Protein AF-0000000074210070 (afdb_homodimer)

InterPro domains:
  IPR000515 ABC transporter type 1, transmembrane domain MetI-like [PF00528] (106-304)
  IPR000515 ABC transporter type 1, transmembrane domain MetI-like [PS50928] (87-303)
  IPR000515 ABC transporter type 1, transmembrane domain MetI-like [cd06261] (93-297)
  IPR035906 MetI-like superfamily [G3DSA:1.10.3720.10] (73-310)
  IPR035906 MetI-like superfamily [SSF161098] (75-298)
  IPR050809 Bacterial G3P & Sugar ABC Transporter Permeases [PTHR43227] (36-309)

Organism: NCBI:txid88382

Structure (mmCIF, N/CA/C/O backbone):
data_AF-0000000074210070-model_v1
#
loop_
_entity.id
_entity.type
_entity.pdbx_description
1 polymer 'Multiple sugar transport system permease protein'
#
loop_
_atom_site.group_PDB
_atom_site.id
_atom_site.type_symbol
_atom_site.label_atom_id
_atom_site.label_alt_id
_atom_site.label_comp_id
_atom_site.label_asym_id
_atom_site.label_entity_id
_atom_site.label_seq_id
_atom_site.pdbx_PDB_ins_code
_atom_site.Cartn_x
_atom_site.Cartn_y
_atom_site.Cartn_z
_atom_site.occupancy
_atom_site.B_iso_or_equiv
_atom_site.auth_seq_id
_atom_site.auth_comp_id
_atom_site.auth_asym_id
_atom_site.auth_atom_id
_atom_site.pdbx_PDB_model_num
ATOM 1 N N . MET A 1 1 ? -6.297 65.5 90.25 1 27.7 1 MET A N 1
ATOM 2 C CA . MET A 1 1 ? -5.352 64.5 89.812 1 27.7 1 MET A CA 1
ATOM 3 C C . MET A 1 1 ? -6.082 63.312 89.188 1 27.7 1 MET A C 1
ATOM 5 O O . MET A 1 1 ? -6.461 62.344 89.875 1 27.7 1 MET A O 1
ATOM 9 N N . THR A 1 2 ? -7.117 63.531 88.375 1 28.5 2 THR A N 1
ATOM 10 C CA . THR A 1 2 ? -8.18 62.812 87.688 1 28.5 2 THR A CA 1
ATOM 11 C C . THR A 1 2 ? -7.594 61.812 86.688 1 28.5 2 THR A C 1
ATOM 13 O O . THR A 1 2 ? -6.965 62.219 85.688 1 28.5 2 THR A O 1
ATOM 16 N N . ALA A 1 3 ? -6.969 60.75 87.25 1 30.69 3 ALA A N 1
ATOM 17 C CA . ALA A 1 3 ? -6.262 59.656 86.562 1 30.69 3 ALA A CA 1
ATOM 18 C C . ALA A 1 3 ? -7.156 59 85.5 1 30.69 3 ALA A C 1
ATOM 20 O O . ALA A 1 3 ? -8.172 58.375 85.875 1 30.69 3 ALA A O 1
ATOM 21 N N . LEU A 1 4 ? -7.41 59.688 84.375 1 28.69 4 LEU A N 1
ATOM 22 C CA . LEU A 1 4 ? -8.156 59.25 83.188 1 28.69 4 LEU A CA 1
ATOM 23 C C . LEU A 1 4 ? -7.711 57.875 82.75 1 28.69 4 LEU A C 1
ATOM 25 O O . LEU A 1 4 ? -6.52 57.625 82.562 1 28.69 4 LEU A O 1
ATOM 29 N N . LEU A 1 5 ? -8.352 56.844 83.312 1 29.92 5 LEU A N 1
ATOM 30 C CA . LEU A 1 5 ? -8.242 55.406 83.062 1 29.92 5 LEU A CA 1
ATOM 31 C C . LEU A 1 5 ? -8.117 55.094 81.562 1 29.92 5 LEU A C 1
ATOM 33 O O . LEU A 1 5 ? -8.906 55.562 80.75 1 29.92 5 LEU A O 1
ATOM 37 N N . ASP A 1 6 ? -6.898 54.875 81.062 1 29.8 6 ASP A N 1
ATOM 38 C CA . ASP A 1 6 ? -6.367 54.5 79.75 1 29.8 6 ASP A CA 1
ATOM 39 C C . ASP A 1 6 ? -7.059 53.25 79.25 1 29.8 6 ASP A C 1
ATOM 41 O O . ASP A 1 6 ? -6.98 52.188 79.875 1 29.8 6 ASP A O 1
ATOM 45 N N . ALA A 1 7 ? -8.359 53.375 78.812 1 32.94 7 ALA A N 1
ATOM 46 C CA . ALA A 1 7 ? -9.195 52.375 78.188 1 32.94 7 ALA A CA 1
ATOM 47 C C . ALA A 1 7 ? -8.422 51.594 77.125 1 32.94 7 ALA A C 1
ATOM 49 O O . ALA A 1 7 ? -7.875 52.219 76.188 1 32.94 7 ALA A O 1
ATOM 50 N N . GLY A 1 8 ? -7.695 50.5 77.5 1 30.22 8 GLY A N 1
ATOM 51 C CA . GLY A 1 8 ? -6.953 49.5 76.688 1 30.22 8 GLY A CA 1
ATOM 52 C C . GLY A 1 8 ? -7.723 48.969 75.5 1 30.22 8 GLY A C 1
ATOM 53 O O . GLY A 1 8 ? -8.805 48.406 75.688 1 30.22 8 GLY A O 1
ATOM 54 N N . ARG A 1 9 ? -7.852 49.781 74.5 1 33.72 9 ARG A N 1
ATOM 55 C CA . ARG A 1 9 ? -8.531 49.344 73.25 1 33.72 9 ARG A CA 1
ATOM 56 C C . ARG A 1 9 ? -8.062 47.969 72.812 1 33.72 9 ARG A C 1
ATOM 58 O O . ARG A 1 9 ? -6.863 47.719 72.75 1 33.72 9 ARG A O 1
ATOM 65 N N . PRO A 1 10 ? -8.867 46.844 73.125 1 33.53 10 PRO A N 1
ATOM 66 C CA . PRO A 1 10 ? -8.5 45.5 72.688 1 33.53 10 PRO A CA 1
ATOM 67 C C . PRO A 1 10 ? -8.141 45.406 71.188 1 33.53 10 PRO A C 1
ATOM 69 O O . PRO A 1 10 ? -8.703 46.156 70.375 1 33.53 10 PRO A O 1
ATOM 72 N N . ASP A 1 11 ? -6.895 45.281 70.812 1 31.39 11 ASP A N 1
ATOM 73 C CA . ASP A 1 11 ? -6.32 45.094 69.5 1 31.39 11 ASP A CA 1
ATOM 74 C C . ASP A 1 11 ? -6.969 43.875 68.812 1 31.39 11 ASP A C 1
ATOM 76 O O . ASP A 1 11 ? -6.578 42.75 69.062 1 31.39 11 ASP A O 1
ATOM 80 N N . THR A 1 12 ? -8.266 43.656 68.875 1 32.88 12 THR A N 1
ATOM 81 C CA . THR A 1 12 ? -8.758 42.438 68.25 1 32.88 12 THR A CA 1
ATOM 82 C C . THR A 1 12 ? -8.398 42.406 66.75 1 32.88 12 THR A C 1
ATOM 84 O O . THR A 1 12 ? -9.094 43.031 65.938 1 32.88 12 THR A O 1
ATOM 87 N N . THR A 1 13 ? -7.223 42.875 66.312 1 32.31 13 THR A N 1
ATOM 88 C CA . THR A 1 13 ? -6.988 42.75 64.875 1 32.31 13 THR A CA 1
ATOM 89 C C . THR A 1 13 ? -7.18 41.312 64.438 1 32.31 13 THR A C 1
ATOM 91 O O . THR A 1 13 ? -6.305 40.469 64.625 1 32.31 13 THR A O 1
ATOM 94 N N . GLY A 1 14 ? -8.141 40.531 64.875 1 31.77 14 GLY A N 1
ATOM 95 C CA . GLY A 1 14 ? -8.219 39.188 64.375 1 31.77 14 GLY A CA 1
ATOM 96 C C . GLY A 1 14 ? -8.211 39.125 62.844 1 31.77 14 GLY A C 1
ATOM 97 O O . GLY A 1 14 ? -9.156 39.594 62.188 1 31.77 14 GLY A O 1
ATOM 98 N N . ASP A 1 15 ? -7.059 39.406 62.156 1 35.16 15 ASP A N 1
ATOM 99 C CA . ASP A 1 15 ? -6.93 39.25 60.719 1 35.16 15 ASP A CA 1
ATOM 100 C C . ASP A 1 15 ? -7.5 37.906 60.281 1 35.16 15 ASP A C 1
ATOM 102 O O . ASP A 1 15 ? -6.949 36.844 60.625 1 35.16 15 ASP A O 1
ATOM 106 N N . GLY A 1 16 ? -8.742 37.625 60.438 1 34.94 16 GLY A N 1
ATOM 107 C CA . GLY A 1 16 ? -9.328 36.406 59.875 1 34.94 16 GLY A CA 1
ATOM 108 C C . GLY A 1 16 ? -8.891 36.156 58.438 1 34.94 16 GLY A C 1
ATOM 109 O O . GLY A 1 16 ? -9.406 36.781 57.5 1 34.94 16 GLY A O 1
ATOM 110 N N . LYS A 1 17 ? -7.582 35.875 58.25 1 37.81 17 LYS A N 1
ATOM 111 C CA . LYS A 1 17 ? -7.145 35.312 56.969 1 37.81 17 LYS A CA 1
ATOM 112 C C . LYS A 1 17 ? -8.102 34.25 56.469 1 37.81 17 LYS A C 1
ATOM 114 O O . LYS A 1 17 ? -8.289 33.219 57.125 1 37.81 17 LYS A O 1
ATOM 119 N N . THR A 1 18 ? -9.234 34.656 55.844 1 38.69 18 THR A N 1
ATOM 120 C CA . THR A 1 18 ? -10.062 33.781 55.031 1 38.69 18 THR A CA 1
ATOM 121 C C . THR A 1 18 ? -9.195 32.781 54.281 1 38.69 18 THR A C 1
ATOM 123 O O . THR A 1 18 ? -8.273 33.156 53.562 1 38.69 18 THR A O 1
ATOM 126 N N . ALA A 1 19 ? -9.055 31.547 54.875 1 41 19 ALA A N 1
ATOM 127 C CA . ALA A 1 19 ? -8.375 30.406 54.281 1 41 19 ALA A CA 1
ATOM 128 C C . ALA A 1 19 ? -8.633 30.344 52.781 1 41 19 ALA A C 1
ATOM 130 O O . ALA A 1 19 ? -9.781 30.453 52.344 1 41 19 ALA A O 1
ATOM 131 N N . ALA A 1 20 ? -7.648 30.734 52.062 1 42.62 20 ALA A N 1
ATOM 132 C CA . ALA A 1 20 ? -7.637 30.562 50.625 1 42.62 20 ALA A CA 1
ATOM 133 C C . ALA A 1 20 ? -8.234 29.219 50.219 1 42.62 20 ALA A C 1
ATOM 135 O O . ALA A 1 20 ? -7.965 28.203 50.875 1 42.62 20 ALA A O 1
ATOM 136 N N . PRO A 1 21 ? -9.477 29.188 49.594 1 39.66 21 PRO A N 1
ATOM 137 C CA . PRO A 1 21 ? -10.047 27.906 49.188 1 39.66 21 PRO A CA 1
ATOM 138 C C . PRO A 1 21 ? -9 26.922 48.688 1 39.66 21 PRO A C 1
ATOM 140 O O . PRO A 1 21 ? -7.949 27.344 48.188 1 39.66 21 PRO A O 1
ATOM 143 N N . ARG A 1 22 ? -8.82 25.797 49.375 1 36.44 22 ARG A N 1
ATOM 144 C CA . ARG A 1 22 ? -8 24.625 49.062 1 36.44 22 ARG A CA 1
ATOM 145 C C . ARG A 1 22 ? -7.938 24.422 47.531 1 36.44 22 ARG A C 1
ATOM 147 O O . ARG A 1 22 ? -8.953 24.5 46.844 1 36.44 22 ARG A O 1
ATOM 154 N N . SER A 1 23 ? -6.785 24.703 47.031 1 36.91 23 SER A N 1
ATOM 155 C CA . SER A 1 23 ? -6.441 24.391 45.656 1 36.91 23 SER A CA 1
ATOM 156 C C . SER A 1 23 ? -7 23.031 45.219 1 36.91 23 SER A C 1
ATOM 158 O O . SER A 1 23 ? -6.723 22.016 45.875 1 36.91 23 SER A O 1
ATOM 160 N N . ARG A 1 24 ? -8.336 22.922 44.969 1 37.03 24 ARG A N 1
ATOM 161 C CA . ARG A 1 24 ? -8.844 21.703 44.344 1 37.03 24 ARG A CA 1
ATOM 162 C C . ARG A 1 24 ? -7.762 21.031 43.531 1 37.03 24 ARG A C 1
ATOM 164 O O . ARG A 1 24 ? -7.188 21.656 42.625 1 37.03 24 ARG A O 1
ATOM 171 N N . ARG A 1 25 ? -7.07 20.141 44.125 1 34.59 25 ARG A N 1
ATOM 172 C CA . ARG A 1 25 ? -6.125 19.234 43.5 1 34.59 25 ARG A CA 1
ATOM 173 C C . ARG A 1 25 ? -6.523 18.969 42.031 1 34.59 25 ARG A C 1
ATOM 175 O O . ARG A 1 25 ? -7.656 18.562 41.781 1 34.59 25 ARG A O 1
ATOM 182 N N . ARG A 1 26 ? -6.047 19.766 41.156 1 36.44 26 ARG A N 1
ATOM 183 C CA . ARG A 1 26 ? -6.039 19.531 39.719 1 36.44 26 ARG A CA 1
ATOM 184 C C . ARG A 1 26 ? -5.93 18.047 39.406 1 36.44 26 ARG A C 1
ATOM 186 O O . ARG A 1 26 ? -4.863 17.453 39.531 1 36.44 26 ARG A O 1
ATOM 193 N N . GLY A 1 27 ? -6.891 17.234 40.031 1 35.34 27 GLY A N 1
ATOM 194 C CA . GLY A 1 27 ? -6.848 15.859 39.562 1 35.34 27 GLY A CA 1
ATOM 195 C C . GLY A 1 27 ? -6.219 15.695 38.219 1 35.34 27 GLY A C 1
ATOM 196 O O . GLY A 1 27 ? -6.418 16.531 37.312 1 35.34 27 GLY A O 1
ATOM 197 N N . THR A 1 28 ? -5.016 15.273 38.219 1 35.25 28 THR A N 1
ATOM 198 C CA . THR A 1 28 ? -4.207 14.961 37.031 1 35.25 28 THR A CA 1
ATOM 199 C C . THR A 1 28 ? -5.078 14.406 35.906 1 35.25 28 THR A C 1
ATOM 201 O O . THR A 1 28 ? -5.789 13.414 36.125 1 35.25 28 THR A O 1
ATOM 204 N N . ILE A 1 29 ? -5.746 15.242 35.188 1 38.16 29 ILE A N 1
ATOM 205 C CA . ILE A 1 29 ? -6.422 15.047 33.906 1 38.16 29 ILE A CA 1
ATOM 206 C C . ILE A 1 29 ? -5.805 13.859 33.156 1 38.16 29 ILE A C 1
ATOM 208 O O . ILE A 1 29 ? -6.262 13.484 32.094 1 38.16 29 ILE A O 1
ATOM 212 N N . ARG A 1 30 ? -4.598 13.516 33.5 1 39.78 30 ARG A N 1
ATOM 213 C CA . ARG A 1 30 ? -3.834 12.5 32.781 1 39.78 30 ARG A CA 1
ATOM 214 C C . ARG A 1 30 ? -4.531 11.148 32.844 1 39.78 30 ARG A C 1
ATOM 216 O O . ARG A 1 30 ? -4.324 10.305 31.969 1 39.78 30 ARG A O 1
ATOM 223 N N . ASP A 1 31 ? -5.016 10.672 34.031 1 40.94 31 ASP A N 1
ATOM 224 C CA . ASP A 1 31 ? -5.355 9.273 34.281 1 40.94 31 ASP A CA 1
ATOM 225 C C . ASP A 1 31 ? -6.637 8.883 33.531 1 40.94 31 ASP A C 1
ATOM 227 O O . ASP A 1 31 ? -7.113 7.75 33.688 1 40.94 31 ASP A O 1
ATOM 231 N N . ARG A 1 32 ? -7.559 9.742 33.562 1 41.5 32 ARG A N 1
ATOM 232 C CA . ARG A 1 32 ? -8.844 9.242 33.094 1 41.5 32 ARG A CA 1
ATOM 233 C C . ARG A 1 32 ? -8.781 8.836 31.609 1 41.5 32 ARG A C 1
ATOM 235 O O . ARG A 1 32 ? -8.992 9.664 30.719 1 41.5 32 ARG A O 1
ATOM 242 N N . PHE A 1 33 ? -7.816 8.352 31.266 1 43.75 33 PHE A N 1
ATOM 243 C CA . PHE A 1 33 ? -7.527 7.816 29.938 1 43.75 33 PHE A CA 1
ATOM 244 C C . PHE A 1 33 ? -8.734 7.078 29.375 1 43.75 33 PHE A C 1
ATOM 246 O O . PHE A 1 33 ? -9.281 6.184 30.031 1 43.75 33 PHE A O 1
ATOM 253 N N . PRO A 1 34 ? -9.391 7.402 28.328 1 46.81 34 PRO A N 1
ATOM 254 C CA . PRO A 1 34 ? -10.664 7.125 27.656 1 46.81 34 PRO A CA 1
ATOM 255 C C . PRO A 1 34 ? -10.961 5.633 27.547 1 46.81 34 PRO A C 1
ATOM 257 O O . PRO A 1 34 ? -10.117 4.867 27.078 1 46.81 34 PRO A O 1
ATOM 260 N N . GLY A 1 35 ? -11.594 4.988 28.391 1 47.72 35 GLY A N 1
ATOM 261 C CA . GLY A 1 35 ? -12.375 3.762 28.359 1 47.72 35 GLY A CA 1
ATOM 262 C C . GLY A 1 35 ? -12.805 3.361 26.953 1 47.72 35 GLY A C 1
ATOM 263 O O . GLY A 1 35 ? -12.828 2.174 26.625 1 47.72 35 GLY A O 1
ATOM 264 N N . LEU A 1 36 ? -13.25 4.289 26.281 1 49.12 36 LEU A N 1
ATOM 265 C CA . LEU A 1 36 ? -13.82 3.941 24.984 1 49.12 36 LEU A CA 1
ATOM 266 C C . LEU A 1 36 ? -12.727 3.523 24 1 49.12 36 LEU A C 1
ATOM 268 O O . LEU A 1 36 ? -12.977 2.754 23.078 1 49.12 36 LEU A O 1
ATOM 272 N N . ALA A 1 37 ? -11.516 4.125 24.188 1 54.84 37 ALA A N 1
ATOM 273 C CA . ALA A 1 37 ? -10.477 3.744 23.234 1 54.84 37 ALA A CA 1
ATOM 274 C C . ALA A 1 37 ? -9.852 2.406 23.609 1 54.84 37 ALA A C 1
ATOM 276 O O . ALA A 1 37 ? -9.117 1.811 22.828 1 54.84 37 ALA A O 1
ATOM 277 N N . LEU A 1 38 ? -10.172 1.977 24.828 1 55.25 38 LEU A N 1
ATOM 278 C CA . LEU A 1 38 ? -9.539 0.77 25.344 1 55.25 38 LEU A CA 1
ATOM 279 C C . LEU A 1 38 ? -9.898 -0.441 24.484 1 55.25 38 LEU A C 1
ATOM 281 O O . LEU A 1 38 ? -9.023 -1.24 24.141 1 55.25 38 LEU A O 1
ATOM 285 N N . PRO A 1 39 ? -11.109 -0.518 24.25 1 53.88 39 PRO A N 1
ATOM 286 C CA . PRO A 1 39 ? -11.414 -1.692 23.438 1 53.88 39 PRO A CA 1
ATOM 287 C C . PRO A 1 39 ? -10.688 -1.679 22.094 1 53.88 39 PRO A C 1
ATOM 289 O O . PRO A 1 39 ? -10.227 -2.723 21.625 1 53.88 39 PRO A O 1
ATOM 292 N N . ALA A 1 40 ? -10.664 -0.465 21.609 1 55.66 40 ALA A N 1
ATOM 293 C CA . ALA A 1 40 ? -9.977 -0.374 20.328 1 55.66 40 ALA A CA 1
ATOM 294 C C . ALA A 1 40 ? -8.484 -0.663 20.484 1 55.66 40 ALA A C 1
ATOM 296 O O . ALA A 1 40 ? -7.883 -1.332 19.641 1 55.66 40 ALA A O 1
ATOM 297 N N . LEU A 1 41 ? -7.992 -0.285 21.625 1 58.38 41 LEU A N 1
ATOM 298 C CA . LEU A 1 41 ? -6.566 -0.481 21.875 1 58.38 41 LEU A CA 1
ATOM 299 C C . LEU A 1 41 ? -6.258 -1.952 22.125 1 58.38 41 LEU A C 1
ATOM 301 O O . LEU A 1 41 ? -5.23 -2.463 21.672 1 58.38 41 LEU A O 1
ATOM 305 N N . ILE A 1 42 ? -7.129 -2.566 22.859 1 58.25 42 ILE A N 1
ATOM 306 C CA . ILE A 1 42 ? -6.922 -3.982 23.141 1 58.25 42 ILE A CA 1
ATOM 307 C C . ILE A 1 42 ? -7.016 -4.785 21.844 1 58.25 42 ILE A C 1
ATOM 309 O O . ILE A 1 42 ? -6.176 -5.648 21.578 1 58.25 42 ILE A O 1
ATOM 313 N N . TRP A 1 43 ? -7.984 -4.461 21.125 1 55.94 43 TRP A N 1
ATOM 314 C CA . TRP A 1 43 ? -8.148 -5.133 19.844 1 55.94 43 TRP A CA 1
ATOM 315 C C . TRP A 1 43 ? -6.934 -4.914 18.953 1 55.94 43 TRP A C 1
ATOM 317 O O . TRP A 1 43 ? -6.414 -5.863 18.359 1 55.94 43 TRP A O 1
ATOM 327 N N . TYR A 1 44 ? -6.559 -3.721 19.047 1 57.75 44 TYR A N 1
ATOM 328 C CA . TYR A 1 44 ? -5.406 -3.387 18.219 1 57.75 44 TYR A CA 1
ATOM 329 C C . TYR A 1 44 ? -4.152 -4.105 18.703 1 57.75 44 TYR A C 1
ATOM 331 O O . TYR A 1 44 ? -3.402 -4.672 17.906 1 57.75 44 TYR A O 1
ATOM 339 N N . ALA A 1 45 ? -4.066 -4.094 20.078 1 59.75 45 ALA A N 1
ATOM 340 C CA . ALA A 1 45 ? -2.865 -4.707 20.641 1 59.75 45 ALA A CA 1
ATOM 341 C C . ALA A 1 45 ? -2.834 -6.207 20.359 1 59.75 45 ALA A C 1
ATOM 343 O O . ALA A 1 45 ? -1.795 -6.75 19.984 1 59.75 45 ALA A O 1
ATOM 344 N N . VAL A 1 46 ? -3.951 -6.805 20.531 1 58.31 46 VAL A N 1
ATOM 345 C CA . VAL A 1 46 ? -4.012 -8.25 20.359 1 58.31 46 VAL A CA 1
ATOM 346 C C . VAL A 1 46 ? -3.869 -8.602 18.891 1 58.31 46 VAL A C 1
ATOM 348 O O . VAL A 1 46 ? -3.1 -9.5 18.531 1 58.31 46 VAL A O 1
ATOM 351 N N . PHE A 1 47 ? -4.445 -7.824 18.109 1 59.53 47 PHE A N 1
ATOM 352 C CA . PHE A 1 47 ? -4.484 -8.219 16.719 1 59.53 47 PHE A CA 1
ATOM 353 C C . PHE A 1 47 ? -3.287 -7.652 15.961 1 59.53 47 PHE A C 1
ATOM 355 O O . PHE A 1 47 ? -2.904 -8.172 14.906 1 59.53 47 PHE A O 1
ATOM 362 N N . MET A 1 48 ? -2.693 -6.66 16.609 1 61.72 48 MET A N 1
ATOM 363 C CA . MET A 1 48 ? -1.486 -6.117 16 1 61.72 48 MET A CA 1
ATOM 364 C C . MET A 1 48 ? -0.263 -6.945 16.375 1 61.72 48 MET A C 1
ATOM 366 O O . MET A 1 48 ? 0.567 -7.262 15.523 1 61.72 48 MET A O 1
ATOM 370 N N . ILE A 1 49 ? -0.31 -7.426 17.672 1 68.94 49 ILE A N 1
ATOM 371 C CA . ILE A 1 49 ? 0.867 -8.117 18.188 1 68.94 49 ILE A CA 1
ATOM 372 C C . ILE A 1 49 ? 0.781 -9.602 17.859 1 68.94 49 ILE A C 1
ATOM 374 O O . ILE A 1 49 ? 1.806 -10.266 17.672 1 68.94 49 ILE A O 1
ATOM 378 N N . GLY A 1 50 ? -0.355 -10.109 17.719 1 72.25 50 GLY A N 1
ATOM 379 C CA . GLY A 1 50 ? -0.58 -11.531 17.5 1 72.25 50 GLY A CA 1
ATOM 380 C C . GLY A 1 50 ? 0.14 -12.055 16.266 1 72.25 50 GLY A C 1
ATOM 381 O O . GLY A 1 50 ? 0.921 -13.008 16.359 1 72.25 50 GLY A O 1
ATOM 382 N N . PRO A 1 51 ? -0.061 -11.406 15.18 1 74.5 51 PRO A N 1
ATOM 383 C CA . PRO A 1 51 ? 0.595 -11.898 13.961 1 74.5 51 PRO A CA 1
ATOM 384 C C . PRO A 1 51 ? 2.117 -11.828 14.047 1 74.5 51 PRO A C 1
ATOM 386 O O . PRO A 1 51 ? 2.811 -12.688 13.492 1 74.5 51 PRO A O 1
ATOM 389 N N . VAL A 1 52 ? 2.553 -10.875 14.711 1 78.69 52 VAL A N 1
ATOM 390 C CA . VAL A 1 52 ? 3.998 -10.742 14.859 1 78.69 52 VAL A CA 1
ATOM 391 C C . VAL A 1 52 ? 4.535 -11.883 15.711 1 78.69 52 VAL A C 1
ATOM 393 O O . VAL A 1 52 ? 5.555 -12.492 15.375 1 78.69 52 VAL A O 1
ATOM 396 N N . VAL A 1 53 ? 3.826 -12.109 16.766 1 81.06 53 VAL A N 1
ATOM 397 C CA . VAL A 1 53 ? 4.242 -13.195 17.641 1 81.06 53 VAL A CA 1
ATOM 398 C C . VAL A 1 53 ? 4.172 -14.523 16.891 1 81.06 53 VAL A C 1
ATOM 400 O O . VAL A 1 53 ? 5.062 -15.367 17.031 1 81.06 53 VAL A O 1
ATOM 403 N N . ALA A 1 54 ? 3.162 -14.688 16.172 1 80.94 54 ALA A N 1
ATOM 404 C CA . ALA A 1 54 ? 3.014 -15.922 15.391 1 80.94 54 ALA A CA 1
ATOM 405 C C . ALA A 1 54 ? 4.164 -16.094 14.406 1 80.94 54 ALA A C 1
ATOM 407 O O . ALA A 1 54 ? 4.68 -17.188 14.227 1 80.94 54 ALA A O 1
ATOM 408 N N . MET A 1 55 ? 4.512 -15.055 13.703 1 84.25 55 MET A N 1
ATOM 409 C CA . MET A 1 55 ? 5.637 -15.102 12.773 1 84.25 55 MET A CA 1
ATOM 410 C C . MET A 1 55 ? 6.906 -15.57 13.477 1 84.25 55 MET A C 1
ATOM 412 O O . MET A 1 55 ? 7.633 -16.406 12.953 1 84.25 55 MET A O 1
ATOM 416 N N . PHE A 1 56 ? 7.102 -15.055 14.688 1 87.38 56 PHE A N 1
ATOM 417 C CA . PHE A 1 56 ? 8.289 -15.422 15.461 1 87.38 56 PHE A CA 1
ATOM 418 C C . PHE A 1 56 ? 8.211 -16.875 15.906 1 87.38 56 PHE A C 1
ATOM 420 O O . PHE A 1 56 ? 9.219 -17.594 15.891 1 87.38 56 PHE A O 1
ATOM 427 N N . VAL A 1 57 ? 7.094 -17.297 16.297 1 85.44 57 VAL A N 1
ATOM 428 C CA . VAL A 1 57 ? 6.918 -18.656 16.75 1 85.44 57 VAL A CA 1
ATOM 429 C C . VAL A 1 57 ? 7.125 -19.625 15.586 1 85.44 57 VAL A C 1
ATOM 431 O O . VAL A 1 57 ? 7.832 -20.625 15.719 1 85.44 57 VAL A O 1
ATOM 434 N N . ILE A 1 58 ? 6.562 -19.359 14.469 1 84.69 58 ILE A N 1
ATOM 435 C CA . ILE A 1 58 ? 6.633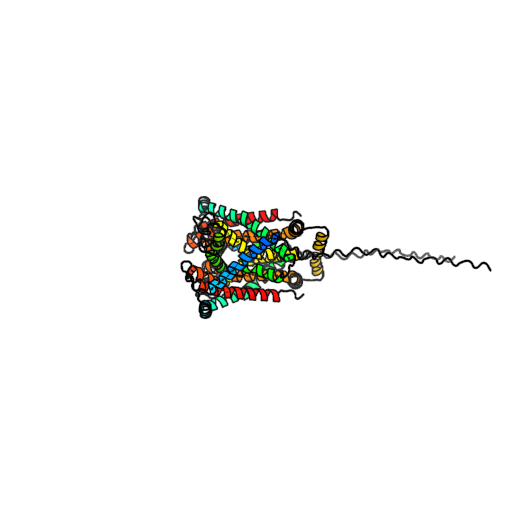 -20.234 13.305 1 84.69 58 ILE A CA 1
ATOM 436 C C . ILE A 1 58 ? 8.07 -20.297 12.797 1 84.69 58 ILE A C 1
ATOM 438 O O . ILE A 1 58 ? 8.516 -21.344 12.305 1 84.69 58 ILE A O 1
ATOM 442 N N . ALA A 1 59 ? 8.797 -19.203 12.961 1 89.88 59 ALA A N 1
ATOM 443 C CA . ALA A 1 59 ? 10.188 -19.141 12.516 1 89.88 59 ALA A CA 1
ATOM 444 C C . ALA A 1 59 ? 11.039 -20.188 13.258 1 89.88 59 ALA A C 1
ATOM 446 O O . ALA A 1 59 ? 12.086 -20.594 12.766 1 89.88 59 ALA A O 1
ATOM 447 N N . PHE A 1 60 ? 10.539 -20.609 14.414 1 91.81 60 PHE A N 1
ATOM 448 C CA . PHE A 1 60 ? 11.281 -21.578 15.211 1 91.81 60 PHE A CA 1
ATOM 449 C C . PHE A 1 60 ? 10.656 -22.969 15.094 1 91.81 60 PHE A C 1
ATOM 451 O O . PHE A 1 60 ? 10.984 -23.875 15.859 1 91.81 60 PHE A O 1
ATOM 458 N N . MET A 1 61 ? 9.805 -23.125 14.141 1 89.06 61 MET A N 1
ATOM 459 C CA . MET A 1 61 ? 9.141 -24.406 13.922 1 89.06 61 MET A CA 1
ATOM 460 C C . MET A 1 61 ? 9.492 -24.984 12.555 1 89.06 61 MET A C 1
ATOM 462 O O . MET A 1 61 ? 9.828 -24.234 11.633 1 89.06 61 MET A O 1
ATOM 466 N N . SER A 1 62 ? 9.609 -26.312 12.508 1 88.81 62 SER A N 1
ATOM 467 C CA . SER A 1 62 ? 9.594 -27 11.227 1 88.81 62 SER A CA 1
ATOM 468 C C . SER A 1 62 ? 8.172 -27.234 10.742 1 88.81 62 SER A C 1
ATOM 470 O O . SER A 1 62 ? 7.43 -28.016 11.336 1 88.81 62 SER A O 1
ATOM 472 N N . TRP A 1 63 ? 7.82 -26.516 9.719 1 81.75 63 TRP A N 1
ATOM 473 C CA . TRP A 1 63 ? 6.453 -26.578 9.211 1 81.75 63 TRP A CA 1
ATOM 474 C C . TRP A 1 63 ? 6.438 -26.641 7.688 1 81.75 63 TRP A C 1
ATOM 476 O O . TRP A 1 63 ? 6.27 -25.609 7.023 1 81.75 63 TRP A O 1
ATOM 486 N N . PRO A 1 64 ? 6.578 -27.875 7.176 1 75.56 64 PRO A N 1
ATOM 487 C CA . PRO A 1 64 ? 6.641 -28.031 5.723 1 75.56 64 PRO A CA 1
ATOM 488 C C . PRO A 1 64 ? 5.273 -27.891 5.055 1 75.56 64 PRO A C 1
ATOM 490 O O . PRO A 1 64 ? 5.09 -28.328 3.914 1 75.56 64 PRO A O 1
ATOM 493 N N . GLY A 1 65 ? 4.359 -27.25 5.613 1 66.88 65 GLY A N 1
ATOM 494 C CA . GLY A 1 65 ? 3.072 -27.047 4.965 1 66.88 65 GLY A CA 1
ATOM 495 C C . GLY A 1 65 ? 1.919 -26.953 5.945 1 66.88 65 GLY A C 1
ATOM 496 O O . GLY A 1 65 ? 2.035 -27.391 7.094 1 66.88 65 GLY A O 1
ATOM 497 N N . MET A 1 66 ? 0.845 -26.469 5.461 1 62.72 66 MET A N 1
ATOM 498 C CA . MET A 1 66 ? -0.308 -26.188 6.309 1 62.72 66 MET A CA 1
ATOM 499 C C . MET A 1 66 ? -1.005 -27.469 6.734 1 62.72 66 MET A C 1
ATOM 501 O O . MET A 1 66 ? -1.716 -27.5 7.738 1 62.72 66 MET A O 1
ATOM 505 N N . LEU A 1 67 ? -0.654 -28.438 6 1 64.25 67 LEU A N 1
ATOM 506 C CA . LEU A 1 67 ? -1.34 -29.703 6.27 1 64.25 67 LEU A CA 1
ATOM 507 C C . LEU A 1 67 ? -0.538 -30.562 7.242 1 64.25 67 LEU A C 1
ATOM 509 O O . LEU A 1 67 ? -1.01 -31.609 7.684 1 64.25 67 LEU A O 1
ATOM 513 N N . THR A 1 68 ? 0.597 -30.109 7.496 1 71.81 68 THR A N 1
ATOM 514 C CA . THR A 1 68 ? 1.438 -30.875 8.398 1 71.81 68 THR A CA 1
ATOM 515 C C . THR A 1 68 ? 1.529 -30.203 9.766 1 71.81 68 THR A C 1
ATOM 517 O O . THR A 1 68 ? 1.369 -28.984 9.875 1 71.81 68 THR A O 1
ATOM 520 N N . THR A 1 69 ? 1.621 -31 10.758 1 76.94 69 THR A N 1
ATOM 521 C CA . THR A 1 69 ? 1.77 -30.484 12.109 1 76.94 69 THR A CA 1
ATOM 522 C C . THR A 1 69 ? 3.166 -29.906 12.32 1 76.94 69 THR A C 1
ATOM 524 O O . THR A 1 69 ? 4.168 -30.562 12.023 1 76.94 69 THR A O 1
ATOM 527 N N . PRO A 1 70 ? 3.176 -28.766 12.75 1 83.19 70 PRO A N 1
ATOM 528 C CA . PRO A 1 70 ? 4.477 -28.125 12.992 1 83.19 70 PRO A CA 1
ATOM 529 C C . PRO A 1 70 ? 5.238 -28.781 14.141 1 83.19 70 PRO A C 1
ATOM 531 O O . PRO A 1 70 ? 4.629 -29.234 15.109 1 83.19 70 PRO A O 1
ATOM 534 N N . THR A 1 71 ? 6.578 -28.953 14.016 1 88.81 71 THR A N 1
ATOM 535 C CA . THR A 1 71 ? 7.477 -29.438 15.055 1 88.81 71 THR A CA 1
ATOM 536 C C . THR A 1 71 ? 8.539 -28.406 15.391 1 88.81 71 THR A C 1
ATOM 538 O O . THR A 1 71 ? 8.883 -27.562 14.547 1 88.81 71 THR A O 1
ATOM 541 N N . PRO A 1 72 ? 8.906 -28.406 16.656 1 90.88 72 PRO A N 1
ATOM 542 C CA . PRO A 1 72 ? 9.945 -27.438 17.016 1 90.88 72 PRO A CA 1
ATOM 543 C C . PRO A 1 72 ? 11.25 -27.656 16.25 1 90.88 72 PRO A C 1
ATOM 545 O O . PRO A 1 72 ? 11.656 -28.812 16.016 1 90.88 72 PRO A O 1
ATOM 548 N N . ALA A 1 73 ? 11.852 -26.625 15.758 1 92 73 ALA A N 1
ATOM 549 C CA . ALA A 1 73 ? 13.078 -26.719 14.969 1 92 73 ALA A CA 1
ATOM 550 C C . ALA A 1 73 ? 14.172 -25.828 15.562 1 92 73 ALA A C 1
ATOM 552 O O . ALA A 1 73 ? 15.305 -25.828 15.07 1 92 73 ALA A O 1
ATOM 553 N N . GLY A 1 74 ? 13.828 -25.172 16.719 1 91.56 74 GLY A N 1
ATOM 554 C CA . GLY A 1 74 ? 14.82 -24.281 17.297 1 91.56 74 GLY A CA 1
ATOM 555 C C . GLY A 1 74 ? 15.352 -23.25 16.328 1 91.56 74 GLY A C 1
ATOM 556 O O . GLY A 1 74 ? 14.578 -22.547 15.672 1 91.56 74 GLY A O 1
ATOM 557 N N . LEU A 1 75 ? 16.797 -23.328 16.172 1 94.12 75 LEU A N 1
ATOM 558 C CA . LEU A 1 75 ? 17.422 -22.312 15.336 1 94.12 75 LEU A CA 1
ATOM 559 C C . LEU A 1 75 ? 17.766 -22.875 13.961 1 94.12 75 LEU A C 1
ATOM 561 O O . LEU A 1 75 ? 18.469 -22.234 13.18 1 94.12 75 LEU A O 1
ATOM 565 N N . ASP A 1 76 ? 17.219 -24 13.617 1 94.31 76 ASP A N 1
ATOM 566 C CA . ASP A 1 76 ? 17.547 -24.688 12.367 1 94.31 76 ASP A CA 1
ATOM 567 C C . ASP A 1 76 ? 17.125 -23.859 11.156 1 94.31 76 ASP A C 1
ATOM 569 O O . ASP A 1 76 ? 17.859 -23.781 10.164 1 94.31 76 ASP A O 1
ATOM 573 N N . ASN A 1 77 ? 15.969 -23.281 11.281 1 95.12 77 ASN A N 1
ATOM 574 C CA . ASN A 1 77 ? 15.508 -22.453 10.164 1 95.12 77 ASN A CA 1
ATOM 575 C C . ASN A 1 77 ? 16.453 -21.281 9.906 1 95.12 77 ASN A C 1
ATOM 577 O O . ASN A 1 77 ? 16.719 -20.953 8.758 1 95.12 77 ASN A O 1
ATOM 581 N N . PHE A 1 78 ? 16.953 -20.766 10.953 1 96.25 78 PHE A N 1
ATOM 582 C CA . PHE A 1 78 ? 17.859 -19.625 10.812 1 96.25 78 PHE A CA 1
ATOM 583 C C . PHE A 1 78 ? 19.203 -20.078 10.234 1 96.25 78 PHE A C 1
ATOM 585 O O . PHE A 1 78 ? 19.797 -19.391 9.414 1 96.25 78 PHE A O 1
ATOM 592 N N . ALA A 1 79 ? 19.656 -21.203 10.641 1 96.44 79 ALA A N 1
ATOM 593 C CA . ALA A 1 79 ? 20.891 -21.75 10.07 1 96.44 79 ALA A CA 1
ATOM 594 C C . ALA A 1 79 ? 20.75 -22 8.578 1 96.44 79 ALA A C 1
ATOM 596 O O . ALA A 1 79 ? 21.656 -21.703 7.801 1 96.44 79 ALA A O 1
ATOM 597 N N . ARG A 1 80 ? 19.625 -22.484 8.195 1 96 80 ARG A N 1
ATOM 598 C CA . ARG A 1 80 ? 19.359 -22.734 6.781 1 96 80 ARG A CA 1
ATOM 599 C C . ARG A 1 80 ? 19.281 -21.422 6 1 96 80 ARG A C 1
ATOM 601 O O . ARG A 1 80 ? 19.781 -21.328 4.883 1 96 80 ARG A O 1
ATOM 608 N N . VAL A 1 81 ? 18.672 -20.484 6.609 1 96.75 81 VAL A N 1
ATOM 609 C CA . VAL A 1 81 ? 18.516 -19.188 5.961 1 96.75 81 VAL A CA 1
ATOM 610 C C . VAL A 1 81 ? 19.875 -18.562 5.715 1 96.75 81 VAL A C 1
ATOM 612 O O . VAL A 1 81 ? 20.172 -18.109 4.605 1 96.75 81 VAL A O 1
ATOM 615 N N . PHE A 1 82 ? 20.797 -18.578 6.719 1 97.12 82 PHE A N 1
ATOM 616 C CA . PHE A 1 82 ? 22.078 -17.891 6.613 1 97.12 82 PHE A CA 1
ATOM 617 C C . PHE A 1 82 ? 23.062 -18.703 5.762 1 97.12 82 PHE A C 1
ATOM 619 O O . PHE A 1 82 ? 24.062 -18.172 5.293 1 97.12 82 PHE A O 1
ATOM 626 N N . ALA A 1 83 ? 22.719 -19.938 5.496 1 96.56 83 ALA A N 1
ATOM 627 C CA . ALA A 1 83 ? 23.547 -20.781 4.641 1 96.56 83 ALA A CA 1
ATOM 628 C C . ALA A 1 83 ? 23.078 -20.734 3.189 1 96.56 83 ALA A C 1
ATOM 630 O O . ALA A 1 83 ? 23.781 -21.188 2.285 1 96.56 83 ALA A O 1
ATOM 631 N N . ASP A 1 84 ? 21.953 -20.109 2.924 1 96.38 84 ASP A N 1
ATOM 632 C CA . ASP A 1 84 ? 21.328 -20.078 1.606 1 96.38 84 ASP A CA 1
ATOM 633 C C . ASP A 1 84 ? 21.828 -18.906 0.783 1 96.38 84 ASP A C 1
ATOM 635 O O . ASP A 1 84 ? 21.609 -17.75 1.148 1 96.38 84 ASP A O 1
ATOM 639 N N . GLU A 1 85 ? 22.453 -19.188 -0.319 1 96.38 85 GLU A N 1
ATOM 640 C CA . GLU A 1 85 ? 22.969 -18.141 -1.198 1 96.38 85 GLU A CA 1
ATOM 641 C C . GLU A 1 85 ? 21.844 -17.25 -1.726 1 96.38 85 GLU A C 1
ATOM 643 O O . GLU A 1 85 ? 22.031 -16.047 -1.924 1 96.38 85 GLU A O 1
ATOM 648 N N . THR A 1 86 ? 20.688 -17.844 -1.9 1 96.5 86 THR A N 1
ATOM 649 C CA . THR A 1 86 ? 19.531 -17.109 -2.391 1 96.5 86 THR A CA 1
ATOM 650 C C . THR A 1 86 ? 19.125 -16.031 -1.39 1 96.5 86 THR A C 1
ATOM 652 O O . THR A 1 86 ? 18.672 -14.945 -1.781 1 96.5 86 THR A O 1
ATOM 655 N N . PHE A 1 87 ? 19.281 -16.391 -0.131 1 97.25 87 PHE A N 1
ATOM 656 C CA . PHE A 1 87 ? 18.969 -15.414 0.907 1 97.25 87 PHE A CA 1
ATOM 657 C C . PHE A 1 87 ? 19.844 -14.18 0.792 1 97.25 87 PHE A C 1
ATOM 659 O O . PHE A 1 87 ? 19.359 -13.047 0.863 1 97.25 87 PHE A O 1
ATOM 666 N N . TRP A 1 88 ? 21.047 -14.375 0.589 1 97.19 88 TRP A N 1
ATOM 667 C CA . TRP A 1 88 ? 21.984 -13.25 0.522 1 97.19 88 TRP A CA 1
ATOM 668 C C . TRP A 1 88 ? 21.781 -12.445 -0.755 1 97.19 88 TRP A C 1
ATOM 670 O O . TRP A 1 88 ? 21.938 -11.219 -0.757 1 97.19 88 TRP A O 1
ATOM 680 N N . THR A 1 89 ? 21.484 -13.156 -1.876 1 96.88 89 THR A N 1
ATOM 681 C CA . THR A 1 89 ? 21.141 -12.445 -3.102 1 96.88 89 THR A CA 1
ATOM 682 C C . THR A 1 89 ? 19.891 -11.594 -2.895 1 96.88 89 THR A C 1
ATOM 684 O O . THR A 1 89 ? 19.828 -10.438 -3.332 1 96.88 89 THR A O 1
ATOM 687 N N . ALA A 1 90 ? 18.906 -12.156 -2.225 1 97.19 90 ALA A N 1
ATOM 688 C CA . ALA A 1 90 ? 17.656 -11.438 -1.928 1 97.19 90 ALA A CA 1
ATOM 689 C C . ALA A 1 90 ? 17.938 -10.227 -1.037 1 97.19 90 ALA A C 1
ATOM 691 O O . ALA A 1 90 ? 17.312 -9.18 -1.202 1 97.19 90 ALA A O 1
ATOM 692 N N . THR A 1 91 ? 18.859 -10.445 -0.098 1 96.81 91 THR A N 1
ATOM 693 C CA . THR A 1 91 ? 19.234 -9.352 0.793 1 96.81 91 THR A CA 1
ATOM 694 C C . THR A 1 91 ? 19.891 -8.219 0.013 1 96.81 91 THR A C 1
ATOM 696 O O . THR A 1 91 ? 19.578 -7.047 0.221 1 96.81 91 THR A O 1
ATOM 699 N N . ALA A 1 92 ? 20.766 -8.555 -0.821 1 96.81 92 ALA A N 1
ATOM 700 C CA . ALA A 1 92 ? 21.453 -7.559 -1.64 1 96.81 92 ALA A CA 1
ATOM 701 C C . ALA A 1 92 ? 20.469 -6.816 -2.541 1 96.81 92 ALA A C 1
ATOM 703 O O . ALA A 1 92 ? 20.531 -5.59 -2.67 1 96.81 92 ALA A O 1
ATOM 704 N N . ASN A 1 93 ? 19.594 -7.57 -3.195 1 96.75 93 ASN A N 1
ATOM 705 C CA . ASN A 1 93 ? 18.594 -6.953 -4.059 1 96.75 93 ASN A CA 1
ATOM 706 C C . ASN A 1 93 ? 17.688 -6 -3.275 1 96.75 93 ASN A C 1
ATOM 708 O O . ASN A 1 93 ? 17.375 -4.906 -3.75 1 96.75 93 ASN A O 1
ATOM 712 N N . SER A 1 94 ? 17.281 -6.465 -2.123 1 95.94 94 SER A N 1
ATOM 713 C CA . SER A 1 94 ? 16.438 -5.621 -1.274 1 95.94 94 SER A CA 1
ATOM 714 C C . SER A 1 94 ? 17.188 -4.363 -0.841 1 95.94 94 SER A C 1
ATOM 716 O O . SER A 1 94 ? 16.594 -3.279 -0.785 1 95.94 94 SER A O 1
ATOM 718 N N . ALA A 1 95 ? 18.438 -4.523 -0.54 1 95.94 95 ALA A N 1
ATOM 719 C CA . ALA A 1 95 ? 19.266 -3.379 -0.146 1 95.94 95 ALA A CA 1
ATOM 720 C C . ALA A 1 95 ? 19.391 -2.375 -1.289 1 95.94 95 ALA A C 1
ATOM 722 O O . ALA A 1 95 ? 19.297 -1.164 -1.073 1 95.94 95 ALA A O 1
ATOM 723 N N . ILE A 1 96 ? 19.609 -2.84 -2.424 1 95.81 96 ILE A N 1
ATOM 724 C CA . ILE A 1 96 ? 19.719 -1.974 -3.592 1 95.81 96 ILE A CA 1
ATOM 725 C C . ILE A 1 96 ? 18.406 -1.236 -3.826 1 95.81 96 ILE A C 1
ATOM 727 O O . ILE A 1 96 ? 18.406 -0.037 -4.117 1 95.81 96 ILE A O 1
ATOM 731 N N . GLN A 1 97 ? 17.391 -1.961 -3.754 1 94.56 97 GLN A N 1
ATOM 732 C CA . GLN A 1 97 ? 16.078 -1.362 -3.916 1 94.56 97 GLN A CA 1
ATOM 733 C C . GLN A 1 97 ? 15.875 -0.196 -2.953 1 94.56 97 GLN A C 1
ATOM 735 O O . GLN A 1 97 ? 15.367 0.859 -3.342 1 94.56 97 GLN A O 1
ATOM 740 N N . ILE A 1 98 ? 16.266 -0.416 -1.751 1 94.88 98 ILE A N 1
ATOM 741 C CA . ILE A 1 98 ? 16.047 0.593 -0.722 1 94.88 98 ILE A CA 1
ATOM 742 C C . ILE A 1 98 ? 17.031 1.745 -0.9 1 94.88 98 ILE A C 1
ATOM 744 O O . ILE A 1 98 ? 16.625 2.914 -0.901 1 94.88 98 ILE A O 1
ATOM 748 N N . VAL A 1 99 ? 18.25 1.469 -1.052 1 94.69 99 VAL A N 1
ATOM 749 C CA . VAL A 1 99 ? 19.312 2.48 -1.074 1 94.69 99 VAL A CA 1
ATOM 750 C C . VAL A 1 99 ? 19.172 3.34 -2.33 1 94.69 99 VAL A C 1
ATOM 752 O O . VAL A 1 99 ? 19.422 4.547 -2.295 1 94.69 99 VAL A O 1
ATOM 755 N N . VAL A 1 100 ? 18.75 2.752 -3.381 1 94.62 100 VAL A N 1
ATOM 756 C CA . VAL A 1 100 ? 18.625 3.49 -4.633 1 94.62 100 VAL A CA 1
ATOM 757 C C . VAL A 1 100 ? 17.203 4.027 -4.781 1 94.62 100 VAL A C 1
ATOM 759 O O . VAL A 1 100 ? 17.016 5.207 -5.082 1 94.62 100 VAL A O 1
ATOM 762 N N . GLY A 1 101 ? 16.25 3.176 -4.586 1 94.56 101 GLY A N 1
ATOM 763 C CA . GLY A 1 101 ? 14.852 3.512 -4.844 1 94.56 101 GLY A CA 1
ATOM 764 C C . GLY A 1 101 ? 14.305 4.551 -3.885 1 94.56 101 GLY A C 1
ATOM 765 O O . GLY A 1 101 ? 13.609 5.48 -4.301 1 94.56 101 GLY A O 1
ATOM 766 N N . LEU A 1 102 ? 14.617 4.422 -2.625 1 94.62 102 LEU A N 1
ATOM 767 C CA . LEU A 1 102 ? 13.984 5.262 -1.613 1 94.62 102 LEU A CA 1
ATOM 768 C C . LEU A 1 102 ? 14.414 6.715 -1.765 1 94.62 102 LEU A C 1
ATOM 770 O O . LEU A 1 102 ? 13.578 7.617 -1.778 1 94.62 102 LEU A O 1
ATOM 774 N N . PRO A 1 103 ? 15.727 7.039 -1.878 1 94.12 103 PRO A N 1
ATOM 775 C CA . PRO A 1 103 ? 16.109 8.438 -2.066 1 94.12 103 PRO A CA 1
ATOM 776 C C . PRO A 1 103 ? 15.531 9.047 -3.336 1 94.12 103 PRO A C 1
ATOM 778 O O . PRO A 1 103 ? 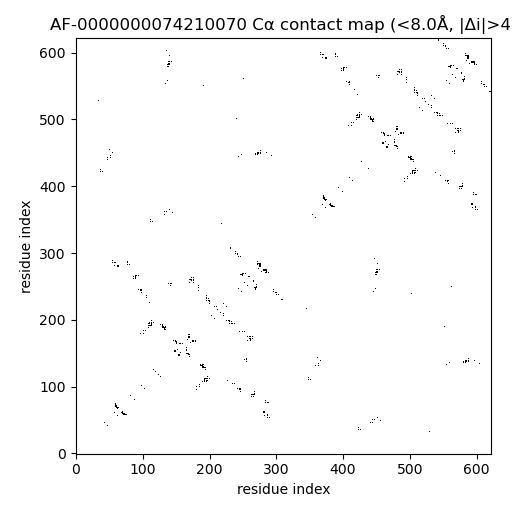15.133 10.219 -3.336 1 94.12 103 PRO A O 1
ATOM 781 N N . ILE A 1 104 ? 15.5 8.273 -4.348 1 92.44 104 ILE A N 1
ATOM 782 C CA . ILE A 1 104 ? 14.93 8.766 -5.594 1 92.44 104 ILE A CA 1
ATOM 783 C C . ILE A 1 104 ? 13.438 9.031 -5.406 1 92.44 104 ILE A C 1
ATOM 785 O O . ILE A 1 104 ? 12.922 10.055 -5.859 1 92.44 104 ILE A O 1
ATOM 789 N N . MET A 1 105 ? 12.742 8.117 -4.723 1 92.12 105 MET A N 1
ATOM 790 C CA . MET A 1 105 ? 11.32 8.258 -4.41 1 92.12 105 MET A CA 1
ATOM 791 C C . MET A 1 105 ? 11.055 9.555 -3.66 1 92.12 105 MET A C 1
ATOM 793 O O . MET A 1 105 ? 10.211 10.352 -4.066 1 92.12 105 MET A O 1
ATOM 797 N N . ILE A 1 106 ? 11.789 9.789 -2.623 1 92.81 106 ILE A N 1
ATOM 798 C CA . ILE A 1 106 ? 11.547 10.938 -1.757 1 92.81 106 ILE A CA 1
ATOM 799 C C . ILE A 1 106 ? 11.945 12.219 -2.484 1 92.81 106 ILE A C 1
ATOM 801 O O . ILE A 1 106 ? 11.242 13.234 -2.4 1 92.81 106 ILE A O 1
ATOM 805 N N . GLY A 1 107 ? 13.094 12.156 -3.137 1 90.19 107 GLY A N 1
ATOM 806 C CA . GLY A 1 107 ? 13.516 13.32 -3.895 1 90.19 107 GLY A CA 1
ATOM 807 C C . GLY A 1 107 ? 12.508 13.75 -4.945 1 90.19 107 GLY A C 1
ATOM 808 O O . GLY A 1 107 ? 12.133 14.922 -5.023 1 90.19 107 GLY A O 1
ATOM 809 N N . LEU A 1 108 ? 12.039 12.812 -5.707 1 87.31 108 LEU A N 1
ATOM 810 C CA . LEU A 1 108 ? 11.094 13.117 -6.773 1 87.31 108 LEU A CA 1
ATOM 811 C C . LEU A 1 108 ? 9.734 13.508 -6.195 1 87.31 108 LEU A C 1
ATOM 813 O O . LEU A 1 108 ? 9.062 14.406 -6.723 1 87.31 108 LEU A O 1
ATOM 817 N N . ALA A 1 109 ? 9.32 12.797 -5.188 1 90.69 109 ALA A N 1
ATOM 818 C CA . ALA A 1 109 ? 8.055 13.133 -4.543 1 90.69 109 ALA A CA 1
ATOM 819 C C . ALA A 1 109 ? 8.078 14.547 -3.982 1 90.69 109 ALA A C 1
ATOM 821 O O . ALA A 1 109 ? 7.102 15.289 -4.105 1 90.69 109 ALA A O 1
ATOM 822 N N . PHE A 1 110 ? 9.18 14.969 -3.352 1 91.44 110 PHE A N 1
ATOM 823 C CA . PHE A 1 110 ? 9.305 16.312 -2.783 1 91.44 110 PHE A CA 1
ATOM 824 C C . PHE A 1 110 ? 9.266 17.375 -3.877 1 91.44 110 PHE A C 1
ATOM 826 O O . PHE A 1 110 ? 8.602 18.391 -3.732 1 91.44 110 PHE A O 1
ATOM 833 N N . LEU A 1 111 ? 10.047 17.062 -4.898 1 87.25 111 LEU A N 1
ATOM 834 C CA . LEU A 1 111 ? 10.078 18.031 -5.992 1 87.25 111 LEU A CA 1
ATOM 835 C C . LEU A 1 111 ? 8.695 18.203 -6.609 1 87.25 111 LEU A C 1
ATOM 837 O O . LEU A 1 111 ? 8.297 19.312 -6.949 1 87.25 111 LEU A O 1
ATOM 841 N N . LEU A 1 112 ? 8.016 17.141 -6.766 1 85.62 112 LEU A N 1
ATOM 842 C CA . LEU A 1 112 ? 6.664 17.219 -7.305 1 85.62 112 LEU A CA 1
ATOM 843 C C . LEU A 1 112 ? 5.73 17.938 -6.336 1 85.62 112 LEU A C 1
ATOM 845 O O . LEU A 1 112 ? 4.875 18.719 -6.758 1 85.62 112 LEU A O 1
ATOM 849 N N . ALA A 1 113 ? 5.883 17.609 -5.094 1 89.06 113 ALA A N 1
ATOM 850 C CA . ALA A 1 113 ? 5.094 18.297 -4.074 1 89.06 113 ALA A CA 1
ATOM 851 C C . ALA A 1 113 ? 5.348 19.797 -4.109 1 89.06 113 ALA A C 1
ATOM 853 O O . ALA A 1 113 ? 4.41 20.594 -4.012 1 89.06 113 ALA A O 1
ATOM 854 N N . PHE A 1 114 ? 6.602 20.188 -4.172 1 87.62 114 PHE A N 1
ATOM 855 C CA . PHE A 1 114 ? 6.98 21.594 -4.25 1 87.62 114 PHE A CA 1
ATOM 856 C C . PHE A 1 114 ? 6.316 22.266 -5.449 1 87.62 114 PHE A C 1
ATOM 858 O O . PHE A 1 114 ? 5.828 23.391 -5.344 1 87.62 114 PHE A O 1
ATOM 865 N N . TYR A 1 115 ? 6.305 21.516 -6.488 1 83.56 115 TYR A N 1
ATOM 866 C CA . TYR A 1 115 ? 5.672 22.047 -7.688 1 83.56 115 TYR A CA 1
ATOM 867 C C . TYR A 1 115 ? 4.176 22.25 -7.477 1 83.56 115 TYR A C 1
ATOM 869 O O . TYR A 1 115 ? 3.613 23.266 -7.875 1 83.56 115 TYR A O 1
ATOM 877 N N . VAL A 1 116 ? 3.568 21.391 -6.887 1 83.75 116 VAL A N 1
ATOM 878 C CA . VAL A 1 116 ? 2.123 21.406 -6.684 1 83.75 116 VAL A CA 1
ATOM 879 C C . VAL A 1 116 ? 1.743 22.562 -5.77 1 83.75 116 VAL A C 1
ATOM 881 O O . VAL A 1 116 ? 0.722 23.219 -5.984 1 83.75 116 VAL A O 1
ATOM 884 N N . VAL A 1 117 ? 2.557 22.844 -4.84 1 85.81 117 VAL A N 1
ATOM 885 C CA . VAL A 1 117 ? 2.209 23.844 -3.832 1 85.81 117 VAL A CA 1
ATOM 886 C C . VAL A 1 117 ? 2.406 25.25 -4.402 1 85.81 117 VAL A C 1
ATOM 888 O O . VAL A 1 117 ? 1.89 26.219 -3.857 1 85.81 117 VAL A O 1
ATOM 891 N N . GLN A 1 118 ? 3.148 25.281 -5.457 1 82.38 118 GLN A N 1
ATOM 892 C CA . GLN A 1 118 ? 3.266 26.562 -6.137 1 82.38 118 GLN A CA 1
ATOM 893 C C . GLN A 1 118 ? 1.968 26.938 -6.852 1 82.38 118 GLN A C 1
ATOM 895 O O . GLN A 1 118 ? 1.828 28.047 -7.371 1 82.38 118 GLN A O 1
ATOM 900 N N . LYS A 1 119 ? 1.032 26.031 -6.949 1 80.31 119 LYS A N 1
ATOM 901 C CA . LYS A 1 119 ? -0.3 26.203 -7.52 1 80.31 119 LYS A CA 1
ATOM 902 C C . LYS A 1 119 ? -0.218 26.672 -8.969 1 80.31 119 LYS A C 1
ATOM 904 O O . LYS A 1 119 ? -0.837 27.672 -9.344 1 80.31 119 LYS A O 1
ATOM 909 N N . PRO A 1 120 ? 0.54 25.969 -9.703 1 77.75 120 PRO A N 1
ATOM 910 C CA . PRO A 1 120 ? 0.546 26.312 -11.125 1 77.75 120 PRO A CA 1
ATOM 911 C C . PRO A 1 120 ? -0.842 26.25 -11.758 1 77.75 120 PRO A C 1
ATOM 913 O O . PRO A 1 120 ? -1.798 25.812 -11.109 1 77.75 120 PRO A O 1
ATOM 916 N N . ARG A 1 121 ? -0.985 26.797 -12.969 1 77.06 121 ARG A N 1
ATOM 917 C CA . ARG A 1 121 ? -2.252 26.656 -13.688 1 77.06 121 ARG A CA 1
ATOM 918 C C . ARG A 1 121 ? -2.662 25.203 -13.805 1 77.06 121 ARG A C 1
ATOM 920 O O . ARG A 1 121 ? -1.866 24.359 -14.227 1 77.06 121 ARG A O 1
ATOM 927 N N . GLY A 1 122 ? -3.777 24.766 -13.289 1 76.12 122 GLY A N 1
ATOM 928 C CA . GLY A 1 122 ? -4.266 23.391 -13.352 1 76.12 122 GLY A CA 1
ATOM 929 C C . GLY A 1 122 ? -3.871 22.578 -12.141 1 76.12 122 GLY A C 1
ATOM 930 O O . GLY A 1 122 ? -3.859 21.344 -12.195 1 76.12 122 GLY A O 1
ATOM 931 N N . HIS A 1 123 ? -3.414 23.219 -11.133 1 75.06 123 HIS A N 1
ATOM 932 C CA . HIS A 1 123 ? -2.908 22.531 -9.953 1 75.06 123 HIS A CA 1
ATOM 933 C C . HIS A 1 123 ? -3.969 21.609 -9.359 1 75.06 123 HIS A C 1
ATOM 935 O O . HIS A 1 123 ? -3.641 20.578 -8.758 1 75.06 123 HIS A O 1
ATOM 941 N N . ARG A 1 124 ? -5.137 21.906 -9.633 1 69.62 124 ARG A N 1
ATOM 942 C CA . ARG A 1 124 ? -6.199 21.047 -9.117 1 69.62 124 ARG A CA 1
ATOM 943 C C . ARG A 1 124 ? -6.227 19.719 -9.852 1 69.62 124 ARG A C 1
ATOM 945 O O . ARG A 1 124 ? -6.398 18.672 -9.227 1 69.62 124 ARG A O 1
ATOM 952 N N . VAL A 1 125 ? -6.02 19.781 -11.094 1 72.06 125 VAL A N 1
ATOM 953 C CA . VAL A 1 125 ? -6.02 18.578 -11.914 1 72.06 125 VAL A CA 1
ATOM 954 C C . VAL A 1 125 ? -4.746 17.766 -11.656 1 72.06 125 VAL A C 1
ATOM 956 O O . VAL A 1 125 ? -4.77 16.547 -11.648 1 72.06 125 VAL A O 1
ATOM 959 N N . LEU A 1 126 ? -3.734 18.5 -11.367 1 73.25 126 LEU A N 1
ATOM 960 C CA . LEU A 1 126 ? -2.453 17.844 -11.117 1 73.25 126 LEU A CA 1
ATOM 961 C C . LEU A 1 126 ? -2.521 16.969 -9.875 1 73.25 126 LEU A C 1
ATOM 963 O O . LEU A 1 126 ? -1.951 15.883 -9.852 1 73.25 126 LEU A O 1
ATOM 967 N N . ARG A 1 127 ? -3.213 17.359 -8.969 1 70.81 127 ARG A N 1
ATOM 968 C CA . ARG A 1 127 ? -3.344 16.594 -7.73 1 70.81 127 ARG A CA 1
ATOM 969 C C . ARG A 1 127 ? -4.074 15.281 -7.977 1 70.81 127 ARG A C 1
ATOM 971 O O . ARG A 1 127 ? -3.736 14.258 -7.383 1 70.81 127 ARG A O 1
ATOM 978 N N . TYR A 1 128 ? -4.906 15.344 -8.914 1 68.56 128 TYR A N 1
ATOM 979 C CA . TYR A 1 128 ? -5.633 14.117 -9.242 1 68.56 128 TYR A CA 1
ATOM 980 C C . TYR A 1 128 ? -4.766 13.18 -10.078 1 68.56 128 TYR A C 1
ATOM 982 O O . TYR A 1 128 ? -4.797 11.961 -9.883 1 68.56 128 TYR A O 1
ATOM 990 N N . LEU A 1 129 ? -4.07 13.828 -10.93 1 72.81 129 LEU A N 1
ATOM 991 C CA . LEU A 1 129 ? -3.211 13.039 -11.812 1 72.81 129 LEU A CA 1
ATOM 992 C C . LEU A 1 129 ? -2.166 12.273 -11.008 1 72.81 129 LEU A C 1
ATOM 994 O O . LEU A 1 129 ? -1.776 11.172 -11.375 1 72.81 129 LEU A O 1
ATOM 998 N N . LEU A 1 130 ? -1.852 12.867 -9.898 1 76.81 130 LEU A N 1
ATOM 999 C CA . LEU A 1 130 ? -0.825 12.25 -9.07 1 76.81 130 LEU A CA 1
ATOM 1000 C C . LEU A 1 130 ? -1.354 10.984 -8.406 1 76.81 130 LEU A C 1
ATOM 1002 O O . LEU A 1 130 ? -0.575 10.109 -8.016 1 76.81 130 LEU A O 1
ATOM 1006 N N . PHE A 1 131 ? -2.672 10.812 -8.43 1 73.5 131 PHE A N 1
ATOM 1007 C CA . PHE A 1 131 ? -3.277 9.641 -7.809 1 73.5 131 PHE A CA 1
ATOM 1008 C C . PHE A 1 131 ? -3.557 8.562 -8.852 1 73.5 131 PHE A C 1
ATOM 1010 O O . PHE A 1 131 ? -3.984 7.461 -8.508 1 73.5 131 PHE A O 1
ATOM 1017 N N . ILE A 1 132 ? -3.191 8.797 -10.078 1 73.62 132 ILE A N 1
ATOM 1018 C CA . ILE A 1 132 ? -3.559 7.91 -11.18 1 73.62 132 ILE A CA 1
ATOM 1019 C C . ILE A 1 132 ? -2.898 6.547 -10.992 1 73.62 132 ILE A C 1
ATOM 1021 O O . ILE A 1 132 ? -3.547 5.508 -11.141 1 73.62 132 ILE A O 1
ATOM 1025 N N . PRO A 1 133 ? -1.585 6.535 -10.68 1 74.62 133 PRO A N 1
ATOM 1026 C CA . PRO A 1 133 ? -0.986 5.211 -10.492 1 74.62 133 PRO A CA 1
ATOM 1027 C C . PRO A 1 133 ? -1.726 4.371 -9.453 1 74.62 133 PRO A C 1
ATOM 1029 O O . PRO A 1 133 ? -1.792 3.146 -9.586 1 74.62 133 PRO A O 1
ATOM 1032 N N . ALA A 1 134 ? -2.258 5.102 -8.508 1 73.12 134 ALA A N 1
ATOM 1033 C CA . ALA A 1 134 ? -2.967 4.406 -7.441 1 73.12 134 ALA A CA 1
ATOM 1034 C C . ALA A 1 134 ? -4.332 3.914 -7.918 1 73.12 134 ALA A C 1
ATOM 1036 O O . ALA A 1 134 ? -4.969 3.094 -7.254 1 73.12 134 ALA A O 1
ATOM 1037 N N . LEU A 1 135 ? -4.695 4.375 -9.102 1 74.75 135 LEU A N 1
ATOM 1038 C CA . LEU A 1 135 ? -6.004 4.008 -9.625 1 74.75 135 LEU A CA 1
ATOM 1039 C C . LEU A 1 135 ? -5.898 2.789 -10.539 1 74.75 135 LEU A C 1
ATOM 1041 O O . LEU A 1 135 ? -6.859 2.434 -11.227 1 74.75 135 LEU A O 1
ATOM 1045 N N . ILE A 1 136 ? -4.754 2.254 -10.547 1 78.75 136 ILE A N 1
ATOM 1046 C CA . ILE A 1 136 ? -4.535 1.042 -11.328 1 78.75 136 ILE A CA 1
ATOM 1047 C C . ILE A 1 136 ? -4.148 -0.108 -10.406 1 78.75 136 ILE A C 1
ATOM 1049 O O . ILE A 1 136 ? -3.275 0.046 -9.547 1 78.75 136 ILE A O 1
ATOM 1053 N N . SER A 1 137 ? -4.848 -1.216 -10.531 1 78.19 137 SER A N 1
ATOM 1054 C CA . SER A 1 137 ? -4.512 -2.367 -9.703 1 78.19 137 SER A CA 1
ATOM 1055 C C . SER A 1 137 ? -3.111 -2.883 -10.008 1 78.19 137 SER A C 1
ATOM 1057 O O . SER A 1 137 ? -2.578 -2.635 -11.094 1 78.19 137 SER A O 1
ATOM 1059 N N . ALA A 1 138 ? -2.574 -3.518 -9.062 1 79.31 138 ALA A N 1
ATOM 1060 C CA . ALA A 1 138 ? -1.223 -4.055 -9.203 1 79.31 138 ALA A CA 1
ATOM 1061 C C . ALA A 1 138 ? -1.141 -5.027 -10.375 1 79.31 138 ALA A C 1
ATOM 1063 O O . ALA A 1 138 ? -0.207 -4.965 -11.18 1 79.31 138 ALA A O 1
ATOM 1064 N N . PRO A 1 139 ? -2.139 -5.902 -10.523 1 80.06 139 PRO A N 1
ATOM 1065 C CA . PRO A 1 139 ? -2.055 -6.805 -11.672 1 80.06 139 PRO A CA 1
ATOM 1066 C C . PRO A 1 139 ? -2.158 -6.066 -13.008 1 80.06 139 PRO A C 1
ATOM 1068 O O . PRO A 1 139 ? -1.466 -6.418 -13.969 1 80.06 139 PRO A O 1
ATOM 1071 N N . ALA A 1 140 ? -3.041 -5.113 -13.047 1 78.94 140 ALA A N 1
ATOM 1072 C CA . ALA A 1 140 ? -3.156 -4.328 -14.273 1 78.94 140 ALA A CA 1
ATOM 1073 C C . ALA A 1 140 ? -1.854 -3.596 -14.578 1 78.94 140 ALA A C 1
ATOM 1075 O O . ALA A 1 140 ? -1.411 -3.559 -15.727 1 78.94 140 ALA A O 1
ATOM 1076 N N . THR A 1 141 ? -1.323 -3.053 -13.547 1 82.31 141 THR A N 1
ATOM 1077 C CA . THR A 1 141 ? -0.048 -2.359 -13.695 1 82.31 141 THR A CA 1
ATOM 1078 C C . THR A 1 141 ? 1.032 -3.312 -14.203 1 82.31 141 THR A C 1
ATOM 1080 O O . THR A 1 141 ? 1.787 -2.975 -15.117 1 82.31 141 THR A O 1
ATOM 1083 N N . ALA A 1 142 ? 1.069 -4.406 -13.57 1 83.44 142 ALA A N 1
ATOM 1084 C CA . ALA A 1 142 ? 2.076 -5.391 -13.953 1 83.44 142 ALA A CA 1
ATOM 1085 C C . ALA A 1 142 ? 1.929 -5.789 -15.422 1 83.44 142 ALA A C 1
ATOM 1087 O O . ALA A 1 142 ? 2.924 -5.938 -16.125 1 83.44 142 ALA A O 1
ATOM 1088 N N . MET A 1 143 ? 0.766 -5.941 -15.812 1 80.25 143 MET A N 1
ATOM 1089 C CA . MET A 1 143 ? 0.521 -6.336 -17.203 1 80.25 143 MET A CA 1
ATOM 1090 C C . MET A 1 143 ? 0.97 -5.242 -18.156 1 80.25 143 MET A C 1
ATOM 1092 O O . MET A 1 143 ? 1.572 -5.527 -19.188 1 80.25 143 MET A O 1
ATOM 1096 N N . VAL A 1 144 ? 0.648 -4.098 -17.812 1 79.38 144 VAL A N 1
ATOM 1097 C CA . VAL A 1 144 ? 1.005 -2.965 -18.672 1 79.38 144 VAL A CA 1
ATOM 1098 C C . VAL A 1 144 ? 2.523 -2.85 -18.766 1 79.38 144 VAL A C 1
ATOM 1100 O O . VAL A 1 144 ? 3.074 -2.693 -19.859 1 79.38 144 VAL A O 1
ATOM 1103 N N . PHE A 1 145 ? 3.156 -2.951 -17.688 1 84.06 145 PHE A N 1
ATOM 1104 C CA . PHE A 1 145 ? 4.605 -2.814 -17.688 1 84.06 145 PHE A CA 1
ATOM 1105 C C . PHE A 1 145 ? 5.262 -4.027 -18.344 1 84.06 145 PHE A C 1
ATOM 1107 O O . PHE A 1 145 ? 6.309 -3.908 -18.984 1 84.06 145 PHE A O 1
ATOM 1114 N N . TYR A 1 146 ? 4.641 -5.152 -18.094 1 83.56 146 TYR A N 1
ATOM 1115 C CA . TYR A 1 146 ? 5.125 -6.348 -18.766 1 83.56 146 TYR A CA 1
ATOM 1116 C C . TYR A 1 146 ? 5.09 -6.16 -20.281 1 83.56 146 TYR A C 1
ATOM 1118 O O . TYR A 1 146 ? 6.043 -6.52 -20.984 1 83.56 146 TYR A O 1
ATOM 1126 N N . ALA A 1 147 ? 4.062 -5.602 -20.781 1 77.12 147 ALA A N 1
ATOM 1127 C CA . ALA A 1 147 ? 3.904 -5.355 -22.203 1 77.12 147 ALA A CA 1
ATOM 1128 C C . ALA A 1 147 ? 4.863 -4.266 -22.688 1 77.12 147 ALA A C 1
ATOM 1130 O O . ALA A 1 147 ? 5.457 -4.379 -23.766 1 77.12 147 ALA A O 1
ATOM 1131 N N . MET A 1 148 ? 5.02 -3.273 -21.922 1 79.94 148 MET A N 1
ATOM 1132 C CA . MET A 1 148 ? 5.852 -2.135 -22.312 1 79.94 148 MET A CA 1
ATOM 1133 C C . MET A 1 148 ? 7.328 -2.516 -22.312 1 79.94 148 MET A C 1
ATOM 1135 O O . MET A 1 148 ? 8.102 -2.012 -23.125 1 79.94 148 MET A O 1
ATOM 1139 N N . LEU A 1 149 ? 7.711 -3.371 -21.453 1 84.25 149 LEU A N 1
ATOM 1140 C CA . LEU A 1 149 ? 9.117 -3.695 -21.25 1 84.25 149 LEU A CA 1
ATOM 1141 C C . LEU A 1 149 ? 9.508 -4.934 -22.062 1 84.25 149 LEU A C 1
ATOM 1143 O O . LEU A 1 149 ? 10.656 -5.371 -22.016 1 84.25 149 LEU A O 1
ATOM 1147 N N . ASN A 1 150 ? 8.531 -5.438 -22.688 1 81.94 150 ASN A N 1
ATOM 1148 C CA . ASN A 1 150 ? 8.805 -6.508 -23.641 1 81.94 150 ASN A CA 1
ATOM 1149 C C . ASN A 1 150 ? 9.797 -6.059 -24.703 1 81.94 150 ASN A C 1
ATOM 1151 O O . ASN A 1 150 ? 9.844 -4.879 -25.062 1 81.94 150 ASN A O 1
ATOM 1155 N N . PRO A 1 151 ? 10.555 -7.043 -25.188 1 82.38 151 PRO A N 1
ATOM 1156 C CA . PRO A 1 151 ? 11.508 -6.68 -26.234 1 82.38 151 PRO A CA 1
ATOM 1157 C C . PRO A 1 151 ? 10.844 -5.98 -27.406 1 82.38 151 PRO A C 1
ATOM 1159 O O . PRO A 1 151 ? 11.461 -5.129 -28.062 1 82.38 151 PRO A O 1
ATOM 1162 N N . ASP A 1 152 ? 9.664 -6.285 -27.672 1 78.44 152 ASP A N 1
ATOM 1163 C CA . ASP A 1 152 ? 8.93 -5.645 -28.766 1 78.44 152 ASP A CA 1
ATOM 1164 C C . ASP A 1 152 ? 7.965 -4.59 -28.234 1 78.44 152 ASP A C 1
ATOM 1166 O O . ASP A 1 152 ? 7.035 -4.18 -28.922 1 78.44 152 ASP A O 1
ATOM 1170 N N . GLY A 1 153 ? 8.227 -4.129 -27.016 1 77.88 153 GLY A N 1
ATOM 1171 C CA . GLY A 1 153 ? 7.289 -3.236 -26.359 1 77.88 153 GLY A CA 1
ATOM 1172 C C . GLY A 1 153 ? 7.586 -1.77 -26.609 1 77.88 153 GLY A C 1
ATOM 1173 O O . GLY A 1 153 ? 8.469 -1.436 -27.406 1 77.88 153 GLY A O 1
ATOM 1174 N N . LEU A 1 154 ? 6.859 -0.958 -25.984 1 74.5 154 LEU A N 1
ATOM 1175 C CA . LEU A 1 154 ? 6.852 0.484 -26.203 1 74.5 154 LEU A CA 1
ATOM 1176 C C . LEU A 1 154 ? 8.195 1.101 -25.812 1 74.5 154 LEU A C 1
ATOM 1178 O O . LEU A 1 154 ? 8.656 2.041 -26.453 1 74.5 154 LEU A O 1
ATOM 1182 N N . VAL A 1 155 ? 8.836 0.59 -24.844 1 77.62 155 VAL A N 1
ATOM 1183 C CA . VAL A 1 155 ? 10.078 1.181 -24.359 1 77.62 155 VAL A CA 1
ATOM 1184 C C . VAL A 1 155 ? 11.18 1.005 -25.406 1 77.62 155 VAL A C 1
ATOM 1186 O O . VAL A 1 155 ? 11.867 1.964 -25.75 1 77.62 155 VAL A O 1
ATOM 1189 N N . ASN A 1 156 ? 11.25 -0.167 -25.828 1 82.62 156 ASN A N 1
ATOM 1190 C CA . ASN A 1 156 ? 12.234 -0.409 -26.875 1 82.62 156 ASN A CA 1
ATOM 1191 C C . ASN A 1 156 ? 11.859 0.288 -28.172 1 82.62 156 ASN A C 1
ATOM 1193 O O . ASN A 1 156 ? 12.734 0.696 -28.938 1 82.62 156 ASN A O 1
ATOM 1197 N N . GLY A 1 157 ? 10.633 0.421 -28.406 1 78 157 GLY A N 1
ATOM 1198 C CA . GLY A 1 157 ? 10.172 1.167 -29.578 1 78 157 GLY A CA 1
ATOM 1199 C C . GLY A 1 157 ? 10.609 2.617 -29.562 1 78 157 GLY A C 1
ATOM 1200 O O . GLY A 1 157 ? 10.93 3.182 -30.609 1 78 157 GLY A O 1
ATOM 1201 N N . PHE A 1 158 ? 10.656 3.139 -28.453 1 75.94 158 PHE A N 1
ATOM 1202 C CA . PHE A 1 158 ? 11.109 4.52 -28.312 1 75.94 158 PHE A CA 1
ATOM 1203 C C . PHE A 1 158 ? 12.625 4.598 -28.359 1 75.94 158 PHE A C 1
ATOM 1205 O O . PHE A 1 158 ? 13.188 5.59 -28.828 1 75.94 158 PHE A O 1
ATOM 1212 N N . LEU A 1 159 ? 13.305 3.627 -27.906 1 80.5 159 LEU A N 1
ATOM 1213 C CA . LEU A 1 159 ? 14.758 3.641 -27.812 1 80.5 159 LEU A CA 1
ATOM 1214 C C . LEU A 1 159 ? 15.398 3.326 -29.172 1 80.5 159 LEU A C 1
ATOM 1216 O O . LEU A 1 159 ? 16.453 3.869 -29.5 1 80.5 159 LEU A O 1
ATOM 1220 N N . ARG A 1 160 ? 14.75 2.545 -29.906 1 83.69 160 ARG A N 1
ATOM 1221 C CA . ARG A 1 160 ? 15.328 2.08 -31.172 1 83.69 160 ARG A CA 1
ATOM 1222 C C . ARG A 1 160 ? 15.555 3.242 -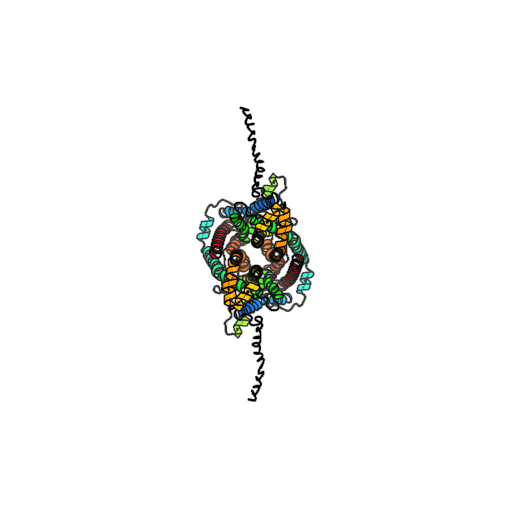32.125 1 83.69 160 ARG A C 1
ATOM 1224 O O . ARG A 1 160 ? 16.641 3.379 -32.688 1 83.69 160 ARG A O 1
ATOM 1231 N N . PRO A 1 161 ? 14.562 4.117 -32.25 1 81.31 161 PRO A N 1
ATOM 1232 C CA . PRO A 1 161 ? 14.781 5.254 -33.125 1 81.31 161 PRO A CA 1
ATOM 1233 C C . PRO A 1 161 ? 15.906 6.176 -32.656 1 81.31 161 PRO A C 1
ATOM 1235 O O . PRO A 1 161 ? 16.484 6.922 -33.438 1 81.31 161 PRO A O 1
ATOM 1238 N N . LEU A 1 162 ? 16.219 6.078 -31.438 1 84.31 162 LEU A N 1
ATOM 1239 C CA . LEU A 1 162 ? 17.266 6.922 -30.859 1 84.31 162 LEU A CA 1
ATOM 1240 C C . LEU A 1 162 ? 18.625 6.246 -30.984 1 84.31 162 LEU A C 1
ATOM 1242 O O . LEU A 1 162 ? 19.641 6.793 -30.531 1 84.31 162 LEU A O 1
ATOM 1246 N N . GLY A 1 163 ? 18.641 5.086 -31.547 1 80.62 163 GLY A N 1
ATOM 1247 C CA . GLY A 1 163 ? 19.891 4.391 -31.781 1 80.62 163 GLY A CA 1
ATOM 1248 C C . GLY A 1 163 ? 20.281 3.467 -30.641 1 80.62 163 GLY A C 1
ATOM 1249 O O . GLY A 1 163 ? 21.391 2.916 -30.641 1 80.62 163 GLY A O 1
ATOM 1250 N N . LEU A 1 164 ? 19.484 3.398 -29.734 1 81.38 164 LEU A N 1
ATOM 1251 C CA . LEU A 1 164 ? 19.781 2.535 -28.594 1 81.38 164 LEU A CA 1
ATOM 1252 C C . LEU A 1 164 ? 19.234 1.13 -28.812 1 81.38 164 LEU A C 1
ATOM 1254 O O . LEU A 1 164 ? 18.172 0.961 -29.406 1 81.38 164 LEU A O 1
ATOM 1258 N N . GLU A 1 165 ? 20.094 0.097 -28.578 1 78.75 165 GLU A N 1
ATOM 1259 C CA . GLU A 1 165 ? 19.656 -1.285 -28.75 1 78.75 165 GLU A CA 1
ATOM 1260 C C . GLU A 1 165 ? 18.625 -1.673 -27.688 1 78.75 165 GLU A C 1
ATOM 1262 O O . GLU A 1 165 ? 18.734 -1.26 -26.531 1 78.75 165 GLU A O 1
ATOM 1267 N N . GLY A 1 166 ? 17.5 -2.023 -28.031 1 75.19 166 GLY A N 1
ATOM 1268 C CA . GLY A 1 166 ? 16.516 -2.539 -27.094 1 75.19 166 GLY A CA 1
ATOM 1269 C C . GLY A 1 166 ? 17.062 -3.588 -26.156 1 75.19 166 GLY A C 1
ATOM 1270 O O . GLY A 1 166 ? 18.188 -4.074 -26.344 1 75.19 166 GLY A O 1
ATOM 1271 N N . ASN A 1 167 ? 16.562 -3.682 -25 1 81.5 167 ASN A N 1
ATOM 1272 C CA . ASN A 1 167 ? 16.953 -4.672 -24 1 81.5 167 ASN A CA 1
ATOM 1273 C C . ASN A 1 167 ? 15.766 -5.543 -23.594 1 81.5 167 ASN A C 1
ATOM 1275 O O . ASN A 1 167 ? 14.617 -5.23 -23.906 1 81.5 167 ASN A O 1
ATOM 1279 N N . GLU A 1 168 ? 16.109 -6.75 -23.234 1 88.5 168 GLU A N 1
ATOM 1280 C CA . GLU A 1 168 ? 15.109 -7.551 -22.531 1 88.5 168 GLU A CA 1
ATOM 1281 C C . GLU A 1 168 ? 15.016 -7.145 -21.062 1 88.5 168 GLU A C 1
ATOM 1283 O O . GLU A 1 168 ? 15.445 -7.891 -20.172 1 88.5 168 GLU A O 1
ATOM 1288 N N . TRP A 1 169 ? 14.391 -6.098 -20.844 1 89.81 169 TRP A N 1
ATOM 1289 C CA . TRP A 1 169 ? 14.43 -5.363 -19.578 1 89.81 169 TRP A CA 1
ATOM 1290 C C . TRP A 1 169 ? 14.133 -6.289 -18.406 1 89.81 169 TRP A C 1
ATOM 1292 O O . TRP A 1 169 ? 14.781 -6.195 -17.359 1 89.81 169 TRP A O 1
ATOM 1302 N N . LEU A 1 170 ? 13.227 -7.203 -18.594 1 90 170 LEU A N 1
ATOM 1303 C CA . LEU A 1 170 ? 12.797 -8.055 -17.484 1 90 170 LEU A CA 1
ATOM 1304 C C . LEU A 1 170 ? 13.547 -9.383 -17.5 1 90 170 LEU A C 1
ATOM 1306 O O . LEU A 1 170 ? 13.625 -10.062 -16.469 1 90 170 LEU A O 1
ATOM 1310 N N . ALA A 1 171 ? 14.109 -9.727 -18.641 1 89.75 171 ALA A N 1
ATOM 1311 C CA . ALA A 1 171 ? 14.758 -11.031 -18.797 1 89.75 171 ALA A CA 1
ATOM 1312 C C . ALA A 1 171 ? 16.266 -10.914 -18.609 1 89.75 171 ALA A C 1
ATOM 1314 O O . ALA A 1 171 ? 16.953 -11.922 -18.406 1 89.75 171 ALA A O 1
ATOM 1315 N N . ASP A 1 172 ? 16.75 -9.711 -18.656 1 91.12 172 ASP A N 1
ATOM 1316 C CA . ASP A 1 172 ? 18.172 -9.453 -18.438 1 91.12 172 ASP A CA 1
ATOM 1317 C C . ASP A 1 172 ? 18.453 -9.203 -16.953 1 91.12 172 ASP A C 1
ATOM 1319 O O . ASP A 1 172 ? 17.906 -8.273 -16.359 1 91.12 172 ASP A O 1
ATOM 1323 N N . PRO A 1 173 ? 19.375 -10.039 -16.375 1 92.31 173 PRO A N 1
ATOM 1324 C CA . PRO A 1 173 ? 19.672 -9.922 -14.945 1 92.31 173 PRO A CA 1
ATOM 1325 C C . PRO A 1 173 ? 20.234 -8.555 -14.57 1 92.31 173 PRO A C 1
ATOM 1327 O O . PRO A 1 173 ? 20.094 -8.117 -13.422 1 92.31 173 PRO A O 1
ATOM 1330 N N . THR A 1 174 ? 20.766 -7.836 -15.469 1 91.06 174 THR A N 1
ATOM 1331 C CA . THR A 1 174 ? 21.406 -6.559 -15.172 1 91.06 174 THR A CA 1
ATOM 1332 C C . THR A 1 174 ? 20.375 -5.43 -15.172 1 91.06 174 THR A C 1
ATOM 1334 O O . THR A 1 174 ? 20.594 -4.375 -14.57 1 91.06 174 THR A O 1
ATOM 1337 N N . THR A 1 175 ? 19.234 -5.672 -15.797 1 92.5 175 THR A N 1
ATOM 1338 C CA . THR A 1 175 ? 18.281 -4.574 -15.914 1 92.5 175 THR A CA 1
ATOM 1339 C C . THR A 1 175 ? 16.969 -4.91 -15.188 1 92.5 175 THR A C 1
ATOM 1341 O O . THR A 1 175 ? 16.156 -4.023 -14.914 1 92.5 175 THR A O 1
ATOM 1344 N N . ALA A 1 176 ? 16.781 -6.16 -14.844 1 94.5 176 ALA A N 1
ATOM 1345 C CA . ALA A 1 176 ? 15.5 -6.617 -14.32 1 94.5 176 ALA A CA 1
ATOM 1346 C C . ALA A 1 176 ? 15.172 -5.922 -13 1 94.5 176 ALA A C 1
ATOM 1348 O O . ALA A 1 176 ? 14.055 -5.434 -12.812 1 94.5 176 ALA A O 1
ATOM 1349 N N . LEU A 1 177 ? 16.172 -5.852 -12.141 1 95.31 177 LEU A N 1
ATOM 1350 C CA . LEU A 1 177 ? 15.93 -5.211 -10.852 1 95.31 177 LEU A CA 1
ATOM 1351 C C . LEU A 1 177 ? 15.648 -3.723 -11.031 1 95.31 177 LEU A C 1
ATOM 1353 O O . LEU A 1 177 ? 14.797 -3.16 -10.336 1 95.31 177 LEU A O 1
ATOM 1357 N N . GLY A 1 178 ? 16.375 -3.129 -11.938 1 93.81 178 GLY A N 1
ATOM 1358 C CA . GLY A 1 178 ? 16.125 -1.729 -12.234 1 93.81 178 GLY A CA 1
ATOM 1359 C C . GLY A 1 178 ? 14.719 -1.473 -12.742 1 93.81 178 GLY A C 1
ATOM 1360 O O . GLY A 1 178 ? 14.102 -0.463 -12.398 1 93.81 178 GLY A O 1
ATOM 1361 N N . ALA A 1 179 ? 14.266 -2.383 -13.547 1 92.12 179 ALA A N 1
ATOM 1362 C CA . ALA A 1 179 ? 12.898 -2.268 -14.062 1 92.12 179 ALA A CA 1
ATOM 1363 C C . ALA A 1 179 ? 11.883 -2.369 -12.93 1 92.12 179 ALA A C 1
ATOM 1365 O O . ALA A 1 179 ? 10.898 -1.626 -12.906 1 92.12 179 ALA A O 1
ATOM 1366 N N . ILE A 1 180 ? 12.117 -3.295 -12.008 1 93.12 180 ILE A N 1
ATOM 1367 C CA . ILE A 1 180 ? 11.234 -3.457 -10.859 1 93.12 180 ILE A CA 1
ATOM 1368 C C . ILE A 1 180 ? 11.211 -2.17 -10.039 1 93.12 180 ILE A C 1
ATOM 1370 O O . ILE A 1 180 ? 10.148 -1.686 -9.656 1 93.12 180 ILE A O 1
ATOM 1374 N N . ILE A 1 181 ? 12.391 -1.604 -9.797 1 93.5 181 ILE A N 1
ATOM 1375 C CA . ILE A 1 181 ? 12.508 -0.373 -9.023 1 93.5 181 ILE A CA 1
ATOM 1376 C C . ILE A 1 181 ? 11.766 0.756 -9.734 1 93.5 181 ILE A C 1
ATOM 1378 O O . ILE A 1 181 ? 11.07 1.55 -9.094 1 93.5 181 ILE A O 1
ATOM 1382 N N . ALA A 1 182 ? 11.867 0.782 -11.016 1 88.88 182 ALA A N 1
ATOM 1383 C CA . ALA A 1 182 ? 11.195 1.819 -11.797 1 88.88 182 ALA A CA 1
ATOM 1384 C C . ALA A 1 182 ? 9.68 1.739 -11.625 1 88.88 182 ALA A C 1
ATOM 1386 O O . ALA A 1 182 ? 9.008 2.766 -11.508 1 88.88 182 ALA A O 1
ATOM 1387 N N . VAL A 1 183 ? 9.156 0.53 -11.656 1 87.75 183 VAL A N 1
ATOM 1388 C CA . VAL A 1 183 ? 7.719 0.333 -11.492 1 87.75 183 VAL A CA 1
ATOM 1389 C C . VAL A 1 183 ? 7.293 0.774 -10.094 1 87.75 183 VAL A C 1
ATOM 1391 O O . VAL A 1 183 ? 6.242 1.399 -9.93 1 87.75 183 VAL A O 1
ATOM 1394 N N . GLU A 1 184 ? 8.07 0.469 -9.109 1 89.06 184 GLU A N 1
ATOM 1395 C CA . GLU A 1 184 ? 7.77 0.856 -7.734 1 89.06 184 GLU A CA 1
ATOM 1396 C C . GLU A 1 184 ? 7.82 2.371 -7.566 1 89.06 184 GLU A C 1
ATOM 1398 O O . GLU A 1 184 ? 7 2.947 -6.848 1 89.06 184 GLU A O 1
ATOM 1403 N N . LEU A 1 185 ? 8.836 2.959 -8.164 1 87.94 185 LEU A N 1
ATOM 1404 C CA . LEU A 1 185 ? 8.922 4.414 -8.125 1 87.94 185 LEU A CA 1
ATOM 1405 C C . LEU A 1 185 ? 7.691 5.051 -8.766 1 87.94 185 LEU A C 1
ATOM 1407 O O . LEU A 1 185 ? 7.121 5.996 -8.219 1 87.94 185 LEU A O 1
ATOM 1411 N N . TRP A 1 186 ? 7.367 4.512 -9.828 1 84.44 186 TRP A N 1
ATOM 1412 C CA . TRP A 1 186 ? 6.184 4.996 -10.531 1 84.44 186 TRP A CA 1
ATOM 1413 C C . TRP A 1 186 ? 4.949 4.906 -9.641 1 84.44 186 TRP A C 1
ATOM 1415 O O . TRP A 1 186 ? 4.145 5.84 -9.586 1 84.44 186 TRP A O 1
ATOM 1425 N N . SER A 1 187 ? 4.828 3.895 -8.945 1 84 187 SER A N 1
ATOM 1426 C CA . SER A 1 187 ? 3.639 3.621 -8.141 1 84 187 SER A CA 1
ATOM 1427 C C . SER A 1 187 ? 3.629 4.457 -6.863 1 84 187 SER A C 1
ATOM 1429 O O . SER A 1 187 ? 2.564 4.773 -6.332 1 84 187 SER A O 1
ATOM 1431 N N . GLY A 1 188 ? 4.742 4.875 -6.414 1 85.88 188 GLY A N 1
ATOM 1432 C CA . GLY A 1 188 ? 4.812 5.445 -5.078 1 85.88 188 GLY A CA 1
ATOM 1433 C C . GLY A 1 188 ? 5 6.953 -5.086 1 85.88 188 GLY A C 1
ATOM 1434 O O . GLY A 1 188 ? 4.695 7.625 -4.098 1 85.88 188 GLY A O 1
ATOM 1435 N N . ILE A 1 189 ? 5.457 7.5 -6.133 1 86.75 189 ILE A N 1
ATOM 1436 C CA . ILE A 1 189 ? 5.832 8.906 -6.164 1 86.75 189 ILE A CA 1
ATOM 1437 C C . ILE A 1 189 ? 4.594 9.773 -5.965 1 86.75 189 ILE A C 1
ATOM 1439 O O . ILE A 1 189 ? 4.625 10.75 -5.207 1 86.75 189 ILE A O 1
ATOM 1443 N N . GLY A 1 190 ? 3.564 9.469 -6.633 1 82.38 190 GLY A N 1
ATOM 1444 C CA . GLY A 1 190 ? 2.363 10.289 -6.59 1 82.38 190 GLY A CA 1
ATOM 1445 C C . GLY A 1 190 ? 1.79 10.438 -5.191 1 82.38 190 GLY A C 1
ATOM 1446 O O . GLY A 1 190 ? 1.568 11.555 -4.719 1 82.38 190 GLY A O 1
ATOM 1447 N N . TYR A 1 191 ? 1.604 9.297 -4.59 1 83 191 TYR A N 1
ATOM 1448 C CA . TYR A 1 191 ? 1.035 9.312 -3.246 1 83 191 TYR A CA 1
ATOM 1449 C C . TYR A 1 191 ? 1.952 10.039 -2.273 1 83 191 TYR A C 1
ATOM 1451 O O . TYR A 1 191 ? 1.484 10.805 -1.426 1 83 191 TYR A O 1
ATOM 1459 N N . SER A 1 192 ? 3.191 9.844 -2.391 1 89.94 192 SER A N 1
ATOM 1460 C CA . SER A 1 192 ? 4.152 10.516 -1.524 1 89.94 192 SER A CA 1
ATOM 1461 C C . SER A 1 192 ? 4.148 12.023 -1.758 1 89.94 192 SER A C 1
ATOM 1463 O O . SER A 1 192 ? 4.223 12.805 -0.807 1 89.94 192 SER A O 1
ATOM 1465 N N . ALA A 1 193 ? 3.992 12.375 -2.955 1 88.88 193 ALA A N 1
ATOM 1466 C CA . ALA A 1 193 ? 3.975 13.789 -3.309 1 88.88 193 ALA A CA 1
ATOM 1467 C C . ALA A 1 193 ? 2.742 14.484 -2.732 1 88.88 193 ALA A C 1
ATOM 1469 O O . ALA A 1 193 ? 2.832 15.602 -2.232 1 88.88 193 ALA A O 1
ATOM 1470 N N . VAL A 1 194 ? 1.675 13.844 -2.799 1 84.75 194 VAL A N 1
ATOM 1471 C CA . VAL A 1 194 ? 0.433 14.422 -2.299 1 84.75 194 VAL A CA 1
ATOM 1472 C C . VAL A 1 194 ? 0.519 14.602 -0.784 1 84.75 194 VAL A C 1
ATOM 1474 O O . VAL A 1 194 ? 0.076 15.617 -0.247 1 84.75 194 VAL A O 1
ATOM 1477 N N . LEU A 1 195 ? 1.053 13.656 -0.153 1 87 195 LEU A N 1
ATOM 1478 C CA . LEU A 1 195 ? 1.209 13.742 1.296 1 87 195 LEU A CA 1
ATOM 1479 C C . LEU A 1 195 ? 2.135 14.891 1.677 1 87 195 LEU A C 1
ATOM 1481 O O . LEU A 1 195 ? 1.804 15.695 2.551 1 87 195 LEU A O 1
ATOM 1485 N N . ILE A 1 196 ? 3.203 14.984 0.976 1 89.81 196 ILE A N 1
ATOM 1486 C CA . ILE A 1 196 ? 4.16 16.047 1.271 1 89.81 196 ILE A CA 1
ATOM 1487 C C . ILE A 1 196 ? 3.543 17.406 0.934 1 89.81 196 ILE A C 1
ATOM 1489 O O . ILE A 1 196 ? 3.703 18.375 1.684 1 89.81 196 ILE A O 1
ATOM 1493 N N . ALA A 1 197 ? 2.838 17.453 -0.118 1 87.94 197 ALA A N 1
ATOM 1494 C CA . ALA A 1 197 ? 2.189 18.688 -0.528 1 87.94 197 ALA A CA 1
ATOM 1495 C C . ALA A 1 197 ? 1.191 19.172 0.526 1 87.94 197 ALA A C 1
ATOM 1497 O O . ALA A 1 197 ? 1.054 20.359 0.766 1 87.94 197 ALA A O 1
ATOM 1498 N N . SER A 1 198 ? 0.515 18.203 1.065 1 82.88 198 SER A N 1
ATOM 1499 C CA . SER A 1 198 ? -0.462 18.547 2.09 1 82.88 198 SER A CA 1
ATOM 1500 C C . SER A 1 198 ? 0.209 19.219 3.289 1 82.88 198 SER A C 1
ATOM 1502 O O . SER A 1 198 ? -0.391 20.062 3.951 1 82.88 198 SER A O 1
ATOM 1504 N N . ARG A 1 199 ? 1.41 18.828 3.564 1 83.12 199 ARG A N 1
ATOM 1505 C CA . ARG A 1 199 ? 2.178 19.453 4.633 1 83.12 199 ARG A CA 1
ATOM 1506 C C . ARG A 1 199 ? 2.709 20.812 4.199 1 83.12 199 ARG A C 1
ATOM 1508 O O . ARG A 1 199 ? 2.74 21.766 4.996 1 83.12 199 ARG A O 1
ATOM 1515 N N . LEU A 1 200 ? 3.102 20.969 2.998 1 87.31 200 LEU A N 1
ATOM 1516 C CA . LEU A 1 200 ? 3.682 22.203 2.48 1 87.31 200 LEU A CA 1
ATOM 1517 C C . LEU A 1 200 ? 2.609 23.266 2.293 1 87.31 200 LEU A C 1
ATOM 1519 O O . LEU A 1 200 ? 2.906 24.469 2.32 1 87.31 200 LEU A O 1
ATOM 1523 N N . ASP A 1 201 ? 1.455 22.75 2.08 1 82.94 201 ASP A N 1
ATOM 1524 C CA . ASP A 1 201 ? 0.339 23.672 1.895 1 82.94 201 ASP A CA 1
ATOM 1525 C C . ASP A 1 201 ? 0.124 24.531 3.139 1 82.94 201 ASP A C 1
ATOM 1527 O O . ASP A 1 201 ? -0.48 25.609 3.062 1 82.94 201 ASP A O 1
ATOM 1531 N N . GLY A 1 202 ? 0.634 24.141 4.191 1 77.38 202 GLY A N 1
ATOM 1532 C CA . GLY A 1 202 ? 0.481 24.875 5.434 1 77.38 202 GLY A CA 1
ATOM 1533 C C . GLY A 1 202 ? 1.431 26.062 5.547 1 77.38 202 GLY A C 1
ATOM 1534 O O . GLY A 1 202 ? 1.271 26.906 6.426 1 77.38 202 GLY A O 1
ATOM 1535 N N . VAL A 1 203 ? 2.344 26.188 4.598 1 81.94 203 VAL A N 1
ATOM 1536 C CA . VAL A 1 203 ? 3.287 27.297 4.613 1 81.94 203 VAL A CA 1
ATOM 1537 C C . VAL A 1 203 ? 2.6 28.562 4.117 1 81.94 203 VAL A C 1
ATOM 1539 O O . VAL A 1 203 ? 1.989 28.562 3.043 1 81.94 203 VAL A O 1
ATOM 1542 N N . GLU A 1 204 ? 2.715 29.562 4.832 1 82.56 204 GLU A N 1
ATOM 1543 C CA . GLU A 1 204 ? 2.051 30.828 4.516 1 82.56 204 GLU A CA 1
ATOM 1544 C C . GLU A 1 204 ? 2.607 31.438 3.232 1 82.56 204 GLU A C 1
ATOM 1546 O O . GLU A 1 204 ? 3.824 31.5 3.047 1 82.56 204 GLU A O 1
ATOM 1551 N N . THR A 1 205 ? 1.71 31.828 2.521 1 82.31 205 THR A N 1
ATOM 1552 C CA . THR A 1 205 ? 2.068 32.438 1.246 1 82.31 205 THR A CA 1
ATOM 1553 C C . THR A 1 205 ? 2.912 33.688 1.462 1 82.31 205 THR A C 1
ATOM 1555 O O . THR A 1 205 ? 3.799 34 0.662 1 82.31 205 THR A O 1
ATOM 1558 N N . GLU A 1 206 ? 2.648 34.344 2.545 1 85.69 206 GLU A N 1
ATOM 1559 C CA . GLU A 1 206 ? 3.371 35.562 2.859 1 85.69 206 GLU A CA 1
ATOM 1560 C C . GLU A 1 206 ? 4.855 35.281 3.07 1 85.69 206 GLU A C 1
ATOM 1562 O O . GLU A 1 206 ? 5.703 36.094 2.68 1 85.69 206 GLU A O 1
ATOM 1567 N N . ILE A 1 207 ? 5.094 34.25 3.584 1 85.62 207 ILE A N 1
ATOM 1568 C CA . ILE A 1 207 ? 6.477 33.844 3.836 1 85.62 207 ILE A CA 1
ATOM 1569 C C . ILE A 1 207 ? 7.18 33.562 2.514 1 85.62 207 ILE A C 1
ATOM 1571 O O . ILE A 1 207 ? 8.344 33.906 2.32 1 85.62 207 ILE A O 1
ATOM 1575 N N . VAL A 1 208 ? 6.469 33 1.698 1 85.75 208 VAL A N 1
ATOM 1576 C CA . VAL A 1 208 ? 7.016 32.625 0.396 1 85.75 208 VAL A CA 1
ATOM 1577 C C . VAL A 1 208 ? 7.27 33.875 -0.428 1 85.75 208 VAL A C 1
ATOM 1579 O O . VAL A 1 208 ? 8.305 34 -1.085 1 85.75 208 VAL A O 1
ATOM 1582 N N . GLN A 1 209 ? 6.367 34.781 -0.358 1 85.38 209 GLN A N 1
ATOM 1583 C CA . GLN A 1 209 ? 6.5 36.031 -1.092 1 85.38 209 GLN A CA 1
ATOM 1584 C C . GLN A 1 209 ? 7.668 36.875 -0.563 1 85.38 209 GLN A C 1
ATOM 1586 O O . GLN A 1 209 ? 8.406 37.469 -1.34 1 85.38 209 GLN A O 1
ATOM 1591 N N . ALA A 1 210 ? 7.766 36.906 0.67 1 89.94 210 ALA A N 1
ATOM 1592 C CA . ALA A 1 210 ? 8.875 37.656 1.286 1 89.94 210 ALA A CA 1
ATOM 1593 C C . ALA A 1 210 ? 10.219 37.062 0.86 1 89.94 210 ALA A C 1
ATOM 1595 O O . ALA A 1 210 ? 11.164 37.812 0.589 1 89.94 210 ALA A O 1
ATOM 1596 N N . ALA A 1 211 ? 10.25 35.781 0.793 1 88.81 211 ALA A N 1
ATOM 1597 C CA . ALA A 1 211 ? 11.477 35.125 0.381 1 88.81 211 ALA A CA 1
ATOM 1598 C C . ALA A 1 211 ? 11.805 35.438 -1.078 1 88.81 211 ALA A C 1
ATOM 1600 O O . ALA A 1 211 ? 12.977 35.625 -1.432 1 88.81 211 ALA A O 1
ATOM 1601 N N . ARG A 1 212 ? 10.828 35.469 -1.77 1 86.69 212 ARG A N 1
ATOM 1602 C CA . ARG A 1 212 ? 11.023 35.781 -3.182 1 86.69 212 ARG A CA 1
ATOM 1603 C C . ARG A 1 212 ? 11.477 37.219 -3.361 1 86.69 212 ARG A C 1
ATOM 1605 O O . ARG A 1 212 ? 12.297 37.531 -4.238 1 86.69 212 ARG A O 1
ATOM 1612 N N . LEU A 1 213 ? 10.906 38.031 -2.627 1 88.31 213 LEU A N 1
ATOM 1613 C CA . LEU A 1 213 ? 11.305 39.438 -2.654 1 88.31 213 LEU A CA 1
ATOM 1614 C C . LEU A 1 213 ? 12.766 39.625 -2.254 1 88.31 213 LEU A C 1
ATOM 1616 O O . LEU A 1 213 ? 13.453 40.5 -2.752 1 88.31 213 LEU A O 1
ATOM 1620 N N . ASP A 1 214 ? 13.25 38.75 -1.487 1 90.19 214 ASP A N 1
ATOM 1621 C CA . ASP A 1 214 ? 14.648 38.75 -1.06 1 90.19 214 ASP A CA 1
ATOM 1622 C C . ASP A 1 214 ? 15.539 38.062 -2.105 1 90.19 214 ASP A C 1
ATOM 1624 O O . ASP A 1 214 ? 16.75 37.938 -1.903 1 90.19 214 ASP A O 1
ATOM 1628 N N . GLY A 1 215 ? 14.953 37.656 -3.152 1 86.56 215 GLY A N 1
ATOM 1629 C CA . GLY A 1 215 ? 15.734 37.156 -4.266 1 86.56 215 GLY A CA 1
ATOM 1630 C C . GLY A 1 215 ? 15.852 35.625 -4.27 1 86.56 215 GLY A C 1
ATOM 1631 O O . GLY A 1 215 ? 16.656 35.062 -5 1 86.56 215 GLY A O 1
ATOM 1632 N N . ALA A 1 216 ? 15.133 35.031 -3.473 1 87.38 216 ALA A N 1
ATOM 1633 C CA . ALA A 1 216 ? 15.211 33.594 -3.42 1 87.38 216 ALA A CA 1
ATOM 1634 C C . ALA A 1 216 ? 14.656 32.969 -4.695 1 87.38 216 ALA A C 1
ATOM 1636 O O . ALA A 1 216 ? 13.547 33.281 -5.125 1 87.38 216 ALA A O 1
ATOM 1637 N N . ASN A 1 217 ? 15.555 32.062 -5.27 1 87.75 217 ASN A N 1
ATOM 1638 C CA . ASN A 1 217 ? 15.086 31.328 -6.434 1 87.75 217 ASN A CA 1
ATOM 1639 C C . ASN A 1 217 ? 14.375 30.047 -6.023 1 87.75 217 ASN A C 1
ATOM 1641 O O . ASN A 1 217 ? 14.312 29.719 -4.84 1 87.75 217 ASN A O 1
ATOM 1645 N N . ASP A 1 218 ? 13.875 29.312 -6.969 1 84.75 218 ASP A N 1
ATOM 1646 C CA . ASP A 1 218 ? 13.055 28.141 -6.695 1 84.75 218 ASP A CA 1
ATOM 1647 C C . ASP A 1 218 ? 13.875 27.047 -6.012 1 84.75 218 ASP A C 1
ATOM 1649 O O . ASP A 1 218 ? 13.359 26.312 -5.168 1 84.75 218 ASP A O 1
ATOM 1653 N N . TRP A 1 219 ? 15.07 26.953 -6.438 1 85.12 219 TRP A N 1
ATOM 1654 C CA . TRP A 1 219 ? 15.93 25.953 -5.832 1 85.12 219 TRP A CA 1
ATOM 1655 C C . TRP A 1 219 ? 16.172 26.25 -4.359 1 85.12 219 TRP A C 1
ATOM 1657 O O . TRP A 1 219 ? 16.141 25.359 -3.516 1 85.12 219 TRP A O 1
ATOM 1667 N N . ARG A 1 220 ? 16.422 27.547 -4.074 1 87.81 220 ARG A N 1
ATOM 1668 C CA . ARG A 1 220 ? 16.625 27.969 -2.695 1 87.81 220 ARG A CA 1
ATOM 1669 C C . ARG A 1 220 ? 15.344 27.828 -1.876 1 87.81 220 ARG A C 1
ATOM 1671 O O . ARG A 1 220 ? 15.391 27.438 -0.71 1 87.81 220 ARG A O 1
ATOM 1678 N N . LEU A 1 221 ? 14.266 28.156 -2.504 1 90.19 221 LEU A N 1
ATOM 1679 C CA . LEU A 1 221 ? 12.984 28.016 -1.823 1 90.19 221 LEU A CA 1
ATOM 1680 C C . LEU A 1 221 ? 12.695 26.562 -1.49 1 90.19 221 LEU A C 1
ATOM 1682 O O . LEU A 1 221 ? 12.266 26.25 -0.379 1 90.19 221 LEU A O 1
ATOM 1686 N N . ALA A 1 222 ? 12.984 25.688 -2.459 1 89.19 222 ALA A N 1
ATOM 1687 C CA . ALA A 1 222 ? 12.68 24.281 -2.291 1 89.19 222 ALA A CA 1
ATOM 1688 C C . ALA A 1 222 ? 13.555 23.656 -1.206 1 89.19 222 ALA A C 1
ATOM 1690 O O . ALA A 1 222 ? 13.047 23.078 -0.244 1 89.19 222 ALA A O 1
ATOM 1691 N N . TRP A 1 223 ? 14.859 23.859 -1.321 1 89.75 223 TRP A N 1
ATOM 1692 C CA . TRP A 1 223 ? 15.781 23.062 -0.514 1 89.75 223 TRP A CA 1
ATOM 1693 C C . TRP A 1 223 ? 16.141 23.797 0.778 1 89.75 223 TRP A C 1
ATOM 1695 O O . TRP A 1 223 ? 16.469 23.172 1.784 1 89.75 223 TRP A O 1
ATOM 1705 N N . ARG A 1 224 ? 15.961 25.125 0.889 1 90 224 ARG A N 1
ATOM 1706 C CA . ARG A 1 224 ? 16.375 25.859 2.078 1 90 224 ARG A CA 1
ATOM 1707 C C . ARG A 1 224 ? 15.164 26.312 2.887 1 90 224 ARG A C 1
ATOM 1709 O O . ARG A 1 224 ? 15.289 26.672 4.059 1 90 224 ARG A O 1
ATOM 1716 N N . MET A 1 225 ? 14.023 26.25 2.336 1 90.12 225 MET A N 1
ATOM 1717 C CA . MET A 1 225 ? 12.836 26.688 3.07 1 90.12 225 MET A CA 1
ATOM 1718 C C . MET A 1 225 ? 11.844 25.547 3.223 1 90.12 225 MET A C 1
ATOM 1720 O O . MET A 1 225 ? 11.703 24.969 4.305 1 90.12 225 MET A O 1
ATOM 1724 N N . TYR A 1 226 ? 11.375 25.031 2.053 1 90.62 226 TYR A N 1
ATOM 1725 C CA . TYR A 1 226 ? 10.305 24.047 2.102 1 90.62 226 TYR A CA 1
ATOM 1726 C C . TYR A 1 226 ? 10.805 22.734 2.699 1 90.62 226 TYR A C 1
ATOM 1728 O O . TYR A 1 226 ? 10.117 22.109 3.518 1 90.62 226 TYR A O 1
ATOM 1736 N N . TRP A 1 227 ? 11.992 22.344 2.318 1 90.69 227 TRP A N 1
ATOM 1737 C CA . TRP A 1 227 ? 12.516 21.062 2.787 1 90.69 227 TRP A CA 1
ATOM 1738 C C . TRP A 1 227 ? 12.688 21.062 4.305 1 90.69 227 TRP A C 1
ATOM 1740 O O . TRP A 1 227 ? 12.164 20.188 4.996 1 90.69 227 TRP A O 1
ATOM 1750 N N . PRO A 1 228 ? 13.312 22.125 4.863 1 89.25 228 PRO A N 1
ATOM 1751 C CA . PRO A 1 228 ? 13.469 22.141 6.32 1 89.25 228 PRO A CA 1
ATOM 1752 C C . PRO A 1 228 ? 12.141 22.234 7.059 1 89.25 228 PRO A C 1
ATOM 1754 O O . PRO A 1 228 ? 11.984 21.656 8.141 1 89.25 228 PRO A O 1
ATOM 1757 N N . ILE A 1 229 ? 11.227 22.922 6.48 1 86.19 229 ILE A N 1
ATOM 1758 C CA . ILE A 1 229 ? 9.922 23.094 7.113 1 86.19 229 ILE A CA 1
ATOM 1759 C C . ILE A 1 229 ? 9.195 21.75 7.152 1 86.19 229 ILE A C 1
ATOM 1761 O O . ILE A 1 229 ? 8.523 21.422 8.133 1 86.19 229 ILE A O 1
ATOM 1765 N N . ALA A 1 230 ? 9.43 20.938 6.156 1 89.31 230 ALA A N 1
ATOM 1766 C CA . ALA A 1 230 ? 8.672 19.703 6.039 1 89.31 230 ALA A CA 1
ATOM 1767 C C . ALA A 1 230 ? 9.531 18.484 6.391 1 89.31 230 ALA A C 1
ATOM 1769 O O . ALA A 1 230 ? 9.102 17.344 6.219 1 89.31 230 ALA A O 1
ATOM 1770 N N . ARG A 1 231 ? 10.633 18.672 6.852 1 89.31 231 ARG A N 1
ATOM 1771 C CA . ARG A 1 231 ? 11.609 17.609 7.035 1 89.31 231 ARG A CA 1
ATOM 1772 C C . ARG A 1 231 ? 11.055 16.5 7.914 1 89.31 231 ARG A C 1
ATOM 1774 O O . ARG A 1 231 ? 11.227 15.312 7.609 1 89.31 231 ARG A O 1
ATOM 1781 N N . ASP A 1 232 ? 10.43 16.797 8.977 1 83.62 232 ASP A N 1
ATOM 1782 C CA . ASP A 1 232 ? 9.883 15.797 9.883 1 83.62 232 ASP A CA 1
ATOM 1783 C C . ASP A 1 232 ? 8.789 14.977 9.195 1 83.62 232 ASP A C 1
ATOM 1785 O O . ASP A 1 232 ? 8.727 13.758 9.344 1 83.62 232 ASP A O 1
ATOM 1789 N N . PHE A 1 233 ? 7.996 15.734 8.531 1 85.56 233 PHE A N 1
ATOM 1790 C CA . PHE A 1 233 ? 6.918 15.039 7.844 1 85.56 233 PHE A CA 1
ATOM 1791 C C . PHE A 1 233 ? 7.465 14.195 6.691 1 85.56 233 PHE A C 1
ATOM 1793 O O . PHE A 1 233 ? 6.961 13.109 6.422 1 85.56 233 PHE A O 1
ATOM 1800 N N . ILE A 1 234 ? 8.453 14.711 6.039 1 91.25 234 ILE A N 1
ATOM 1801 C CA . ILE A 1 234 ? 9.109 13.945 4.984 1 91.25 234 ILE A CA 1
ATOM 1802 C C . ILE A 1 234 ? 9.711 12.672 5.57 1 91.25 234 ILE A C 1
ATOM 1804 O O . ILE A 1 234 ? 9.703 11.625 4.926 1 91.25 234 ILE A O 1
ATOM 1808 N N . GLY A 1 235 ? 10.227 12.812 6.781 1 88.12 235 GLY A N 1
ATOM 1809 C CA . GLY A 1 235 ? 10.703 11.625 7.473 1 88.12 235 GLY A CA 1
ATOM 1810 C C . GLY A 1 235 ? 9.625 10.57 7.648 1 88.12 235 GLY A C 1
ATOM 1811 O O . GLY A 1 235 ? 9.875 9.383 7.445 1 88.12 235 GLY A O 1
ATOM 1812 N N . VAL A 1 236 ? 8.438 11.016 7.984 1 84.12 236 VAL A N 1
ATOM 1813 C CA . VAL A 1 236 ? 7.316 10.102 8.156 1 84.12 236 VAL A CA 1
ATOM 1814 C C . VAL A 1 236 ? 6.977 9.445 6.816 1 84.12 236 VAL A C 1
ATOM 1816 O O . VAL A 1 236 ? 6.773 8.227 6.75 1 84.12 236 VAL A O 1
ATOM 1819 N N . VAL A 1 237 ? 6.949 10.242 5.777 1 89.12 237 VAL A N 1
ATOM 1820 C CA . VAL A 1 237 ? 6.648 9.727 4.445 1 89.12 237 VAL A CA 1
ATOM 1821 C C . VAL A 1 237 ? 7.738 8.75 4.012 1 89.12 237 VAL A C 1
ATOM 1823 O O . VAL A 1 237 ? 7.453 7.715 3.404 1 89.12 237 VAL A O 1
ATOM 1826 N N . ALA A 1 238 ? 8.953 9.102 4.324 1 91.75 238 ALA A N 1
ATOM 1827 C CA . ALA A 1 238 ? 10.078 8.234 3.986 1 91.75 238 ALA A CA 1
ATOM 1828 C C . ALA A 1 238 ? 9.961 6.883 4.695 1 91.75 238 ALA A C 1
ATOM 1830 O O . ALA A 1 238 ? 10.266 5.84 4.113 1 91.75 238 ALA A O 1
ATOM 1831 N N . MET A 1 239 ? 9.586 6.941 5.891 1 88.5 239 MET A N 1
ATOM 1832 C CA . MET A 1 239 ? 9.406 5.695 6.633 1 88.5 239 MET A CA 1
ATOM 1833 C C . MET A 1 239 ? 8.305 4.848 6.008 1 88.5 239 MET A C 1
ATOM 1835 O O . MET A 1 239 ? 8.445 3.627 5.895 1 88.5 239 MET A O 1
ATOM 1839 N N . LEU A 1 240 ? 7.281 5.484 5.672 1 85.69 240 LEU A N 1
ATOM 1840 C CA . LEU A 1 240 ? 6.168 4.773 5.047 1 85.69 240 LEU A CA 1
ATOM 1841 C C . LEU A 1 240 ? 6.598 4.141 3.73 1 85.69 240 LEU A C 1
ATOM 1843 O O . LEU A 1 240 ? 6.27 2.984 3.457 1 85.69 240 LEU A O 1
ATOM 1847 N N . GLN A 1 241 ? 7.277 4.895 2.943 1 90.06 241 GLN A N 1
ATOM 1848 C CA . GLN A 1 241 ? 7.719 4.379 1.652 1 90.06 241 GLN A CA 1
ATOM 1849 C C . GLN A 1 241 ? 8.789 3.309 1.824 1 90.06 241 GLN A C 1
ATOM 1851 O O . GLN A 1 241 ? 8.867 2.365 1.033 1 90.06 241 GLN A O 1
ATOM 1856 N N . PHE A 1 242 ? 9.633 3.49 2.793 1 90.94 242 PHE A N 1
ATOM 1857 C CA . PHE A 1 242 ? 10.609 2.461 3.127 1 90.94 242 PHE A CA 1
ATOM 1858 C C . PHE A 1 242 ? 9.922 1.126 3.387 1 90.94 242 PHE A C 1
ATOM 1860 O O . PHE A 1 242 ? 10.305 0.103 2.814 1 90.94 242 PHE A O 1
ATOM 1867 N N . LEU A 1 243 ? 8.961 1.178 4.191 1 86.62 243 LEU A N 1
ATOM 1868 C CA . LEU A 1 243 ? 8.227 -0.041 4.516 1 86.62 243 LEU A CA 1
ATOM 1869 C C . LEU A 1 243 ? 7.508 -0.586 3.289 1 86.62 243 LEU A C 1
ATOM 1871 O O . LEU A 1 243 ? 7.477 -1.8 3.07 1 86.62 243 LEU A O 1
ATOM 1875 N N . SER A 1 244 ? 6.926 0.291 2.561 1 85.31 244 SER A N 1
ATOM 1876 C CA . SER A 1 244 ? 6.211 -0.134 1.361 1 85.31 244 SER A CA 1
ATOM 1877 C C . SER A 1 244 ? 7.141 -0.853 0.39 1 85.31 244 SER A C 1
ATOM 1879 O O . SER A 1 244 ? 6.805 -1.922 -0.123 1 85.31 244 SER A O 1
ATOM 1881 N N . MET A 1 245 ? 8.281 -0.317 0.131 1 87.88 245 MET A N 1
ATOM 1882 C CA . MET A 1 245 ? 9.234 -0.901 -0.808 1 87.88 245 MET A CA 1
ATOM 1883 C C . MET A 1 245 ? 9.773 -2.227 -0.281 1 87.88 245 MET A C 1
ATOM 1885 O O . MET A 1 245 ? 9.977 -3.168 -1.049 1 87.88 245 MET A O 1
ATOM 1889 N N . LEU A 1 246 ? 10.031 -2.252 0.932 1 86.56 246 LEU A N 1
ATOM 1890 C CA . LEU A 1 246 ? 10.617 -3.441 1.544 1 86.56 246 LEU A CA 1
ATOM 1891 C C . LEU A 1 246 ? 9.617 -4.598 1.539 1 86.56 246 LEU A C 1
ATOM 1893 O O . LEU A 1 246 ? 9.992 -5.742 1.282 1 86.56 246 LEU A O 1
ATOM 1897 N N . PHE A 1 247 ? 8.398 -4.289 1.715 1 79.62 247 PHE A N 1
ATOM 1898 C CA . PHE A 1 247 ? 7.477 -5.379 2.006 1 79.62 247 PHE A CA 1
ATOM 1899 C C . PHE A 1 247 ? 6.531 -5.613 0.833 1 79.62 247 PHE A C 1
ATOM 1901 O O . PHE A 1 247 ? 6.016 -6.723 0.656 1 79.62 247 PHE A O 1
ATOM 1908 N N . ASN A 1 248 ? 6.242 -4.605 0.01 1 76.44 248 ASN A N 1
ATOM 1909 C CA . ASN A 1 248 ? 5.285 -4.754 -1.083 1 76.44 248 ASN A CA 1
ATOM 1910 C C . ASN A 1 248 ? 5.984 -5.137 -2.387 1 76.44 248 ASN A C 1
ATOM 1912 O O . ASN A 1 248 ? 5.324 -5.375 -3.4 1 76.44 248 ASN A O 1
ATOM 1916 N N . SER A 1 249 ? 7.289 -5.254 -2.326 1 83.19 249 SER A N 1
ATOM 1917 C CA . SER A 1 249 ? 8.039 -5.617 -3.521 1 83.19 249 SER A CA 1
ATOM 1918 C C . SER A 1 249 ? 7.695 -7.031 -3.982 1 83.19 249 SER A C 1
ATOM 1920 O O . SER A 1 249 ? 7.883 -7.371 -5.152 1 83.19 249 SER A O 1
ATOM 1922 N N . ALA A 1 250 ? 7.164 -7.789 -3.086 1 87.19 250 ALA A N 1
ATOM 1923 C CA . ALA A 1 250 ? 6.848 -9.18 -3.4 1 87.19 250 ALA A CA 1
ATOM 1924 C C . ALA A 1 250 ? 5.84 -9.273 -4.539 1 87.19 250 ALA A C 1
ATOM 1926 O O . ALA A 1 250 ? 5.973 -10.117 -5.43 1 87.19 250 ALA A O 1
ATOM 1927 N N . GLN A 1 251 ? 4.902 -8.43 -4.473 1 83.25 251 GLN A N 1
ATOM 1928 C CA . GLN A 1 251 ? 3.852 -8.477 -5.484 1 83.25 251 GLN A CA 1
ATOM 1929 C C . GLN A 1 251 ? 4.395 -8.094 -6.859 1 83.25 251 GLN A C 1
ATOM 1931 O O . GLN A 1 251 ? 4.066 -8.734 -7.863 1 83.25 251 GLN A O 1
ATOM 1936 N N . THR A 1 252 ? 5.156 -7.09 -6.918 1 87.69 252 THR A N 1
ATOM 1937 C CA . THR A 1 252 ? 5.723 -6.625 -8.18 1 87.69 252 THR A CA 1
ATOM 1938 C C . THR A 1 252 ? 6.645 -7.684 -8.781 1 87.69 252 THR A C 1
ATOM 1940 O O . THR A 1 252 ? 6.582 -7.965 -9.977 1 87.69 252 THR A O 1
ATOM 1943 N N . VAL A 1 253 ? 7.488 -8.258 -7.957 1 91.75 253 VAL A N 1
ATOM 1944 C CA . VAL A 1 253 ? 8.414 -9.289 -8.406 1 91.75 253 VAL A CA 1
ATOM 1945 C C . VAL A 1 253 ? 7.637 -10.516 -8.875 1 91.75 253 VAL A C 1
ATOM 1947 O O . VAL A 1 253 ? 7.949 -11.102 -9.914 1 91.75 253 VAL A O 1
ATOM 1950 N N . LEU A 1 254 ? 6.652 -10.867 -8.094 1 87.44 254 LEU A N 1
ATOM 1951 C CA . LEU A 1 254 ? 5.836 -12.031 -8.43 1 87.44 254 LEU A CA 1
ATOM 1952 C C . LEU A 1 254 ? 5.188 -11.859 -9.805 1 87.44 254 LEU A C 1
ATOM 1954 O O . LEU A 1 254 ? 5.199 -12.789 -10.617 1 87.44 254 LEU A O 1
ATOM 1958 N N . LEU A 1 255 ? 4.684 -10.727 -10.07 1 85.62 255 LEU A N 1
ATOM 1959 C CA . LEU A 1 255 ? 3.857 -10.508 -11.25 1 85.62 255 LEU A CA 1
ATOM 1960 C C . LEU A 1 255 ? 4.723 -10.266 -12.484 1 85.62 255 LEU A C 1
ATOM 1962 O O . LEU A 1 255 ? 4.34 -10.617 -13.602 1 85.62 255 LEU A O 1
ATOM 1966 N N . LEU A 1 256 ? 5.941 -9.781 -12.281 1 88.31 256 LEU A N 1
ATOM 1967 C CA . LEU A 1 256 ? 6.707 -9.336 -13.445 1 88.31 256 LEU A CA 1
ATOM 1968 C C . LEU A 1 256 ? 7.82 -10.328 -13.766 1 88.31 256 LEU A C 1
ATOM 1970 O O . LEU A 1 256 ? 8.07 -10.633 -14.938 1 88.31 256 LEU A O 1
ATOM 1974 N N . THR A 1 257 ? 8.5 -10.82 -12.664 1 91.69 257 THR A N 1
ATOM 1975 C CA . THR A 1 257 ? 9.727 -11.539 -12.969 1 91.69 257 THR A CA 1
ATOM 1976 C C . THR A 1 257 ? 9.758 -12.891 -12.25 1 91.69 257 THR A C 1
ATOM 1978 O O . THR A 1 257 ? 10.578 -13.75 -12.578 1 91.69 257 THR A O 1
ATOM 1981 N N . GLN A 1 258 ? 8.891 -13.016 -11.242 1 90.75 258 GLN A N 1
ATOM 1982 C CA . GLN A 1 258 ? 8.891 -14.203 -10.391 1 90.75 258 GLN A CA 1
ATOM 1983 C C . GLN A 1 258 ? 10.289 -14.492 -9.852 1 90.75 258 GLN A C 1
ATOM 1985 O O . GLN A 1 258 ? 10.734 -15.641 -9.852 1 90.75 258 GLN A O 1
ATOM 1990 N N . GLY A 1 259 ? 10.992 -13.422 -9.586 1 92 259 GLY A N 1
ATOM 1991 C CA . GLY A 1 259 ? 12.305 -13.516 -8.961 1 92 259 GLY A CA 1
ATOM 1992 C C . GLY A 1 259 ? 13.438 -13.625 -9.969 1 92 259 GLY A C 1
ATOM 1993 O O . GLY A 1 259 ? 14.609 -13.516 -9.609 1 92 259 GLY A O 1
ATOM 1994 N N . GLY A 1 260 ? 13.109 -13.82 -11.219 1 91.38 260 GLY A N 1
ATOM 1995 C CA . GLY A 1 260 ? 14.117 -14.039 -12.242 1 91.38 260 GLY A CA 1
ATOM 1996 C C . GLY A 1 260 ? 14.641 -12.75 -12.852 1 91.38 260 GLY A C 1
ATOM 1997 O O . GLY A 1 260 ? 14.227 -11.656 -12.453 1 91.38 260 GLY A O 1
ATOM 1998 N N . PRO A 1 261 ? 15.609 -12.875 -13.797 1 89.25 261 PRO A N 1
ATOM 1999 C CA . PRO A 1 261 ? 16.344 -14.094 -14.141 1 89.25 261 PRO A CA 1
ATOM 2000 C C . PRO A 1 261 ? 17.359 -14.484 -13.078 1 89.25 261 PRO A C 1
ATOM 2002 O O . PRO A 1 261 ? 18 -13.617 -12.484 1 89.25 261 PRO A O 1
ATOM 2005 N N . GLU A 1 262 ? 17.547 -15.758 -12.805 1 91.56 262 GLU A N 1
ATOM 2006 C CA . GLU A 1 262 ? 18.562 -16.281 -11.891 1 91.56 262 GLU A CA 1
ATOM 2007 C C . GLU A 1 262 ? 18.516 -15.547 -10.555 1 91.56 262 GLU A C 1
ATOM 2009 O O . GLU A 1 262 ? 19.547 -15.078 -10.062 1 91.56 262 GLU A O 1
ATOM 2014 N N . ASN A 1 263 ? 17.406 -15.219 -10.039 1 94.5 263 ASN A N 1
ATOM 2015 C CA . ASN A 1 263 ? 17.172 -14.586 -8.75 1 94.5 263 ASN A CA 1
ATOM 2016 C C . ASN A 1 263 ? 17.625 -13.125 -8.75 1 94.5 263 ASN A C 1
ATOM 2018 O O . ASN A 1 263 ? 17.828 -12.531 -7.688 1 94.5 263 ASN A O 1
ATOM 2022 N N . ALA A 1 264 ? 17.734 -12.555 -9.938 1 95.31 264 ALA A N 1
ATOM 2023 C CA . ALA A 1 264 ? 18.234 -11.195 -10.07 1 95.31 264 ALA A CA 1
ATOM 2024 C C . ALA A 1 264 ? 17.25 -10.188 -9.469 1 95.31 264 ALA A C 1
ATOM 2026 O O . ALA A 1 264 ? 17.625 -9.047 -9.172 1 95.31 264 ALA A O 1
ATOM 2027 N N . THR A 1 265 ? 16.031 -10.672 -9.273 1 95.75 265 THR A N 1
ATOM 2028 C CA . THR A 1 265 ? 15.023 -9.742 -8.758 1 95.75 265 THR A CA 1
ATOM 2029 C C . THR A 1 265 ? 14.406 -10.281 -7.469 1 95.75 265 THR A C 1
ATOM 2031 O O . THR A 1 265 ? 13.438 -9.719 -6.953 1 95.75 265 THR A O 1
ATOM 2034 N N . THR A 1 266 ? 14.984 -11.383 -6.992 1 96.5 266 THR A N 1
ATOM 2035 C CA . THR A 1 266 ? 14.461 -11.961 -5.762 1 96.5 266 THR A CA 1
ATOM 2036 C C . THR A 1 266 ? 14.742 -11.055 -4.57 1 96.5 266 THR A C 1
ATOM 2038 O O . THR A 1 266 ? 15.906 -10.828 -4.219 1 96.5 266 THR A O 1
ATOM 2041 N N . THR A 1 267 ? 13.711 -10.523 -4.035 1 96.12 267 THR A N 1
ATOM 2042 C CA . THR A 1 267 ? 13.812 -9.734 -2.814 1 96.12 267 THR A CA 1
ATOM 2043 C C . THR A 1 267 ? 13.461 -10.578 -1.593 1 96.12 267 THR A C 1
ATOM 2045 O O . THR A 1 267 ? 12.977 -11.703 -1.728 1 96.12 267 THR A O 1
ATOM 2048 N N . LEU A 1 268 ? 13.742 -10.055 -0.438 1 95.19 268 LEU A N 1
ATOM 2049 C CA . LEU A 1 268 ? 13.43 -10.781 0.786 1 95.19 268 LEU A CA 1
ATOM 2050 C C . LEU A 1 268 ? 11.93 -11.023 0.915 1 95.19 268 LEU A C 1
ATOM 2052 O O . LEU A 1 268 ? 11.5 -12.109 1.297 1 95.19 268 LEU A O 1
ATOM 2056 N N . ALA A 1 269 ? 11.141 -10.055 0.59 1 92.12 269 ALA A N 1
ATOM 2057 C CA . ALA A 1 269 ? 9.695 -10.195 0.654 1 92.12 269 ALA A CA 1
ATOM 2058 C C . ALA A 1 269 ? 9.203 -11.281 -0.3 1 92.12 269 ALA A C 1
ATOM 2060 O O . ALA A 1 269 ? 8.32 -12.07 0.046 1 92.12 269 ALA A O 1
ATOM 2061 N N . TYR A 1 270 ? 9.766 -11.289 -1.488 1 93.69 270 TYR A N 1
ATOM 2062 C CA . TYR A 1 270 ? 9.375 -12.312 -2.443 1 93.69 270 TYR A CA 1
ATOM 2063 C C . TYR A 1 270 ? 9.844 -13.688 -1.99 1 93.69 270 TYR A C 1
ATOM 2065 O O . TYR A 1 270 ? 9.164 -14.695 -2.213 1 93.69 270 TYR A O 1
ATOM 2073 N N . LEU A 1 271 ? 11.047 -13.727 -1.427 1 94.62 271 LEU A N 1
ATOM 2074 C CA . LEU A 1 271 ? 11.555 -15 -0.917 1 94.62 271 LEU A CA 1
ATOM 2075 C C . LEU A 1 271 ? 10.609 -15.586 0.128 1 94.62 271 LEU A C 1
ATOM 2077 O O . LEU A 1 271 ? 10.414 -16.797 0.181 1 94.62 271 LEU A O 1
ATOM 2081 N N . ILE A 1 272 ? 10.062 -14.758 0.977 1 90.75 272 ILE A N 1
ATOM 2082 C CA . ILE A 1 272 ? 9.078 -15.188 1.958 1 90.75 272 ILE A CA 1
ATOM 2083 C C . ILE A 1 272 ? 7.883 -15.82 1.244 1 90.75 272 ILE A C 1
ATOM 2085 O O . ILE A 1 272 ? 7.422 -16.906 1.629 1 90.75 272 ILE A O 1
ATOM 2089 N N . TYR A 1 273 ? 7.449 -15.211 0.227 1 87.75 273 TYR A N 1
ATOM 2090 C CA . TYR A 1 273 ? 6.328 -15.719 -0.558 1 87.75 273 TYR A CA 1
ATOM 2091 C C . TYR A 1 273 ? 6.668 -17.062 -1.183 1 87.75 273 TYR A C 1
ATOM 2093 O O . TYR A 1 273 ? 5.891 -18.016 -1.077 1 87.75 273 TYR A O 1
ATOM 2101 N N . ARG A 1 274 ? 7.73 -17.094 -1.882 1 91.75 274 ARG A N 1
ATOM 2102 C CA . ARG A 1 274 ? 8.133 -18.297 -2.602 1 91.75 274 ARG A CA 1
ATOM 2103 C C . ARG A 1 274 ? 8.258 -19.484 -1.653 1 91.75 274 ARG A C 1
ATOM 2105 O O . ARG A 1 274 ? 7.75 -20.578 -1.943 1 91.75 274 ARG A O 1
ATOM 2112 N N . LYS A 1 275 ? 8.883 -19.25 -0.553 1 91.69 275 LYS A N 1
ATOM 2113 C CA . LYS A 1 275 ? 9.109 -20.328 0.406 1 91.69 275 LYS A CA 1
ATOM 2114 C C . LYS A 1 275 ? 7.809 -20.734 1.091 1 91.69 275 LYS A C 1
ATOM 2116 O O . LYS A 1 275 ? 7.598 -21.906 1.389 1 91.69 275 LYS A O 1
ATOM 2121 N N . ALA A 1 276 ? 6.945 -19.812 1.312 1 86.12 276 ALA A N 1
ATOM 2122 C CA . ALA A 1 276 ? 5.699 -20.094 2.016 1 86.12 276 ALA A CA 1
ATOM 2123 C C . ALA A 1 276 ? 4.68 -20.75 1.082 1 86.12 276 ALA A C 1
ATOM 2125 O O . ALA A 1 276 ? 4.035 -21.734 1.447 1 86.12 276 ALA A O 1
ATOM 2126 N N . PHE A 1 277 ? 4.531 -20.234 -0.16 1 82.94 277 PHE A N 1
ATOM 2127 C CA . PHE A 1 277 ? 3.361 -20.562 -0.962 1 82.94 277 PHE A CA 1
ATOM 2128 C C . PHE A 1 277 ? 3.754 -21.406 -2.172 1 82.94 277 PHE A C 1
ATOM 2130 O O . PHE A 1 277 ? 2.906 -22.062 -2.781 1 82.94 277 PHE A O 1
ATOM 2137 N N . VAL A 1 278 ? 4.961 -21.328 -2.543 1 84.5 278 VAL A N 1
ATOM 2138 C CA . VAL A 1 278 ? 5.406 -22.141 -3.678 1 84.5 278 VAL A CA 1
ATOM 2139 C C . VAL A 1 278 ? 6.129 -23.391 -3.178 1 84.5 278 VAL A C 1
ATOM 2141 O O . VAL A 1 278 ? 5.785 -24.5 -3.564 1 84.5 278 VAL A O 1
ATOM 2144 N N . GLU A 1 279 ? 7.02 -23.203 -2.207 1 89.44 279 GLU A N 1
ATOM 2145 C CA . GLU A 1 279 ? 7.828 -24.328 -1.72 1 89.44 279 GLU A CA 1
ATOM 2146 C C . GLU A 1 279 ? 7.25 -24.906 -0.432 1 89.44 279 GLU A C 1
ATOM 2148 O O . GLU A 1 279 ? 7.699 -25.953 0.041 1 89.44 279 GLU A O 1
ATOM 2153 N N . THR A 1 280 ? 6.316 -24.312 0.206 1 85.62 280 THR A N 1
ATOM 2154 C CA . THR A 1 280 ? 5.586 -24.75 1.386 1 85.62 280 THR A CA 1
ATOM 2155 C C . THR A 1 280 ? 6.539 -25 2.553 1 85.62 280 THR A C 1
ATOM 2157 O O . THR A 1 280 ? 6.461 -26.031 3.215 1 85.62 280 THR A O 1
ATOM 2160 N N . ASP A 1 281 ? 7.539 -24.266 2.678 1 89.31 281 ASP A N 1
ATOM 2161 C CA . ASP A 1 281 ? 8.453 -24.25 3.818 1 89.31 281 ASP A CA 1
ATOM 2162 C C . ASP A 1 281 ? 8.211 -23.031 4.699 1 89.31 281 ASP A C 1
ATOM 2164 O O . ASP A 1 281 ? 8.969 -22.062 4.641 1 89.31 281 ASP A O 1
ATOM 2168 N N . LEU A 1 282 ? 7.301 -23.219 5.594 1 86.88 282 LEU A N 1
ATOM 2169 C CA . LEU A 1 282 ? 6.82 -22.094 6.379 1 86.88 282 LEU A CA 1
ATOM 2170 C C . LEU A 1 282 ? 7.852 -21.688 7.422 1 86.88 282 LEU A C 1
ATOM 2172 O O . LEU A 1 282 ? 7.961 -20.5 7.762 1 86.88 282 LEU A O 1
ATOM 2176 N N . GLY A 1 283 ? 8.508 -22.656 7.922 1 89.06 283 GLY A N 1
ATOM 2177 C CA . GLY A 1 283 ? 9.547 -22.328 8.883 1 89.06 283 GLY A CA 1
ATOM 2178 C C . GLY A 1 283 ? 10.625 -21.422 8.312 1 89.06 283 GLY A C 1
ATOM 2179 O O . GLY A 1 283 ? 10.938 -20.375 8.883 1 89.06 283 GLY A O 1
ATOM 2180 N N . TYR A 1 284 ? 11.18 -21.828 7.16 1 92.62 284 TYR A N 1
ATOM 2181 C CA . TYR A 1 284 ? 12.172 -21.016 6.465 1 92.62 284 TYR A CA 1
ATOM 2182 C C . TYR A 1 284 ? 11.602 -19.641 6.109 1 92.62 284 TYR A C 1
ATOM 2184 O O . TYR A 1 284 ? 12.266 -18.625 6.293 1 92.62 284 TYR A O 1
ATOM 2192 N N . SER A 1 285 ? 10.375 -19.688 5.613 1 91.69 285 SER A N 1
ATOM 2193 C CA . SER A 1 285 ? 9.719 -18.453 5.188 1 91.69 285 SER A CA 1
ATOM 2194 C C . SER A 1 285 ? 9.617 -17.469 6.336 1 91.69 285 SER A C 1
ATOM 2196 O O . SER A 1 285 ? 9.984 -16.297 6.191 1 91.69 285 SER A O 1
ATOM 2198 N N . GLN A 1 286 ? 9.195 -17.938 7.445 1 89.88 286 GLN A N 1
ATOM 2199 C CA . GLN A 1 286 ? 8.984 -17.016 8.562 1 89.88 286 GLN A CA 1
ATOM 2200 C C . GLN A 1 286 ? 10.305 -16.625 9.211 1 89.88 286 GLN A C 1
ATOM 2202 O O . GLN A 1 286 ? 10.438 -15.531 9.75 1 89.88 286 GLN A O 1
ATOM 2207 N N . ALA A 1 287 ? 11.297 -17.484 9.141 1 93.75 287 ALA A N 1
ATOM 2208 C CA . ALA A 1 287 ? 12.625 -17.078 9.586 1 93.75 287 ALA A CA 1
ATOM 2209 C C . ALA A 1 287 ? 13.133 -15.891 8.781 1 93.75 287 ALA A C 1
ATOM 2211 O O . ALA A 1 287 ? 13.68 -14.945 9.344 1 93.75 287 ALA A O 1
ATOM 2212 N N . VAL A 1 288 ? 12.945 -15.953 7.469 1 94.06 288 VAL A N 1
ATOM 2213 C CA . VAL A 1 288 ? 13.281 -14.812 6.625 1 94.06 288 VAL A CA 1
ATOM 2214 C C . VAL A 1 288 ? 12.414 -13.609 7.008 1 94.06 288 VAL A C 1
ATOM 2216 O O . VAL A 1 288 ? 12.883 -12.469 7 1 94.06 288 VAL A O 1
ATOM 2219 N N . GLY A 1 289 ? 11.141 -13.898 7.328 1 92.19 289 GLY A N 1
ATOM 2220 C CA . GLY A 1 289 ? 10.242 -12.852 7.789 1 92.19 289 GLY A CA 1
ATOM 2221 C C . GLY A 1 289 ? 10.758 -12.117 9.016 1 92.19 289 GLY A C 1
ATOM 2222 O O . GLY A 1 289 ? 10.648 -10.898 9.109 1 92.19 289 GLY A O 1
ATOM 2223 N N . VAL A 1 290 ? 11.328 -12.82 9.906 1 91.25 290 VAL A N 1
ATOM 2224 C CA . VAL A 1 290 ? 11.875 -12.242 11.125 1 91.25 290 VAL A CA 1
ATOM 2225 C C . VAL A 1 290 ? 13.062 -11.344 10.781 1 91.25 290 VAL A C 1
ATOM 2227 O O . VAL A 1 290 ? 13.188 -10.242 11.32 1 91.25 290 VAL A O 1
ATOM 2230 N N . VAL A 1 291 ? 13.891 -11.852 9.945 1 93.94 291 VAL A N 1
ATOM 2231 C CA . VAL A 1 291 ? 15.039 -11.055 9.531 1 93.94 291 VAL A CA 1
ATOM 2232 C C . VAL A 1 291 ? 14.562 -9.773 8.859 1 93.94 291 VAL A C 1
ATOM 2234 O O . VAL A 1 291 ? 15.086 -8.688 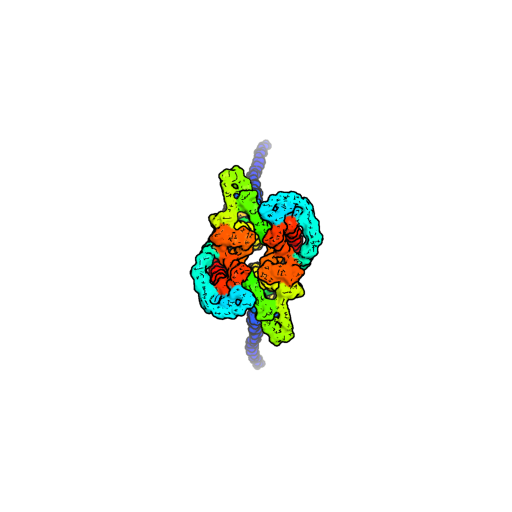9.141 1 93.94 291 VAL A O 1
ATOM 2237 N N . LEU A 1 292 ? 13.609 -9.961 7.988 1 91.81 292 LEU A N 1
ATOM 2238 C CA . LEU A 1 292 ? 13.055 -8.797 7.305 1 91.81 292 LEU A CA 1
ATOM 2239 C C . LEU A 1 292 ? 12.438 -7.82 8.297 1 91.81 292 LEU A C 1
ATOM 2241 O O . LEU A 1 292 ? 12.555 -6.605 8.133 1 91.81 292 LEU A O 1
ATOM 2245 N N . PHE A 1 293 ? 11.797 -8.344 9.266 1 88.56 293 PHE A N 1
ATOM 2246 C CA . PHE A 1 293 ? 11.203 -7.527 10.32 1 88.56 293 PHE A CA 1
ATOM 2247 C C . PHE A 1 293 ? 12.266 -6.699 11.031 1 88.56 293 PHE A C 1
ATOM 2249 O O . PHE A 1 293 ? 12.078 -5.5 11.25 1 88.56 293 PHE A O 1
ATOM 2256 N N . VAL A 1 294 ? 13.336 -7.309 11.367 1 90.5 294 VAL A N 1
ATOM 2257 C CA . VAL A 1 294 ? 14.422 -6.637 12.07 1 90.5 294 VAL A CA 1
ATOM 2258 C C . VAL A 1 294 ? 15.039 -5.566 11.172 1 90.5 294 VAL A C 1
ATOM 2260 O O . VAL A 1 294 ? 15.32 -4.457 11.625 1 90.5 294 VAL A O 1
ATOM 2263 N N . ILE A 1 295 ? 15.219 -5.867 9.922 1 92 295 ILE A N 1
ATOM 2264 C CA . ILE A 1 295 ? 15.742 -4.902 8.961 1 92 295 ILE A CA 1
ATOM 2265 C C . ILE A 1 295 ? 14.781 -3.719 8.844 1 92 295 ILE A C 1
ATOM 2267 O O . ILE A 1 295 ? 15.211 -2.566 8.766 1 92 295 ILE A O 1
ATOM 2271 N N . GLY A 1 296 ? 13.508 -4.062 8.812 1 89.56 296 GLY A N 1
ATOM 2272 C CA . GLY A 1 296 ? 12.508 -3.004 8.789 1 89.56 296 GLY A CA 1
ATOM 2273 C C . GLY A 1 296 ? 12.594 -2.074 9.984 1 89.56 296 GLY A C 1
ATOM 2274 O O . GLY A 1 296 ? 12.555 -0.852 9.836 1 89.56 296 GLY A O 1
ATOM 2275 N N . LEU A 1 297 ? 12.797 -2.625 11.172 1 86.94 297 LEU A N 1
ATOM 2276 C CA . LEU A 1 297 ? 12.906 -1.833 12.391 1 86.94 297 LEU A CA 1
ATOM 2277 C C . LEU A 1 297 ? 14.164 -0.966 12.367 1 86.94 297 LEU A C 1
ATOM 2279 O O . LEU A 1 297 ? 14.117 0.209 12.742 1 86.94 297 LEU A O 1
ATOM 2283 N N . LEU A 1 298 ? 15.188 -1.55 11.969 1 89.5 298 LEU A N 1
ATOM 2284 C CA . LEU A 1 298 ? 16.453 -0.819 11.906 1 89.5 298 LEU A CA 1
ATOM 2285 C C . LEU A 1 298 ? 16.375 0.309 10.883 1 89.5 298 LEU A C 1
ATOM 2287 O O . LEU A 1 298 ? 16.891 1.404 11.125 1 89.5 298 LEU A O 1
ATOM 2291 N N . GLY A 1 299 ? 15.789 -0.025 9.758 1 89 299 GLY A N 1
ATOM 2292 C CA . GLY A 1 299 ? 15.617 1.01 8.75 1 89 299 GLY A CA 1
ATOM 2293 C C . GLY A 1 299 ? 14.75 2.16 9.219 1 89 299 GLY A C 1
ATOM 2294 O O . GLY A 1 299 ? 15.062 3.326 8.969 1 89 299 GLY A O 1
ATOM 2295 N N . MET A 1 300 ? 13.711 1.836 9.875 1 85.25 300 MET A N 1
ATOM 2296 C CA . MET A 1 300 ? 12.836 2.865 10.43 1 85.25 300 MET A CA 1
ATOM 2297 C C . MET A 1 300 ? 13.586 3.738 11.43 1 85.25 300 MET A C 1
ATOM 2299 O O . MET A 1 300 ? 13.445 4.961 11.422 1 85.25 300 MET A O 1
ATOM 2303 N N . TRP A 1 301 ? 14.312 3.135 12.242 1 84.56 301 TRP A N 1
ATOM 2304 C CA . TRP A 1 301 ? 15.109 3.848 13.234 1 84.56 301 TRP A CA 1
ATOM 2305 C C . TRP A 1 301 ? 16.125 4.758 12.562 1 84.56 301 TRP A C 1
ATOM 2307 O O . TRP A 1 301 ? 16.312 5.906 12.977 1 84.56 301 TRP A O 1
ATOM 2317 N N . ALA A 1 302 ? 16.719 4.277 11.57 1 88.31 302 ALA A N 1
ATOM 2318 C CA . ALA A 1 302 ? 17.734 5.047 10.836 1 88.31 302 ALA A CA 1
ATOM 2319 C C . ALA A 1 302 ? 17.109 6.27 10.172 1 88.31 302 ALA A C 1
ATOM 2321 O O . ALA A 1 302 ? 17.672 7.367 10.211 1 88.31 302 ALA A O 1
ATOM 2322 N N . ILE A 1 303 ? 15.969 6.059 9.562 1 87.31 303 ILE A N 1
ATOM 2323 C CA . ILE A 1 303 ? 15.289 7.148 8.875 1 87.31 303 ILE A CA 1
ATOM 2324 C C . ILE A 1 303 ? 14.844 8.203 9.891 1 87.31 303 ILE A C 1
ATOM 2326 O O . ILE A 1 303 ? 15 9.398 9.656 1 87.31 303 ILE A O 1
ATOM 2330 N N . ARG A 1 304 ? 14.359 7.824 11 1 79.94 304 ARG A N 1
ATOM 2331 C CA . ARG A 1 304 ? 13.906 8.75 12.039 1 79.94 304 ARG A CA 1
ATOM 2332 C C . ARG A 1 304 ? 15.078 9.562 12.586 1 79.94 304 ARG A C 1
ATOM 2334 O O . ARG A 1 304 ? 14.922 10.75 12.883 1 79.94 304 ARG A O 1
ATOM 2341 N N . ARG A 1 305 ? 16.125 8.953 12.75 1 82.75 305 ARG A N 1
ATOM 2342 C CA . ARG A 1 305 ? 17.297 9.633 13.289 1 82.75 305 ARG A CA 1
ATOM 2343 C C . ARG A 1 305 ? 17.844 10.648 12.297 1 82.75 305 ARG A C 1
ATOM 2345 O O . ARG A 1 305 ? 18.328 11.711 12.688 1 82.75 305 ARG A O 1
ATOM 2352 N N . THR A 1 306 ? 17.781 10.281 11.078 1 82.75 306 THR A N 1
ATOM 2353 C CA . THR A 1 306 ? 18.359 11.141 10.047 1 82.75 306 THR A CA 1
ATOM 2354 C C . THR A 1 306 ? 17.438 12.32 9.758 1 82.75 306 THR A C 1
ATOM 2356 O O . THR A 1 306 ? 17.922 13.422 9.453 1 82.75 306 THR A O 1
ATOM 2359 N N . LEU A 1 307 ? 16.172 12.078 9.734 1 74.69 307 LEU A N 1
ATOM 2360 C CA . LEU A 1 307 ? 15.25 13.141 9.328 1 74.69 307 LEU A CA 1
ATOM 2361 C C . LEU A 1 307 ? 14.617 13.812 10.539 1 74.69 307 LEU A C 1
ATOM 2363 O O . LEU A 1 307 ? 13.781 14.703 10.391 1 74.69 307 LEU A O 1
ATOM 2367 N N . ARG A 1 308 ? 14.859 13.336 11.773 1 63.5 308 ARG A N 1
ATOM 2368 C CA . ARG A 1 308 ? 14.43 14.047 12.969 1 63.5 308 ARG A CA 1
ATOM 2369 C C . ARG A 1 308 ? 15.133 15.398 13.086 1 63.5 308 ARG A C 1
ATOM 2371 O O . ARG A 1 308 ? 16.312 15.516 12.758 1 63.5 308 ARG A O 1
ATOM 2378 N N . ALA A 1 309 ? 14.219 16.344 12.938 1 53.41 309 ALA A N 1
ATOM 2379 C CA . ALA A 1 309 ? 14.742 17.703 13.156 1 53.41 309 ALA A CA 1
ATOM 2380 C C . ALA A 1 309 ? 15.547 17.766 14.453 1 53.41 309 ALA A C 1
ATOM 2382 O O . ALA A 1 309 ? 15.195 17.125 15.445 1 53.41 309 ALA A O 1
ATOM 2383 N N . THR A 1 310 ? 16.828 17.781 14.422 1 43.81 310 THR A N 1
ATOM 2384 C CA . THR A 1 310 ? 17.562 18.25 15.578 1 43.81 310 THR A CA 1
ATOM 2385 C C . THR A 1 310 ? 16.781 19.328 16.328 1 43.81 310 THR A C 1
ATOM 2387 O O . THR A 1 310 ? 16.547 20.422 15.812 1 43.81 310 THR A O 1
ATOM 2390 N N . HIS A 1 311 ? 15.594 18.984 16.859 1 35.47 311 HIS A N 1
ATOM 2391 C CA . HIS A 1 311 ? 15.305 20.078 17.781 1 35.47 311 HIS A CA 1
ATOM 2392 C C . HIS A 1 311 ? 16.391 20.219 18.828 1 35.47 311 HIS A C 1
ATOM 2394 O O . HIS A 1 311 ? 16.938 19.203 19.297 1 35.47 311 HIS A O 1
ATOM 2400 N N . MET B 1 1 ? 13.641 110.375 -3.502 1 26.92 1 MET B N 1
ATOM 2401 C CA . MET B 1 1 ? 12.539 109.75 -4.234 1 26.92 1 MET B CA 1
ATOM 2402 C C . MET B 1 1 ? 13.008 108.5 -4.988 1 26.92 1 MET B C 1
ATOM 2404 O O . MET B 1 1 ? 13.148 108.562 -6.211 1 26.92 1 MET B O 1
ATOM 2408 N N . THR B 1 2 ? 14.055 107.938 -4.594 1 29.73 2 THR B N 1
ATOM 2409 C CA . THR B 1 2 ? 14.773 106.688 -5.008 1 29.73 2 THR B CA 1
ATOM 2410 C C . THR B 1 2 ? 13.805 105.562 -5.176 1 29.73 2 THR B C 1
ATOM 2412 O O . THR B 1 2 ? 13.102 105.188 -4.234 1 29.73 2 THR B O 1
ATOM 2415 N N . ALA B 1 3 ? 13.328 105.438 -6.461 1 30.56 3 ALA B N 1
ATOM 2416 C CA . ALA B 1 3 ? 12.422 104.438 -7.027 1 30.56 3 ALA B CA 1
ATOM 2417 C C . ALA B 1 3 ? 12.906 103.062 -6.723 1 30.56 3 ALA B C 1
ATOM 2419 O O . ALA B 1 3 ? 14 102.625 -7.125 1 30.56 3 ALA B O 1
ATOM 2420 N N . LEU B 1 4 ? 12.688 102.562 -5.516 1 28.84 4 LEU B N 1
ATOM 2421 C CA . LEU B 1 4 ? 12.906 101.188 -5.012 1 28.84 4 LEU B CA 1
ATOM 2422 C C . LEU B 1 4 ? 12.32 100.188 -5.969 1 28.84 4 LEU B C 1
ATOM 2424 O O . LEU B 1 4 ? 11.109 100.188 -6.23 1 28.84 4 LEU B O 1
ATOM 2428 N N . LEU B 1 5 ? 12.891 100.125 -7.141 1 30.5 5 LEU B N 1
ATOM 2429 C CA . LEU B 1 5 ? 12.445 99.188 -8.156 1 30.5 5 LEU B CA 1
ATOM 2430 C C . LEU B 1 5 ? 12.133 97.812 -7.543 1 30.5 5 LEU B C 1
ATOM 2432 O O . LEU B 1 5 ? 12.906 97.312 -6.727 1 30.5 5 LEU B O 1
ATOM 2436 N N . ASP B 1 6 ? 10.891 97.5 -7.344 1 30.31 6 ASP B N 1
ATOM 2437 C CA . ASP B 1 6 ? 10.195 96.312 -6.891 1 30.31 6 ASP B CA 1
ATOM 2438 C C . ASP B 1 6 ? 10.617 95.062 -7.703 1 30.31 6 ASP B C 1
ATOM 2440 O O . ASP B 1 6 ? 10.414 95 -8.914 1 30.31 6 ASP B O 1
ATOM 2444 N N . ALA B 1 7 ? 11.812 94.625 -7.574 1 33.56 7 ALA B N 1
ATOM 2445 C CA . ALA B 1 7 ? 12.352 93.375 -8.211 1 33.56 7 ALA B CA 1
ATOM 2446 C C . ALA B 1 7 ? 11.352 92.25 -8.148 1 33.56 7 ALA B C 1
ATOM 2448 O O . ALA B 1 7 ? 10.836 91.938 -7.082 1 33.56 7 ALA B O 1
ATOM 2449 N N . GLY B 1 8 ? 10.523 92 -9.18 1 30.27 8 GLY B N 1
ATOM 2450 C CA . GLY B 1 8 ? 9.562 90.938 -9.492 1 30.27 8 GLY B CA 1
ATOM 2451 C C . GLY B 1 8 ? 10.125 89.562 -9.281 1 30.27 8 GLY B C 1
ATOM 2452 O O . GLY B 1 8 ? 11.172 89.188 -9.828 1 30.27 8 GLY B O 1
ATOM 2453 N N . ARG B 1 9 ? 10.016 89 -8.078 1 34.28 9 ARG B N 1
ATOM 2454 C CA . ARG B 1 9 ? 10.438 87.625 -7.73 1 34.28 9 ARG B CA 1
ATOM 2455 C C . ARG B 1 9 ? 9.883 86.625 -8.711 1 34.28 9 ARG B C 1
ATOM 2457 O O . ARG B 1 9 ? 8.672 86.562 -8.953 1 34.28 9 ARG B O 1
ATOM 2464 N N . PRO B 1 10 ? 10.586 86.188 -9.773 1 33.62 10 PRO B N 1
ATOM 2465 C CA . PRO B 1 10 ? 10.023 85.125 -10.664 1 33.62 10 PRO B CA 1
ATOM 2466 C C . PRO B 1 10 ? 9.5 83.938 -9.914 1 33.62 10 PRO B C 1
ATOM 2468 O O . PRO B 1 10 ? 10.031 83.562 -8.859 1 33.62 10 PRO B O 1
ATOM 2471 N N . ASP B 1 11 ? 8.227 83.625 -9.812 1 31.06 11 ASP B N 1
ATOM 2472 C CA . ASP B 1 11 ? 7.523 82.438 -9.273 1 31.06 11 ASP B CA 1
ATOM 2473 C C . ASP B 1 11 ? 8.008 81.188 -9.93 1 31.06 11 ASP B C 1
ATOM 2475 O O . ASP B 1 11 ? 7.594 80.875 -11.039 1 31.06 11 ASP B O 1
ATOM 2479 N N . THR B 1 12 ? 9.211 80.875 -10.141 1 33.12 12 THR B N 1
ATOM 2480 C CA . THR B 1 12 ? 9.539 79.625 -10.828 1 33.12 12 THR B CA 1
ATOM 2481 C C . THR B 1 12 ? 8.992 78.438 -10.062 1 33.12 12 THR B C 1
ATOM 2483 O O . THR B 1 12 ? 9.617 77.938 -9.109 1 33.12 12 THR B O 1
ATOM 2486 N N . THR B 1 13 ? 7.781 78.375 -9.492 1 33.28 13 THR B N 1
ATOM 2487 C CA . THR B 1 13 ? 7.379 77.125 -8.836 1 33.28 13 THR B CA 1
ATOM 2488 C C . THR B 1 13 ? 7.418 76 -9.828 1 33.28 13 THR B C 1
ATOM 2490 O O . THR B 1 13 ? 6.516 75.812 -10.648 1 33.28 13 THR B O 1
ATOM 2493 N N . GLY B 1 14 ? 8.305 75.812 -10.766 1 32.03 14 GLY B N 1
ATOM 2494 C CA . GLY B 1 14 ? 8.164 74.625 -11.586 1 32.03 14 GLY B CA 1
ATOM 2495 C C . GLY B 1 14 ? 8.031 73.375 -10.773 1 32.03 14 GLY B C 1
ATOM 2496 O O . GLY B 1 14 ? 8.906 73.062 -9.977 1 32.03 14 GLY B O 1
ATOM 2497 N N . ASP B 1 15 ? 6.797 73 -10.359 1 35.25 15 ASP B N 1
ATOM 2498 C CA . ASP B 1 15 ? 6.461 71.688 -9.734 1 35.25 15 ASP B CA 1
ATOM 2499 C C . ASP B 1 15 ? 7.07 70.562 -10.508 1 35.25 15 ASP B C 1
ATOM 2501 O O . ASP B 1 15 ? 6.648 70.25 -11.625 1 35.25 15 ASP B O 1
ATOM 2505 N N . GLY B 1 16 ? 8.32 70.5 -10.742 1 35.03 16 GLY B N 1
ATOM 2506 C CA . GLY B 1 16 ? 8.867 69.25 -11.344 1 35.03 16 GLY B CA 1
ATOM 2507 C C . GLY B 1 16 ? 8.32 68 -10.727 1 35.03 16 GLY B C 1
ATOM 2508 O O . GLY B 1 16 ? 8.688 67.625 -9.609 1 35.03 16 GLY B O 1
ATOM 2509 N N . LYS B 1 17 ? 7.059 67.688 -11.078 1 38.22 17 LYS B N 1
ATOM 2510 C CA . LYS B 1 17 ? 6.539 66.375 -10.844 1 38.22 17 LYS B CA 1
ATOM 2511 C C . LYS B 1 17 ? 7.57 65.312 -11.227 1 38.22 17 LYS B C 1
ATOM 2513 O O . LYS B 1 17 ? 7.93 65.125 -12.398 1 38.22 17 LYS B O 1
ATOM 2518 N N . THR B 1 18 ? 8.602 65.125 -10.383 1 38.22 18 THR B N 1
ATOM 2519 C CA . THR B 1 18 ? 9.438 63.938 -10.516 1 38.22 18 THR B CA 1
ATOM 2520 C C . THR B 1 18 ? 8.586 62.688 -10.836 1 38.22 18 THR B C 1
ATOM 2522 O O . THR B 1 18 ? 7.625 62.406 -10.125 1 38.22 18 THR B O 1
ATOM 2525 N N . ALA B 1 19 ? 8.492 62.344 -12.148 1 40.53 19 ALA B N 1
ATOM 2526 C CA . ALA B 1 19 ? 7.855 61.156 -12.664 1 40.53 19 ALA B CA 1
ATOM 2527 C C . ALA B 1 19 ? 8.102 59.969 -11.734 1 40.53 19 ALA B C 1
ATOM 2529 O O . ALA B 1 19 ? 9.227 59.719 -11.297 1 40.53 19 ALA B O 1
ATOM 2530 N N . ALA B 1 20 ? 7.094 59.688 -10.953 1 41.06 20 ALA B N 1
ATOM 2531 C CA . ALA B 1 20 ? 7.105 58.469 -10.141 1 41.06 20 ALA B CA 1
ATOM 2532 C C . ALA B 1 20 ? 7.734 57.312 -10.898 1 41.06 20 ALA B C 1
ATOM 2534 O O . ALA B 1 20 ? 7.535 57.156 -12.102 1 41.06 20 ALA B O 1
ATOM 2535 N N . PRO B 1 21 ? 8.969 56.875 -10.508 1 39.38 21 PRO B N 1
ATOM 2536 C CA . PRO B 1 21 ? 9.594 55.75 -11.195 1 39.38 21 PRO B CA 1
ATOM 2537 C C . PRO B 1 21 ? 8.578 54.719 -11.656 1 39.38 21 PRO B C 1
ATOM 2539 O O . PRO B 1 21 ? 7.504 54.562 -11.062 1 39.38 21 PRO B O 1
ATOM 2542 N N . ARG B 1 22 ? 8.445 54.469 -12.969 1 36.31 22 ARG B N 1
ATOM 2543 C CA . ARG B 1 22 ? 7.672 53.438 -13.656 1 36.31 22 ARG B CA 1
ATOM 2544 C C . ARG B 1 22 ? 7.613 52.188 -12.828 1 36.31 22 ARG B C 1
ATOM 2546 O O . ARG B 1 22 ? 8.625 51.75 -12.273 1 36.31 22 ARG B O 1
ATOM 2553 N N . SER B 1 23 ? 6.457 51.906 -12.297 1 36.59 23 SER B N 1
ATOM 2554 C CA . SER B 1 23 ? 6.113 50.656 -11.633 1 36.59 23 SER B CA 1
ATOM 2555 C C . SER B 1 23 ? 6.727 49.469 -12.359 1 36.59 23 SER B C 1
ATOM 2557 O O . SER B 1 23 ? 6.488 49.281 -13.555 1 36.59 23 SER B O 1
ATOM 2559 N N . ARG B 1 24 ? 8.07 49.25 -12.219 1 36.91 24 ARG B N 1
ATOM 2560 C CA . ARG B 1 24 ? 8.609 48 -12.719 1 36.91 24 ARG B CA 1
ATOM 2561 C C . ARG B 1 24 ? 7.551 46.906 -12.703 1 36.91 24 ARG B C 1
ATOM 2563 O O . ARG B 1 24 ? 6.965 46.625 -11.656 1 36.91 24 ARG B O 1
ATOM 2570 N N . ARG B 1 25 ? 6.895 46.75 -13.797 1 34.56 25 ARG B N 1
ATOM 2571 C CA . ARG B 1 25 ? 5.977 45.656 -14.07 1 34.56 25 ARG B CA 1
ATOM 2572 C C . ARG B 1 25 ? 6.398 44.406 -13.32 1 34.56 25 ARG B C 1
ATOM 2574 O O . ARG B 1 25 ? 7.539 43.938 -13.445 1 34.56 25 ARG B O 1
ATOM 2581 N N . ARG B 1 26 ? 5.906 44.219 -12.117 1 36.12 26 ARG B N 1
ATOM 2582 C CA . ARG B 1 26 ? 5.918 42.969 -11.359 1 36.12 26 ARG B CA 1
ATOM 2583 C C . ARG B 1 26 ? 5.848 41.781 -12.289 1 36.12 26 ARG B C 1
ATOM 2585 O O . ARG B 1 26 ? 4.789 41.469 -12.852 1 36.12 26 ARG B O 1
ATOM 2592 N N . GLY B 1 27 ? 6.824 41.719 -13.297 1 34.84 27 GLY B N 1
ATOM 2593 C CA . GLY B 1 27 ? 6.816 40.5 -14.047 1 34.84 27 GLY B CA 1
ATOM 2594 C C . GLY B 1 27 ? 6.195 39.344 -13.281 1 34.84 27 GLY B C 1
ATOM 2595 O O . GLY B 1 27 ? 6.359 39.219 -12.07 1 34.84 27 GLY B O 1
ATOM 2596 N N . THR B 1 28 ? 5.012 39.062 -13.633 1 34.94 28 THR B N 1
ATOM 2597 C CA . THR B 1 28 ? 4.215 37.938 -13.133 1 34.94 28 THR B CA 1
ATOM 2598 C C . THR B 1 28 ? 5.105 36.75 -12.789 1 34.94 28 THR B C 1
ATOM 2600 O O . THR B 1 28 ? 5.855 36.25 -13.641 1 34.94 28 THR B O 1
ATOM 2603 N N . ILE B 1 29 ? 5.727 36.75 -11.648 1 37.91 29 ILE B N 1
ATOM 2604 C CA . ILE B 1 29 ? 6.395 35.656 -10.953 1 37.91 29 ILE B CA 1
ATOM 2605 C C . ILE B 1 29 ? 5.809 34.312 -11.398 1 37.91 29 ILE B C 1
ATOM 2607 O O . ILE B 1 29 ? 6.25 33.25 -10.945 1 37.91 29 ILE B O 1
ATOM 2611 N N . ARG B 1 30 ? 4.621 34.344 -11.938 1 39.41 30 ARG B N 1
ATOM 2612 C CA . ARG B 1 30 ? 3.883 33.125 -12.266 1 39.41 30 ARG B CA 1
ATOM 2613 C C . ARG B 1 30 ? 4.637 32.281 -13.289 1 39.41 30 ARG B C 1
ATOM 2615 O O . ARG B 1 30 ? 4.441 31.078 -13.367 1 39.41 30 ARG B O 1
ATOM 2622 N N . ASP B 1 31 ? 5.156 32.875 -14.398 1 40.78 31 ASP B N 1
ATOM 2623 C CA . ASP B 1 31 ? 5.523 32.188 -15.625 1 40.78 31 ASP B CA 1
ATOM 2624 C C . ASP B 1 31 ? 6.797 31.359 -15.422 1 40.78 31 ASP B C 1
ATOM 2626 O O . ASP B 1 31 ? 7.289 30.719 -16.359 1 40.78 31 ASP B O 1
ATOM 2630 N N . ARG B 1 32 ? 7.715 31.938 -14.742 1 41.19 32 ARG B N 1
ATOM 2631 C CA . ARG B 1 32 ? 9.008 31.25 -14.812 1 41.19 32 ARG B CA 1
ATOM 2632 C C . ARG B 1 32 ? 8.93 29.875 -14.18 1 41.19 32 ARG B C 1
ATOM 2634 O O . ARG B 1 32 ? 9.109 29.719 -12.969 1 41.19 32 ARG B O 1
ATOM 2641 N N . PHE B 1 33 ? 7.996 29.25 -14.398 1 43.56 33 PHE B N 1
ATOM 2642 C CA . PHE B 1 33 ? 7.727 27.875 -13.992 1 43.56 33 PHE B CA 1
ATOM 2643 C C . PHE B 1 33 ? 8.984 27.016 -14.117 1 43.56 33 PHE B C 1
ATOM 2645 O O . PHE B 1 33 ? 9.57 26.938 -15.195 1 43.56 33 PHE B O 1
ATOM 2652 N N . PRO B 1 34 ? 9.609 26.469 -13.156 1 46.94 34 PRO B N 1
ATOM 2653 C CA . PRO B 1 34 ? 10.883 25.797 -12.891 1 46.94 34 PRO B CA 1
ATOM 2654 C C . PRO B 1 34 ? 11.234 24.75 -13.945 1 46.94 34 PRO B C 1
ATOM 2656 O O . PRO B 1 34 ? 10.414 23.859 -14.234 1 46.94 34 PRO B O 1
ATOM 2659 N N . GLY B 1 35 ? 11.867 24.984 -14.977 1 47.5 35 GLY B N 1
ATOM 2660 C CA . GLY B 1 35 ? 12.664 24.172 -15.883 1 47.5 35 GLY B CA 1
ATOM 2661 C C . GLY B 1 35 ? 13.117 22.859 -15.266 1 47.5 35 GLY B C 1
ATOM 2662 O O . GLY B 1 35 ? 13.172 21.828 -15.945 1 47.5 35 GLY B O 1
ATOM 2663 N N . LEU B 1 36 ? 13.562 22.969 -14.117 1 49 36 LEU B N 1
ATOM 2664 C CA . LEU B 1 36 ? 14.156 21.766 -13.531 1 49 36 LEU B CA 1
ATOM 2665 C C . LEU B 1 36 ? 13.086 20.734 -13.203 1 49 36 LEU B C 1
ATOM 2667 O O . LEU B 1 36 ? 13.367 19.531 -13.156 1 49 36 LEU B O 1
ATOM 2671 N N . ALA B 1 37 ? 11.859 21.25 -12.883 1 54.94 37 ALA B N 1
ATOM 2672 C CA . ALA B 1 37 ? 10.836 20.25 -12.539 1 54.94 37 ALA B CA 1
ATOM 2673 C C . ALA B 1 37 ? 10.227 19.641 -13.805 1 54.94 37 ALA B C 1
ATOM 2675 O O . ALA B 1 37 ? 9.516 18.641 -13.734 1 54.94 37 ALA B O 1
ATOM 2676 N N . LEU B 1 38 ? 10.539 20.266 -14.93 1 55.06 38 LEU B N 1
ATOM 2677 C CA . LEU B 1 38 ? 9.922 19.844 -16.188 1 55.06 38 LEU B CA 1
ATOM 2678 C C . LEU B 1 38 ? 10.32 18.406 -16.531 1 55.06 38 LEU B C 1
ATOM 2680 O O . LEU B 1 38 ? 9.469 17.594 -16.906 1 55.06 38 LEU B O 1
ATOM 2684 N N . PRO B 1 39 ? 11.539 18.219 -16.406 1 53.94 39 PRO B N 1
ATOM 2685 C CA . PRO B 1 39 ? 11.883 16.828 -16.75 1 53.94 39 PRO B CA 1
ATOM 2686 C C . PRO B 1 39 ? 11.164 15.82 -15.859 1 53.94 39 PRO B C 1
ATOM 2688 O O . PRO B 1 39 ? 10.727 14.773 -16.344 1 53.94 39 PRO B O 1
ATOM 2691 N N . ALA B 1 40 ? 11.117 16.266 -14.625 1 55.81 40 ALA B N 1
ATOM 2692 C CA . ALA B 1 40 ? 10.445 15.336 -13.719 1 55.81 40 ALA B CA 1
ATOM 2693 C C . ALA B 1 40 ? 8.953 15.234 -14.055 1 55.81 40 ALA B C 1
ATOM 2695 O O . ALA B 1 40 ? 8.383 14.141 -14.008 1 55.81 40 ALA B O 1
ATOM 2696 N N . LEU B 1 41 ? 8.445 16.328 -14.516 1 58.34 41 LEU B N 1
ATOM 2697 C CA . LEU B 1 41 ? 7.02 16.359 -14.844 1 58.34 41 LEU B CA 1
ATOM 2698 C C . LEU B 1 41 ? 6.738 15.57 -16.125 1 58.34 41 LEU B C 1
ATOM 2700 O O . LEU B 1 41 ? 5.73 14.875 -16.219 1 58.34 41 LEU B O 1
ATOM 2704 N N . ILE B 1 42 ? 7.617 15.734 -17.062 1 58.06 42 ILE B N 1
ATOM 2705 C CA . ILE B 1 42 ? 7.438 15.008 -18.312 1 58.06 42 ILE B CA 1
ATOM 2706 C C . ILE B 1 42 ? 7.562 13.508 -18.062 1 58.06 42 ILE B C 1
ATOM 2708 O O . ILE B 1 42 ? 6.746 12.727 -18.562 1 58.06 42 ILE B O 1
ATOM 2712 N N . TRP B 1 43 ? 8.531 13.211 -17.344 1 55.81 43 TRP B N 1
ATOM 2713 C CA . TRP B 1 43 ? 8.727 11.805 -17.016 1 55.81 43 TRP B CA 1
ATOM 2714 C C . TRP B 1 43 ? 7.516 11.25 -16.266 1 55.81 43 TRP B C 1
ATOM 2716 O O . TRP B 1 43 ? 7.023 10.164 -16.594 1 55.81 43 TRP B O 1
ATOM 2726 N N . TYR B 1 44 ? 7.117 12.094 -15.422 1 57.69 44 TYR B N 1
ATOM 2727 C CA . TYR B 1 44 ? 5.969 11.664 -14.641 1 57.69 44 TYR B CA 1
ATOM 2728 C C . TYR B 1 44 ? 4.727 11.531 -15.516 1 57.69 44 TYR B C 1
ATOM 2730 O O . TYR B 1 44 ? 4 10.539 -15.422 1 57.69 44 TYR B O 1
ATOM 2738 N N . ALA B 1 45 ? 4.621 12.578 -16.422 1 59.75 45 ALA B N 1
ATOM 2739 C CA . ALA B 1 45 ? 3.426 12.562 -17.25 1 59.75 45 ALA B CA 1
ATOM 2740 C C . ALA B 1 45 ? 3.43 11.367 -18.203 1 59.75 45 ALA B C 1
ATOM 2742 O O . ALA B 1 45 ? 2.406 10.703 -18.375 1 59.75 45 ALA B O 1
ATOM 2743 N N . VAL B 1 46 ? 4.559 11.133 -18.75 1 58.16 46 VAL B N 1
ATOM 2744 C CA . VAL B 1 46 ? 4.652 10.062 -19.734 1 58.16 46 VAL B CA 1
ATOM 2745 C C . VAL B 1 46 ? 4.535 8.711 -19.031 1 58.16 46 VAL B C 1
ATOM 2747 O O . VAL B 1 46 ? 3.789 7.832 -19.484 1 58.16 46 VAL B O 1
ATOM 2750 N N . PHE B 1 47 ? 5.113 8.656 -17.938 1 59.44 47 PHE B N 1
ATOM 2751 C CA . PHE B 1 47 ? 5.176 7.34 -17.312 1 59.44 47 PHE B CA 1
ATOM 2752 C C . PHE B 1 47 ? 3.977 7.117 -16.391 1 59.44 47 PHE B C 1
ATOM 2754 O O . PHE B 1 47 ? 3.617 5.977 -16.094 1 59.44 47 PHE B O 1
ATOM 2761 N N . MET B 1 48 ? 3.357 8.258 -16.078 1 61.5 48 MET B N 1
ATOM 2762 C CA . MET B 1 48 ? 2.145 8.125 -15.273 1 61.5 48 MET B CA 1
ATOM 2763 C C . MET B 1 48 ? 0.934 7.844 -16.156 1 61.5 48 MET B C 1
ATOM 2765 O O . MET B 1 48 ? 0.119 6.977 -15.844 1 61.5 48 MET B O 1
ATOM 2769 N N . ILE B 1 49 ? 0.969 8.5 -17.359 1 69 49 ILE B N 1
ATOM 2770 C CA . ILE B 1 49 ? -0.199 8.422 -18.234 1 69 49 ILE B CA 1
ATOM 2771 C C . ILE B 1 49 ? -0.084 7.195 -19.141 1 69 49 ILE B C 1
ATOM 2773 O O . ILE B 1 49 ? -1.095 6.602 -19.531 1 69 49 ILE B O 1
ATOM 2777 N N . GLY B 1 50 ? 1.07 6.789 -19.438 1 72.19 50 GLY B N 1
ATOM 2778 C CA . GLY B 1 50 ? 1.323 5.688 -20.344 1 72.19 50 GLY B CA 1
ATOM 2779 C C . GLY B 1 50 ? 0.622 4.402 -19.938 1 72.19 50 GLY B C 1
ATOM 2780 O O . GLY B 1 50 ? -0.148 3.84 -20.719 1 72.19 50 GLY B O 1
ATOM 2781 N N . PRO B 1 51 ? 0.834 4.004 -18.734 1 74.25 51 PRO B N 1
ATOM 2782 C CA . PRO B 1 51 ? 0.197 2.754 -18.312 1 74.25 51 PRO B CA 1
ATOM 2783 C C . PRO B 1 51 ? -1.327 2.836 -18.328 1 74.25 51 PRO B C 1
ATOM 2785 O O . PRO B 1 51 ? -2 1.843 -18.609 1 74.25 51 PRO B O 1
ATOM 2788 N N . VAL B 1 52 ? -1.798 3.961 -18.047 1 78.62 52 VAL B N 1
ATOM 2789 C CA . VAL B 1 52 ? -3.246 4.133 -18.062 1 78.62 52 VAL B CA 1
ATOM 2790 C C . VAL B 1 52 ? -3.773 4.016 -19.484 1 78.62 52 VAL B C 1
ATOM 2792 O O . VAL B 1 52 ? -4.777 3.34 -19.719 1 78.62 52 VAL B O 1
ATOM 2795 N N . VAL B 1 53 ? -3.074 4.68 -20.344 1 81.06 53 VAL B N 1
ATOM 2796 C CA . VAL B 1 53 ? -3.479 4.621 -21.75 1 81.06 53 VAL B CA 1
ATOM 2797 C C . VAL B 1 53 ? -3.381 3.184 -22.25 1 81.06 53 VAL B C 1
ATOM 2799 O O . VAL B 1 53 ? -4.258 2.715 -22.984 1 81.06 53 VAL B O 1
ATOM 2802 N N . ALA B 1 54 ? -2.357 2.547 -21.891 1 80.88 54 ALA B N 1
ATOM 2803 C CA . ALA B 1 54 ? -2.18 1.158 -22.312 1 80.88 54 ALA B CA 1
ATOM 2804 C C . ALA B 1 54 ? -3.318 0.281 -21.797 1 80.88 54 ALA B C 1
ATOM 2806 O O . ALA B 1 54 ? -3.809 -0.593 -22.516 1 80.88 54 ALA B O 1
ATOM 2807 N N . MET B 1 55 ? -3.678 0.428 -20.562 1 83.94 55 MET B N 1
ATOM 2808 C CA . MET B 1 55 ? -4.793 -0.325 -19.984 1 83.94 55 MET B CA 1
ATOM 2809 C C . MET B 1 55 ? -6.059 -0.127 -20.812 1 83.94 55 MET B C 1
ATOM 2811 O O . MET B 1 55 ? -6.766 -1.09 -21.109 1 83.94 55 MET B O 1
ATOM 2815 N N . PHE B 1 56 ? -6.285 1.12 -21.219 1 87.38 56 PHE B N 1
ATOM 2816 C CA . PHE B 1 56 ? -7.469 1.436 -22.016 1 87.38 56 PHE B CA 1
ATOM 2817 C C . PHE B 1 56 ? -7.371 0.818 -23.406 1 87.38 56 PHE B C 1
ATOM 2819 O O . PHE B 1 56 ? -8.367 0.315 -23.938 1 87.38 56 PHE B O 1
ATOM 2826 N N . VAL B 1 57 ? -6.246 0.862 -23.969 1 85.38 57 VAL B N 1
ATOM 2827 C CA . VAL B 1 57 ? -6.051 0.305 -25.297 1 85.38 57 VAL B CA 1
ATOM 2828 C C . VAL B 1 57 ? -6.23 -1.211 -25.266 1 85.38 57 VAL B C 1
ATOM 2830 O O . VAL B 1 57 ? -6.922 -1.784 -26.109 1 85.38 57 VAL B O 1
ATOM 2833 N N . ILE B 1 58 ? -5.66 -1.864 -24.328 1 84.62 58 ILE B N 1
ATOM 2834 C CA . ILE B 1 58 ? -5.703 -3.318 -24.219 1 84.62 58 ILE B CA 1
ATOM 2835 C C . ILE B 1 58 ? -7.137 -3.771 -23.938 1 84.62 58 ILE B C 1
ATOM 2837 O O . ILE B 1 58 ? -7.559 -4.832 -24.406 1 84.62 58 ILE B O 1
ATOM 2841 N N . ALA B 1 59 ? -7.891 -2.943 -23.219 1 89.88 59 ALA B N 1
ATOM 2842 C CA . ALA B 1 59 ? -9.281 -3.268 -22.906 1 89.88 59 ALA B CA 1
ATOM 2843 C C . ALA B 1 59 ? -10.109 -3.404 -24.172 1 89.88 59 ALA B C 1
ATOM 2845 O O . ALA B 1 59 ? -11.148 -4.07 -24.172 1 89.88 59 ALA B O 1
ATOM 2846 N N . PHE B 1 60 ? -9.617 -2.809 -25.25 1 91.75 60 PHE B N 1
ATOM 2847 C CA . PHE B 1 60 ? -10.344 -2.859 -26.516 1 91.75 60 PHE B CA 1
ATOM 2848 C C . PHE B 1 60 ? -9.695 -3.848 -27.469 1 91.75 60 PHE B C 1
ATOM 2850 O O . PHE B 1 60 ? -10.023 -3.867 -28.656 1 91.75 60 PHE B O 1
ATOM 2857 N N . MET B 1 61 ? -8.836 -4.664 -26.969 1 88.94 61 MET B N 1
ATOM 2858 C CA . MET B 1 61 ? -8.148 -5.656 -27.781 1 88.94 61 MET B CA 1
ATOM 2859 C C . MET B 1 61 ? -8.484 -7.07 -27.312 1 88.94 61 MET B C 1
ATOM 2861 O O . MET B 1 61 ? -8.836 -7.281 -26.156 1 88.94 61 MET B O 1
ATOM 2865 N N . SER B 1 62 ? -8.562 -7.969 -28.297 1 88.88 62 SER B N 1
ATOM 2866 C CA . SER B 1 62 ? -8.531 -9.391 -27.969 1 88.88 62 SER B CA 1
ATOM 2867 C C . SER B 1 62 ? -7.094 -9.891 -27.828 1 88.88 62 SER B C 1
ATOM 2869 O O . SER B 1 62 ? -6.344 -9.938 -28.797 1 88.88 62 SER B O 1
ATOM 2871 N N . TRP B 1 63 ? -6.75 -10.18 -26.594 1 81.62 63 TRP B N 1
ATOM 2872 C CA . TRP B 1 63 ? -5.375 -10.578 -26.312 1 81.62 63 TRP B CA 1
ATOM 2873 C C . TRP B 1 63 ? -5.348 -11.758 -25.344 1 81.62 63 TRP B C 1
ATOM 2875 O O . TRP B 1 63 ? -5.191 -11.578 -24.125 1 81.62 63 TRP B O 1
ATOM 2885 N N . PRO B 1 64 ? -5.453 -12.961 -25.938 1 75.88 64 PRO B N 1
ATOM 2886 C CA . PRO B 1 64 ? -5.5 -14.156 -25.078 1 75.88 64 PRO B CA 1
ATOM 2887 C C . PRO B 1 64 ? -4.137 -14.531 -24.516 1 75.88 64 PRO B C 1
ATOM 2889 O O . PRO B 1 64 ? -3.941 -15.656 -24.062 1 75.88 64 PRO B O 1
ATOM 2892 N N . GLY B 1 65 ? -3.229 -13.656 -24.438 1 67.12 65 GLY B N 1
ATOM 2893 C CA . GLY B 1 65 ? -1.943 -13.977 -23.828 1 67.12 65 GLY B CA 1
ATOM 2894 C C . GLY B 1 65 ? -0.798 -13.164 -24.406 1 67.12 65 GLY B C 1
ATOM 2895 O O . GLY B 1 65 ? -0.917 -12.594 -25.484 1 67.12 65 GLY B O 1
ATOM 2896 N N . MET B 1 66 ? 0.278 -13.195 -23.719 1 62.59 66 MET B N 1
ATOM 2897 C CA . MET B 1 66 ? 1.416 -12.344 -24.062 1 62.59 66 MET B CA 1
ATOM 2898 C C . MET B 1 66 ? 2.133 -12.867 -25.297 1 62.59 66 MET B C 1
ATOM 2900 O O . MET B 1 66 ? 2.836 -12.109 -25.969 1 62.59 66 MET B O 1
ATOM 2904 N N . LEU B 1 67 ? 1.81 -14.055 -25.547 1 64.25 67 LEU B N 1
ATOM 2905 C CA . LEU B 1 67 ? 2.516 -14.672 -26.656 1 64.25 67 LEU B CA 1
ATOM 2906 C C . LEU B 1 67 ? 1.721 -14.523 -27.953 1 64.25 67 LEU B C 1
ATOM 2908 O O . LEU B 1 67 ? 2.209 -14.867 -29.031 1 64.25 67 LEU B O 1
ATOM 2912 N N . THR B 1 68 ? 0.567 -14.062 -27.797 1 71.94 68 THR B N 1
ATOM 2913 C CA . THR B 1 68 ? -0.267 -13.906 -28.969 1 71.94 68 THR B CA 1
ATOM 2914 C C . THR B 1 68 ? -0.386 -12.438 -29.375 1 71.94 68 THR B C 1
ATOM 2916 O O . THR B 1 68 ? -0.243 -11.555 -28.531 1 71.94 68 THR B O 1
ATOM 2919 N N . THR B 1 69 ? -0.476 -12.227 -30.625 1 76.94 69 THR B N 1
ATOM 2920 C CA . THR B 1 69 ? -0.649 -10.867 -31.125 1 76.94 69 THR B CA 1
ATOM 2921 C C . THR B 1 69 ? -2.059 -10.359 -30.844 1 76.94 69 THR B C 1
ATOM 2923 O O . THR B 1 69 ? -3.043 -11.039 -31.141 1 76.94 69 THR B O 1
ATOM 2926 N N . PRO B 1 70 ? -2.094 -9.273 -30.25 1 83.12 70 PRO B N 1
ATOM 2927 C CA . PRO B 1 70 ? -3.408 -8.703 -29.938 1 83.12 70 PRO B CA 1
ATOM 2928 C C . PRO B 1 70 ? -4.172 -8.273 -31.203 1 83.12 70 PRO B C 1
ATOM 2930 O O . PRO B 1 70 ? -3.561 -7.832 -32.188 1 83.12 70 PRO B O 1
ATOM 2933 N N . THR B 1 71 ? -5.512 -8.523 -31.25 1 88.88 71 THR B N 1
ATOM 2934 C CA . THR B 1 71 ? -6.41 -8.07 -32.312 1 88.88 71 THR B CA 1
ATOM 2935 C C . THR B 1 71 ? -7.496 -7.156 -31.75 1 88.88 71 THR B C 1
ATOM 2937 O O . THR B 1 71 ? -7.84 -7.242 -30.578 1 88.88 71 THR B O 1
ATOM 2940 N N . PRO B 1 72 ? -7.863 -6.215 -32.594 1 90.88 72 PRO B N 1
ATOM 2941 C CA . PRO B 1 72 ? -8.922 -5.328 -32.125 1 90.88 72 PRO B CA 1
ATOM 2942 C C . PRO B 1 72 ? -10.211 -6.078 -31.781 1 90.88 72 PRO B C 1
ATOM 2944 O O . PRO B 1 72 ? -10.594 -7.008 -32.5 1 90.88 72 PRO B O 1
ATOM 2947 N N . ALA B 1 73 ? -10.828 -5.77 -30.688 1 92 73 ALA B N 1
ATOM 2948 C CA . ALA B 1 73 ? -12.047 -6.445 -30.234 1 92 73 ALA B CA 1
ATOM 2949 C C . ALA B 1 73 ? -13.164 -5.441 -29.984 1 92 73 ALA B C 1
ATOM 2951 O O . ALA B 1 73 ? -14.289 -5.828 -29.656 1 92 73 ALA B O 1
ATOM 2952 N N . GLY B 1 74 ? -12.852 -4.129 -30.234 1 91.5 74 GLY B N 1
ATOM 2953 C CA . GLY B 1 74 ? -13.867 -3.123 -29.953 1 91.5 74 GLY B CA 1
ATOM 2954 C C . GLY B 1 74 ? -14.414 -3.193 -28.547 1 91.5 74 GLY B C 1
ATOM 2955 O O . GLY B 1 74 ? -13.641 -3.209 -27.578 1 91.5 74 GLY B O 1
ATOM 2956 N N . LEU B 1 75 ? -15.852 -3.379 -28.516 1 94 75 LEU B N 1
ATOM 2957 C CA . LEU B 1 75 ? -16.484 -3.359 -27.203 1 94 75 LEU B CA 1
ATOM 2958 C C . LEU B 1 75 ? -16.812 -4.773 -26.719 1 94 75 LEU B C 1
ATOM 2960 O O . LEU B 1 75 ? -17.516 -4.957 -25.734 1 94 75 LEU B O 1
ATOM 2964 N N . ASP B 1 76 ? -16.234 -5.758 -27.344 1 94.25 76 ASP B N 1
ATOM 2965 C CA . ASP B 1 76 ? -16.547 -7.152 -27.047 1 94.25 76 ASP B CA 1
ATOM 2966 C C . ASP B 1 76 ? -16.125 -7.512 -25.609 1 94.25 76 ASP B C 1
ATOM 2968 O O . ASP B 1 76 ? -16.844 -8.227 -24.906 1 94.25 76 ASP B O 1
ATOM 2972 N N . ASN B 1 77 ? -14.977 -7.023 -25.25 1 95.12 77 ASN B N 1
ATOM 2973 C CA . ASN B 1 77 ? -14.516 -7.312 -23.891 1 95.12 77 ASN B CA 1
ATOM 2974 C C . ASN B 1 77 ? -15.469 -6.75 -22.844 1 95.12 77 ASN B C 1
ATOM 2976 O O . ASN B 1 77 ? -15.742 -7.398 -21.844 1 95.12 77 ASN B O 1
ATOM 2980 N N . PHE B 1 78 ? -15.984 -5.617 -23.141 1 96.25 78 PHE B N 1
ATOM 2981 C CA . PHE B 1 78 ? -16.922 -5 -22.203 1 96.25 78 PHE B CA 1
ATOM 2982 C C . PHE B 1 78 ? -18.234 -5.758 -22.172 1 96.25 78 PHE B C 1
ATOM 2984 O O . PHE B 1 78 ? -18.844 -5.934 -21.109 1 96.25 78 PHE B O 1
ATOM 2991 N N . ALA B 1 79 ? -18.688 -6.199 -23.281 1 96.5 79 ALA B N 1
ATOM 2992 C CA . ALA B 1 79 ? -19.891 -7.008 -23.328 1 96.5 79 ALA B CA 1
ATOM 2993 C C . ALA B 1 79 ? -19.734 -8.297 -22.531 1 96.5 79 ALA B C 1
ATOM 2995 O O . ALA B 1 79 ? -20.641 -8.703 -21.812 1 96.5 79 ALA B O 1
ATOM 2996 N N . ARG B 1 80 ? -18.609 -8.891 -22.656 1 96.06 80 ARG B N 1
ATOM 2997 C CA . ARG B 1 80 ? -18.312 -10.109 -21.906 1 96.06 80 ARG B CA 1
ATOM 2998 C C . ARG B 1 80 ? -18.25 -9.836 -20.406 1 96.06 80 ARG B C 1
ATOM 3000 O O . ARG B 1 80 ? -18.75 -10.633 -19.609 1 96.06 80 ARG B O 1
ATOM 3007 N N . VAL B 1 81 ? -17.672 -8.758 -20.094 1 96.75 81 VAL B N 1
ATOM 3008 C CA . VAL B 1 81 ? -17.531 -8.383 -18.688 1 96.75 81 VAL B CA 1
ATOM 3009 C C . VAL B 1 81 ? -18.906 -8.188 -18.062 1 96.75 81 VAL B C 1
ATOM 3011 O O . VAL B 1 81 ? -19.203 -8.734 -17 1 96.75 81 VAL B O 1
ATOM 3014 N N . PHE B 1 82 ? -19.828 -7.453 -18.734 1 97.06 82 PHE B N 1
ATOM 3015 C CA . PHE B 1 82 ? -21.125 -7.109 -18.172 1 97.06 82 PHE B CA 1
ATOM 3016 C C . PHE B 1 82 ? -22.078 -8.305 -18.219 1 97.06 82 PHE B C 1
ATOM 3018 O O . PHE B 1 82 ? -23.094 -8.336 -17.516 1 97.06 82 PHE B O 1
ATOM 3025 N N . ALA B 1 83 ? -21.719 -9.305 -18.984 1 96.56 83 ALA B N 1
ATOM 3026 C CA . ALA B 1 83 ? -22.516 -10.523 -19.062 1 96.56 83 ALA B CA 1
ATOM 3027 C C . ALA B 1 83 ? -22.031 -11.57 -18.062 1 96.56 83 ALA B C 1
ATOM 3029 O O . ALA B 1 83 ? -22.719 -12.57 -17.828 1 96.56 83 ALA B O 1
ATOM 3030 N N . ASP B 1 84 ? -20.922 -11.344 -17.422 1 96.31 84 ASP B N 1
ATOM 3031 C CA . ASP B 1 84 ? -20.297 -12.312 -16.531 1 96.31 84 ASP B CA 1
ATOM 3032 C C . ASP B 1 84 ? -20.812 -12.164 -15.102 1 96.31 84 ASP B C 1
ATOM 3034 O O . ASP B 1 84 ? -20.609 -11.125 -14.469 1 96.31 84 ASP B O 1
ATOM 3038 N N . GLU B 1 85 ? -21.422 -13.188 -14.602 1 96.38 85 GLU B N 1
ATOM 3039 C CA . GLU B 1 85 ? -21.953 -13.18 -13.242 1 96.38 85 GLU B CA 1
ATOM 3040 C C . GLU B 1 85 ? -20.828 -12.977 -12.219 1 96.38 85 GLU B C 1
ATOM 3042 O O . GLU B 1 85 ? -21.031 -12.336 -11.188 1 96.38 85 GLU B O 1
ATOM 3047 N N . THR B 1 86 ? -19.656 -13.477 -12.539 1 96.5 86 THR B N 1
ATOM 3048 C CA . THR B 1 86 ? -18.516 -13.336 -11.648 1 96.5 86 THR B CA 1
ATOM 3049 C C . THR B 1 86 ? -18.141 -11.867 -11.484 1 96.5 86 THR B C 1
ATOM 3051 O O . THR B 1 86 ? -17.719 -11.445 -10.406 1 96.5 86 THR B O 1
ATOM 3054 N N . PHE B 1 87 ? -18.297 -11.156 -12.586 1 97.25 87 PHE B N 1
ATOM 3055 C CA . PHE B 1 87 ? -18 -9.727 -12.531 1 97.25 87 PHE B CA 1
ATOM 3056 C C . PH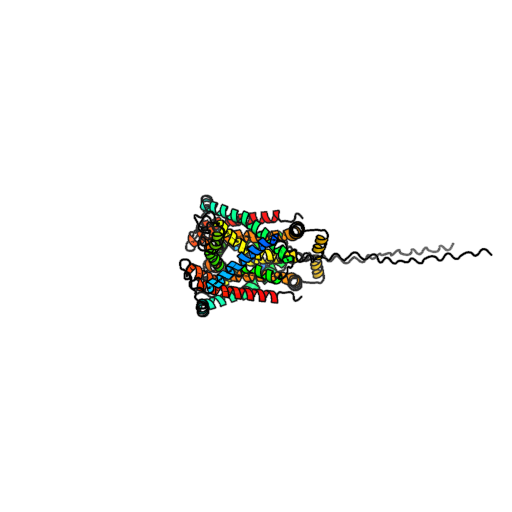E B 1 87 ? -18.906 -9.023 -11.531 1 97.25 87 PHE B C 1
ATOM 3058 O O . PHE B 1 87 ? -18.453 -8.219 -10.719 1 97.25 87 PHE B O 1
ATOM 3065 N N . TRP B 1 88 ? -20.109 -9.328 -11.547 1 97.12 88 TRP B N 1
ATOM 3066 C CA . TRP B 1 88 ? -21.062 -8.656 -10.664 1 97.12 88 TRP B CA 1
ATOM 3067 C C . TRP B 1 88 ? -20.859 -9.086 -9.219 1 97.12 88 TRP B C 1
ATOM 3069 O O . TRP B 1 88 ? -21.031 -8.289 -8.297 1 97.12 88 TRP B O 1
ATOM 3079 N N . THR B 1 89 ? -20.547 -10.383 -9.008 1 96.88 89 THR B N 1
ATOM 3080 C CA . THR B 1 89 ? -20.203 -10.836 -7.668 1 96.88 89 THR B CA 1
ATOM 3081 C C . THR B 1 89 ? -18.969 -10.094 -7.152 1 96.88 89 THR B C 1
ATOM 3083 O O . THR B 1 89 ? -18.938 -9.672 -5.996 1 96.88 89 THR B O 1
ATOM 3086 N N . ALA B 1 90 ? -17.969 -9.945 -8.016 1 97.19 90 ALA B N 1
ATOM 3087 C CA . ALA B 1 90 ? -16.75 -9.227 -7.66 1 97.19 90 ALA B CA 1
ATOM 3088 C C . ALA B 1 90 ? -17.047 -7.77 -7.336 1 97.19 90 ALA B C 1
ATOM 3090 O O . ALA B 1 90 ? -16.438 -7.191 -6.43 1 97.19 90 ALA B O 1
ATOM 3091 N N . THR B 1 91 ? -17.984 -7.215 -8.117 1 96.81 91 THR B N 1
ATOM 3092 C CA . THR B 1 91 ? -18.391 -5.832 -7.879 1 96.81 91 THR B CA 1
ATOM 3093 C C . THR B 1 91 ? -19.062 -5.691 -6.52 1 96.81 91 THR B C 1
ATOM 3095 O O . THR B 1 91 ? -18.766 -4.758 -5.77 1 96.81 91 THR B O 1
ATOM 3098 N N . ALA B 1 92 ? -19.906 -6.555 -6.23 1 96.81 92 ALA B N 1
ATOM 3099 C CA . ALA B 1 92 ? -20.609 -6.531 -4.945 1 96.81 92 ALA B CA 1
ATOM 3100 C C . ALA B 1 92 ? -19.625 -6.703 -3.787 1 96.81 92 ALA B C 1
ATOM 3102 O O . ALA B 1 92 ? -19.719 -6 -2.779 1 96.81 92 ALA B O 1
ATOM 3103 N N . ASN B 1 93 ? -18.734 -7.676 -3.916 1 96.75 93 ASN B N 1
ATOM 3104 C CA . ASN B 1 93 ? -17.734 -7.902 -2.881 1 96.75 93 ASN B CA 1
ATOM 3105 C C . ASN B 1 93 ? -16.859 -6.672 -2.668 1 96.75 93 ASN B C 1
ATOM 3107 O O . ASN B 1 93 ? -16.562 -6.305 -1.53 1 96.75 93 ASN B O 1
ATOM 3111 N N . SER B 1 94 ? -16.438 -6.105 -3.775 1 95.94 94 SER B N 1
ATOM 3112 C CA . SER B 1 94 ? -15.633 -4.898 -3.693 1 95.94 94 SER B CA 1
ATOM 3113 C C . SER B 1 94 ? -16.391 -3.76 -3.031 1 95.94 94 SER B C 1
ATOM 3115 O O . SER B 1 94 ? -15.836 -2.996 -2.246 1 95.94 94 SER B O 1
ATOM 3117 N N . ALA B 1 95 ? -17.656 -3.664 -3.363 1 95.94 95 ALA B N 1
ATOM 3118 C CA . ALA B 1 95 ? -18.5 -2.629 -2.764 1 95.94 95 ALA B CA 1
ATOM 3119 C C . ALA B 1 95 ? -18.641 -2.836 -1.258 1 95.94 95 ALA B C 1
ATOM 3121 O O . ALA B 1 95 ? -18.578 -1.877 -0.485 1 95.94 95 ALA B O 1
ATOM 3122 N N . ILE B 1 96 ? -18.844 -3.998 -0.864 1 95.81 96 ILE B N 1
ATOM 3123 C CA . ILE B 1 96 ? -18.969 -4.312 0.555 1 95.81 96 ILE B CA 1
ATOM 3124 C C . ILE B 1 96 ? -17.672 -3.98 1.276 1 95.81 96 ILE B C 1
ATOM 3126 O O . ILE B 1 96 ? -17.688 -3.41 2.369 1 95.81 96 ILE B O 1
ATOM 3130 N N . GLN B 1 97 ? -16.625 -4.375 0.694 1 94.56 97 GLN B N 1
ATOM 3131 C CA . GLN B 1 97 ? -15.32 -4.078 1.263 1 94.56 97 GLN B CA 1
ATOM 3132 C C . GLN B 1 97 ? -15.156 -2.584 1.512 1 94.56 97 GLN B C 1
ATOM 3134 O O . GLN B 1 97 ? -14.664 -2.176 2.568 1 94.56 97 GLN B O 1
ATOM 3139 N N . ILE B 1 98 ? -15.555 -1.831 0.546 1 94.88 98 ILE B N 1
ATOM 3140 C CA . ILE B 1 98 ? -15.352 -0.388 0.633 1 94.88 98 ILE B CA 1
ATOM 3141 C C . ILE B 1 98 ? -16.359 0.215 1.611 1 94.88 98 ILE B C 1
ATOM 3143 O O . ILE B 1 98 ? -15.984 0.987 2.498 1 94.88 98 ILE B O 1
ATOM 3147 N N . VAL B 1 99 ? -17.578 -0.1 1.494 1 94.69 99 VAL B N 1
ATOM 3148 C CA . VAL B 1 99 ? -18.656 0.528 2.264 1 94.69 99 VAL B CA 1
ATOM 3149 C C . VAL B 1 99 ? -18.516 0.148 3.736 1 94.69 99 VAL B C 1
ATOM 3151 O O . VAL B 1 99 ? -18.797 0.96 4.621 1 94.69 99 VAL B O 1
ATOM 3154 N N . VAL B 1 100 ? -18.078 -1.023 3.986 1 94.56 100 VAL B N 1
ATOM 3155 C CA . VAL B 1 100 ? -17.953 -1.479 5.367 1 94.56 100 VAL B CA 1
ATOM 3156 C C . VAL B 1 100 ? -16.547 -1.205 5.875 1 94.56 100 VAL B C 1
ATOM 3158 O O . VAL B 1 100 ? -16.359 -0.65 6.965 1 94.56 100 VAL B O 1
ATOM 3161 N N . GLY B 1 101 ? -15.562 -1.603 5.117 1 94.56 101 GLY B N 1
ATOM 3162 C CA . GLY B 1 101 ? -14.18 -1.549 5.551 1 94.56 101 GLY B CA 1
ATOM 3163 C C . GLY B 1 101 ? -13.656 -0.133 5.707 1 94.56 101 GLY B C 1
ATOM 3164 O O . GLY B 1 101 ? -12.977 0.179 6.684 1 94.56 101 GLY B O 1
ATOM 3165 N N . LEU B 1 102 ? -13.984 0.726 4.777 1 94.62 102 LEU B N 1
ATOM 3166 C CA . LEU B 1 102 ? -13.375 2.053 4.75 1 94.62 102 LEU B CA 1
ATOM 3167 C C . LEU B 1 102 ? -13.836 2.885 5.941 1 94.62 102 LEU B C 1
ATOM 3169 O O . LEU B 1 102 ? -13.016 3.484 6.641 1 94.62 102 LEU B O 1
ATOM 3173 N N . PRO B 1 103 ? -15.156 2.984 6.25 1 94.06 103 PRO B N 1
ATOM 3174 C CA . PRO B 1 103 ? -15.57 3.756 7.426 1 94.06 103 PRO B CA 1
ATOM 3175 C C . PRO B 1 103 ? -14.984 3.211 8.727 1 94.06 103 PRO B C 1
ATOM 3177 O O . PRO B 1 103 ? -14.609 3.984 9.609 1 94.06 103 PRO B O 1
ATOM 3180 N N . ILE B 1 104 ? -14.938 1.94 8.812 1 92.44 104 ILE B N 1
ATOM 3181 C CA . ILE B 1 104 ? -14.359 1.34 10.008 1 92.44 104 ILE B CA 1
ATOM 3182 C C . ILE B 1 104 ? -12.875 1.685 10.094 1 92.44 104 ILE B C 1
ATOM 3184 O O . ILE B 1 104 ? -12.367 2.027 11.164 1 92.44 104 ILE B O 1
ATOM 3188 N N . MET B 1 105 ? -12.172 1.611 8.961 1 92.12 105 MET B N 1
ATOM 3189 C CA . MET B 1 105 ? -10.758 1.966 8.875 1 92.12 105 MET B CA 1
ATOM 3190 C C . MET B 1 105 ? -10.523 3.393 9.359 1 92.12 105 MET B C 1
ATOM 3192 O O . MET B 1 105 ? -9.68 3.623 10.234 1 92.12 105 MET B O 1
ATOM 3196 N N . ILE B 1 106 ? -11.266 4.309 8.852 1 92.81 106 ILE B N 1
ATOM 3197 C CA . ILE B 1 106 ? -11.062 5.723 9.156 1 92.81 106 ILE B CA 1
ATOM 3198 C C . ILE B 1 106 ? -11.469 6.008 10.602 1 92.81 106 ILE B C 1
ATOM 3200 O O . ILE B 1 106 ? -10.781 6.746 11.312 1 92.81 106 ILE B O 1
ATOM 3204 N N . GLY B 1 107 ? -12.617 5.449 10.969 1 90.12 107 GLY B N 1
ATOM 3205 C CA . GLY B 1 107 ? -13.047 5.633 12.344 1 90.12 107 GLY B CA 1
ATOM 3206 C C . GLY B 1 107 ? -12.039 5.141 13.359 1 90.12 107 GLY B C 1
ATOM 3207 O O . GLY B 1 107 ? -11.688 5.863 14.297 1 90.12 107 GLY B O 1
ATOM 3208 N N . LEU B 1 108 ? -11.555 3.969 13.172 1 87.31 108 LEU B N 1
ATOM 3209 C CA . LEU B 1 108 ? -10.602 3.385 14.109 1 87.31 108 LEU B CA 1
ATOM 3210 C C . LEU B 1 108 ? -9.258 4.102 14.031 1 87.31 108 LEU B C 1
ATOM 3212 O O . LEU B 1 108 ? -8.602 4.305 15.055 1 87.31 108 LEU B O 1
ATOM 3216 N N . ALA B 1 109 ? -8.836 4.402 12.82 1 90.62 109 ALA B N 1
ATOM 3217 C CA . ALA B 1 109 ? -7.578 5.129 12.664 1 90.62 109 ALA B CA 1
ATOM 3218 C C . ALA B 1 109 ? -7.641 6.484 13.359 1 90.62 109 ALA B C 1
ATOM 3220 O O . ALA B 1 109 ? -6.676 6.898 14.008 1 90.62 109 ALA B O 1
ATOM 3221 N N . PHE B 1 110 ? -8.75 7.219 13.266 1 91.44 110 PHE B N 1
ATOM 3222 C CA . PHE B 1 110 ? -8.906 8.523 13.898 1 91.44 110 PHE B CA 1
ATOM 3223 C C . PHE B 1 110 ? -8.883 8.391 15.414 1 91.44 110 PHE B C 1
ATOM 3225 O O . PHE B 1 110 ? -8.234 9.188 16.109 1 91.44 110 PHE B O 1
ATOM 3232 N N . LEU B 1 111 ? -9.641 7.41 15.844 1 87.19 111 LEU B N 1
ATOM 3233 C CA . LEU B 1 111 ? -9.688 7.215 17.281 1 87.19 111 LEU B CA 1
ATOM 3234 C C . LEU B 1 111 ? -8.297 6.891 17.828 1 87.19 111 LEU B C 1
ATOM 3236 O O . LEU B 1 111 ? -7.918 7.371 18.906 1 87.19 111 LEU B O 1
ATOM 3240 N N . LEU B 1 112 ? -7.598 6.086 17.156 1 85.62 112 LEU B N 1
ATOM 3241 C CA . LEU B 1 112 ? -6.242 5.75 17.562 1 85.62 112 LEU B CA 1
ATOM 3242 C C . LEU B 1 112 ? -5.332 6.969 17.484 1 85.62 112 LEU B C 1
ATOM 3244 O O . LEU B 1 112 ? -4.484 7.18 18.359 1 85.62 112 LEU B O 1
ATOM 3248 N N . ALA B 1 113 ? -5.488 7.688 16.422 1 89.06 113 ALA B N 1
ATOM 3249 C CA . ALA B 1 113 ? -4.719 8.922 16.281 1 89.06 113 ALA B CA 1
ATOM 3250 C C . ALA B 1 113 ? -5 9.883 17.438 1 89.06 113 ALA B C 1
ATOM 3252 O O . ALA B 1 113 ? -4.078 10.492 17.984 1 89.06 113 ALA B O 1
ATOM 3253 N N . PHE B 1 114 ? -6.262 10.055 17.75 1 87.62 114 PHE B N 1
ATOM 3254 C CA . PHE B 1 114 ? -6.668 10.906 18.859 1 87.62 114 PHE B CA 1
ATOM 3255 C C . PHE B 1 114 ? -6.012 10.461 20.156 1 87.62 114 PHE B C 1
ATOM 3257 O O . PHE B 1 114 ? -5.543 11.281 20.938 1 87.62 114 PHE B O 1
ATOM 3264 N N . TYR B 1 115 ? -5.98 9.203 20.281 1 83.5 115 TYR B N 1
ATOM 3265 C CA . TYR B 1 115 ? -5.348 8.656 21.484 1 83.5 115 TYR B CA 1
ATOM 3266 C C . TYR B 1 115 ? -3.859 8.977 21.5 1 83.5 115 TYR B C 1
ATOM 3268 O O . TYR B 1 115 ? -3.312 9.352 22.547 1 83.5 115 TYR B O 1
ATOM 3276 N N . VAL B 1 116 ? -3.24 8.859 20.469 1 83.75 116 VAL B N 1
ATOM 3277 C CA . VAL B 1 116 ? -1.797 9.055 20.359 1 83.75 116 VAL B CA 1
ATOM 3278 C C . VAL B 1 116 ? -1.448 10.508 20.656 1 83.75 116 VAL B C 1
ATOM 3280 O O . VAL B 1 116 ? -0.44 10.797 21.297 1 83.75 116 VAL B O 1
ATOM 3283 N N . VAL B 1 117 ? -2.273 11.383 20.25 1 85.88 117 VAL B N 1
ATOM 3284 C CA . VAL B 1 117 ? -1.953 12.805 20.344 1 85.88 117 VAL B CA 1
ATOM 3285 C C . VAL B 1 117 ? -2.178 13.289 21.781 1 85.88 117 VAL B C 1
ATOM 3287 O O . VAL B 1 117 ? -1.69 14.352 22.156 1 85.88 117 VAL B O 1
ATOM 3290 N N . GLN B 1 118 ? -2.9 12.5 22.484 1 82.31 118 GLN B N 1
ATOM 3291 C CA . GLN B 1 118 ? -3.039 12.828 23.906 1 82.31 118 GLN B CA 1
ATOM 3292 C C . GLN B 1 118 ? -1.743 12.555 24.656 1 82.31 118 GLN B C 1
ATOM 3294 O O . GLN B 1 118 ? -1.625 12.891 25.844 1 82.31 118 GLN B O 1
ATOM 3299 N N . LYS B 1 119 ? -0.793 11.898 24.047 1 80.25 119 LYS B N 1
ATOM 3300 C CA . LYS B 1 119 ? 0.54 11.617 24.578 1 80.25 119 LYS B CA 1
ATOM 3301 C C . LYS B 1 119 ? 0.46 10.828 25.875 1 80.25 119 LYS B C 1
ATOM 3303 O O . LYS B 1 119 ? 1.061 11.219 26.891 1 80.25 119 LYS B O 1
ATOM 3308 N N . PRO B 1 120 ? -0.275 9.789 25.812 1 77.56 120 PRO B N 1
ATOM 3309 C CA . PRO B 1 120 ? -0.28 8.953 27.016 1 77.56 120 PRO B CA 1
ATOM 3310 C C . PRO B 1 120 ? 1.112 8.453 27.391 1 77.56 120 PRO B C 1
ATOM 3312 O O . PRO B 1 120 ? 2.072 8.672 26.656 1 77.56 120 PRO B O 1
ATOM 3315 N N . ARG B 1 121 ? 1.25 7.898 28.609 1 76.94 121 ARG B N 1
ATOM 3316 C CA . ARG B 1 121 ? 2.521 7.293 28.984 1 76.94 121 ARG B CA 1
ATOM 3317 C C . ARG B 1 121 ? 2.959 6.25 27.969 1 76.94 121 ARG B C 1
ATOM 3319 O O . ARG B 1 121 ? 2.182 5.367 27.594 1 76.94 121 ARG B O 1
ATOM 3326 N N . GLY B 1 122 ? 4.086 6.371 27.312 1 75.81 122 GLY B N 1
ATOM 3327 C CA . GLY B 1 122 ? 4.602 5.438 26.328 1 75.81 122 GLY B CA 1
ATOM 3328 C C . GLY B 1 122 ? 4.211 5.801 24.906 1 75.81 122 GLY B C 1
ATOM 3329 O O . GLY B 1 122 ? 4.219 4.949 24.016 1 75.81 122 GLY B O 1
ATOM 3330 N N . HIS B 1 123 ? 3.744 6.984 24.719 1 74.75 123 HIS B N 1
ATOM 3331 C CA . HIS B 1 123 ? 3.242 7.41 23.422 1 74.75 123 HIS B CA 1
ATOM 3332 C C . HIS B 1 123 ? 4.312 7.277 22.344 1 74.75 123 HIS B C 1
ATOM 3334 O O . HIS B 1 123 ? 4 7.055 21.172 1 74.75 123 HIS B O 1
ATOM 3340 N N . ARG B 1 124 ? 5.48 7.281 22.781 1 69.38 124 ARG B N 1
ATOM 3341 C CA . ARG B 1 124 ? 6.551 7.129 21.797 1 69.38 124 ARG B CA 1
ATOM 3342 C C . ARG B 1 124 ? 6.609 5.699 21.266 1 69.38 124 ARG B C 1
ATOM 3344 O O . ARG B 1 124 ? 6.797 5.48 20.078 1 69.38 124 ARG B O 1
ATOM 3351 N N . VAL B 1 125 ? 6.402 4.805 22.125 1 72 125 VAL B N 1
ATOM 3352 C CA . VAL B 1 125 ? 6.43 3.395 21.75 1 72 125 VAL B CA 1
ATOM 3353 C C . VAL B 1 125 ? 5.172 3.043 20.969 1 72 125 VAL B C 1
ATOM 3355 O O . VAL B 1 125 ? 5.219 2.238 20.031 1 72 125 VAL B O 1
ATOM 3358 N N . LEU B 1 126 ? 4.152 3.727 21.312 1 73.19 126 LEU B N 1
ATOM 3359 C CA . LEU B 1 126 ? 2.881 3.467 20.641 1 73.19 126 LEU B CA 1
ATOM 3360 C C . LEU B 1 126 ? 2.959 3.828 19.172 1 73.19 126 LEU B C 1
ATOM 3362 O O . LEU B 1 126 ? 2.408 3.119 18.312 1 73.19 126 LEU B O 1
ATOM 3366 N N . ARG B 1 127 ? 3.631 4.781 18.875 1 70.5 127 ARG B N 1
ATOM 3367 C CA . ARG B 1 127 ? 3.77 5.211 17.484 1 70.5 127 ARG B CA 1
ATOM 3368 C C . ARG B 1 127 ? 4.527 4.176 16.672 1 70.5 127 ARG B C 1
ATOM 3370 O O . ARG B 1 127 ? 4.203 3.939 15.5 1 70.5 127 ARG B O 1
ATOM 3377 N N . TYR B 1 128 ? 5.363 3.516 17.328 1 68.44 128 TYR B N 1
ATOM 3378 C CA . TYR B 1 128 ? 6.117 2.475 16.641 1 68.44 128 TYR B CA 1
ATOM 3379 C C . TYR B 1 128 ? 5.277 1.215 16.469 1 68.44 128 TYR B C 1
ATOM 3381 O O . TYR B 1 128 ? 5.332 0.558 15.422 1 68.44 128 TYR B O 1
ATOM 3389 N N . LEU B 1 129 ? 4.57 0.988 17.5 1 72.69 129 LEU B N 1
ATOM 3390 C CA . LEU B 1 129 ? 3.732 -0.205 17.484 1 72.69 129 LEU B CA 1
ATOM 3391 C C . LEU B 1 129 ? 2.699 -0.117 16.359 1 72.69 129 LEU B C 1
ATOM 3393 O O . LEU B 1 129 ? 2.336 -1.134 15.766 1 72.69 129 LEU B O 1
ATOM 3397 N N . LEU B 1 130 ? 2.361 1.092 16.078 1 76.81 130 LEU B N 1
ATOM 3398 C CA . LEU B 1 130 ? 1.342 1.289 15.055 1 76.81 130 LEU B CA 1
ATOM 3399 C C . LEU B 1 130 ? 1.895 0.97 13.672 1 76.81 130 LEU B C 1
ATOM 3401 O O . LEU B 1 130 ? 1.134 0.672 12.742 1 76.81 130 LEU B O 1
ATOM 3405 N N . PHE B 1 131 ? 3.215 0.884 13.57 1 73.44 131 PHE B N 1
ATOM 3406 C CA . PHE B 1 131 ? 3.842 0.596 12.281 1 73.44 131 PHE B CA 1
ATOM 3407 C C . PHE B 1 131 ? 4.152 -0.89 12.156 1 73.44 131 PHE B C 1
ATOM 3409 O O . PHE B 1 131 ? 4.602 -1.346 11.102 1 73.44 131 PHE B O 1
ATOM 3416 N N . ILE B 1 132 ? 3.801 -1.677 13.133 1 73.56 132 ILE B N 1
ATOM 3417 C CA . ILE B 1 132 ? 4.195 -3.08 13.188 1 73.56 132 ILE B CA 1
ATOM 3418 C C . ILE B 1 132 ? 3.557 -3.842 12.023 1 73.56 132 ILE B C 1
ATOM 3420 O O . ILE B 1 132 ? 4.227 -4.621 11.344 1 73.56 132 ILE B O 1
ATOM 3424 N N . PRO B 1 133 ? 2.24 -3.65 11.805 1 74.94 133 PRO B N 1
ATOM 3425 C CA . PRO B 1 133 ? 1.666 -4.387 10.672 1 74.94 133 PRO B CA 1
ATOM 3426 C C . PRO B 1 133 ? 2.414 -4.137 9.367 1 74.94 133 PRO B C 1
ATOM 3428 O O . PRO B 1 133 ? 2.502 -5.035 8.523 1 74.94 133 PRO B O 1
ATOM 3431 N N . ALA B 1 134 ? 2.924 -2.934 9.297 1 73.44 134 ALA B N 1
ATOM 3432 C CA . ALA B 1 134 ? 3.639 -2.57 8.078 1 73.44 134 ALA B CA 1
ATOM 3433 C C . ALA B 1 134 ? 5.016 -3.227 8.031 1 73.44 134 ALA B C 1
ATOM 3435 O O . ALA B 1 134 ? 5.668 -3.248 6.988 1 73.44 134 ALA B O 1
ATOM 3436 N N . LEU B 1 135 ? 5.379 -3.812 9.164 1 74.94 135 LEU B N 1
ATOM 3437 C CA . LEU B 1 135 ? 6.699 -4.43 9.25 1 74.94 135 LEU B CA 1
ATOM 3438 C C . LEU B 1 135 ? 6.621 -5.918 8.93 1 74.94 135 LEU B C 1
ATOM 3440 O O . LEU B 1 135 ? 7.598 -6.652 9.125 1 74.94 135 LEU B O 1
ATOM 3444 N N . ILE B 1 136 ? 5.488 -6.297 8.516 1 79.44 136 ILE B N 1
ATOM 3445 C CA . ILE B 1 136 ? 5.301 -7.684 8.109 1 79.44 136 ILE B CA 1
ATOM 3446 C C . ILE B 1 136 ? 4.93 -7.742 6.629 1 79.44 136 ILE B C 1
ATOM 3448 O O . ILE B 1 136 ? 4.047 -7.012 6.176 1 79.44 136 ILE B O 1
ATOM 3452 N N . SER B 1 137 ? 5.656 -8.555 5.895 1 78.5 137 SER B N 1
ATOM 3453 C CA . SER B 1 137 ? 5.336 -8.688 4.477 1 78.5 137 SER B CA 1
ATOM 3454 C C . SER B 1 137 ? 3.949 -9.289 4.273 1 78.5 137 SER B C 1
ATOM 3456 O O . SER B 1 137 ? 3.42 -9.953 5.168 1 78.5 137 SER B O 1
ATOM 3458 N N . ALA B 1 138 ? 3.416 -8.992 3.162 1 79.62 138 ALA B N 1
ATOM 3459 C CA . ALA B 1 138 ? 2.078 -9.484 2.838 1 79.62 138 ALA B CA 1
ATOM 3460 C C . ALA B 1 138 ? 2.025 -11.008 2.873 1 79.62 138 ALA B C 1
ATOM 3462 O O . ALA B 1 138 ? 1.099 -11.586 3.443 1 79.62 138 ALA B O 1
ATOM 3463 N N . PRO B 1 139 ? 3.043 -11.656 2.322 1 80.06 139 PRO B N 1
ATOM 3464 C CA . PRO B 1 139 ? 2.986 -13.117 2.396 1 80.06 139 PRO B CA 1
ATOM 3465 C C . PRO B 1 139 ? 3.09 -13.641 3.828 1 80.06 139 PRO B C 1
ATOM 3467 O O . PRO B 1 139 ? 2.412 -14.609 4.188 1 80.06 139 PRO B O 1
ATOM 3470 N N . ALA B 1 140 ? 3.955 -13.023 4.586 1 79.25 140 ALA B N 1
ATOM 3471 C CA . ALA B 1 140 ? 4.066 -13.438 5.98 1 79.25 140 ALA B CA 1
ATOM 3472 C C . ALA B 1 140 ? 2.75 -13.219 6.723 1 79.25 140 ALA B C 1
ATOM 3474 O O . ALA B 1 140 ? 2.318 -14.07 7.5 1 79.25 140 ALA B O 1
ATOM 3475 N N . THR B 1 141 ? 2.205 -12.094 6.453 1 82.69 141 THR B N 1
ATOM 3476 C CA . THR B 1 141 ? 0.918 -11.773 7.062 1 82.69 141 THR B CA 1
ATOM 3477 C C . THR B 1 141 ? -0.139 -12.805 6.664 1 82.69 141 THR B C 1
ATOM 3479 O O . THR B 1 141 ? -0.889 -13.289 7.516 1 82.69 141 THR B O 1
ATOM 3482 N N . ALA B 1 142 ? -0.175 -13.047 5.43 1 83.62 142 ALA B N 1
ATOM 3483 C CA . ALA B 1 142 ? -1.161 -14 4.926 1 83.62 142 ALA B CA 1
ATOM 3484 C C . ALA B 1 142 ? -0.99 -15.367 5.59 1 83.62 142 ALA B C 1
ATOM 3486 O O . ALA B 1 142 ? -1.976 -16.016 5.938 1 83.62 142 ALA B O 1
ATOM 3487 N N . MET B 1 143 ? 0.185 -15.742 5.73 1 80.5 143 MET B N 1
ATOM 3488 C CA . MET B 1 143 ? 0.45 -17.031 6.344 1 80.5 143 MET B CA 1
ATOM 3489 C C . MET B 1 143 ? -0.008 -17.062 7.797 1 80.5 143 MET B C 1
ATOM 3491 O O . MET B 1 143 ? -0.594 -18.047 8.258 1 80.5 143 MET B O 1
ATOM 3495 N N . VAL B 1 144 ? 0.287 -16.047 8.445 1 79.88 144 VAL B N 1
ATOM 3496 C CA . VAL B 1 144 ? -0.082 -15.953 9.859 1 79.88 144 VAL B CA 1
ATOM 3497 C C . VAL B 1 144 ? -1.603 -15.977 9.992 1 79.88 144 VAL B C 1
ATOM 3499 O O . VAL B 1 144 ? -2.145 -16.719 10.82 1 79.88 144 VAL B O 1
ATOM 3502 N N . PHE B 1 145 ? -2.236 -15.25 9.211 1 84.38 145 PHE B N 1
ATOM 3503 C CA . PHE B 1 145 ? -3.689 -15.188 9.305 1 84.38 145 PHE B CA 1
ATOM 3504 C C . PHE B 1 145 ? -4.316 -16.484 8.805 1 84.38 145 PHE B C 1
ATOM 3506 O O . PHE B 1 145 ? -5.359 -16.906 9.312 1 84.38 145 PHE B O 1
ATOM 3513 N N . TYR B 1 146 ? -3.682 -17.016 7.801 1 83.75 146 TYR B N 1
ATOM 3514 C CA . TYR B 1 146 ? -4.137 -18.328 7.344 1 83.75 146 TYR B CA 1
ATOM 3515 C C . TYR B 1 146 ? -4.09 -19.344 8.477 1 83.75 146 TYR B C 1
ATOM 3517 O O . TYR B 1 146 ? -5.027 -20.125 8.656 1 83.75 146 TYR B O 1
ATOM 3525 N N . ALA B 1 147 ? -3.062 -19.328 9.227 1 77.31 147 ALA B N 1
ATOM 3526 C CA . ALA B 1 147 ? -2.895 -20.25 10.352 1 77.31 147 ALA B CA 1
ATOM 3527 C C . ALA B 1 147 ? -3.867 -19.906 11.484 1 77.31 147 ALA B C 1
ATOM 3529 O O . ALA B 1 147 ? -4.453 -20.812 12.094 1 77.31 147 ALA B O 1
ATOM 3530 N N . MET B 1 148 ? -4.051 -18.703 11.734 1 80.06 148 MET B N 1
ATOM 3531 C CA . MET B 1 148 ? -4.898 -18.25 12.836 1 80.06 148 MET B CA 1
ATOM 3532 C C . MET B 1 148 ? -6.367 -18.531 12.539 1 80.06 148 MET B C 1
ATOM 3534 O O . MET B 1 148 ? -7.141 -18.844 13.445 1 80.06 148 MET B O 1
ATOM 3538 N N . LEU B 1 149 ? -6.75 -18.453 11.328 1 84.38 149 LEU B N 1
ATOM 3539 C CA . LEU B 1 149 ? -8.156 -18.547 10.945 1 84.38 149 LEU B CA 1
ATOM 3540 C C . LEU B 1 149 ? -8.508 -19.969 10.531 1 84.38 149 LEU B C 1
ATOM 3542 O O . LEU B 1 149 ? -9.656 -20.25 10.172 1 84.38 149 LEU B O 1
ATOM 3546 N N . ASN B 1 150 ? -7.504 -20.75 10.57 1 82.12 150 ASN B N 1
ATOM 3547 C CA . ASN B 1 150 ? -7.758 -22.188 10.383 1 82.12 150 ASN B CA 1
ATOM 3548 C C . ASN B 1 150 ? -8.742 -22.719 11.414 1 82.12 150 ASN B C 1
ATOM 3550 O O . ASN B 1 150 ? -8.805 -22.219 12.539 1 82.12 150 ASN B O 1
ATOM 3554 N N . PRO B 1 151 ? -9.492 -23.734 10.977 1 82.44 151 PRO B N 1
ATOM 3555 C CA . PRO B 1 151 ? -10.445 -24.297 11.93 1 82.44 151 PRO B CA 1
ATOM 3556 C C . PRO B 1 151 ? -9.789 -24.719 13.242 1 82.44 151 PRO B C 1
ATOM 3558 O O . PRO B 1 151 ? -10.414 -24.656 14.297 1 82.44 151 PRO B O 1
ATOM 3561 N N . ASP B 1 152 ? -8.602 -25.094 13.188 1 78.5 152 ASP B N 1
ATOM 3562 C CA . ASP B 1 152 ? -7.867 -25.484 14.391 1 78.5 152 ASP B CA 1
ATOM 3563 C C . ASP B 1 152 ? -6.922 -24.375 14.836 1 78.5 152 ASP B C 1
ATOM 3565 O O . ASP B 1 152 ? -5.992 -24.609 15.609 1 78.5 152 ASP B O 1
ATOM 3569 N N . GLY B 1 153 ? -7.207 -23.172 14.391 1 78 153 GLY B N 1
ATOM 3570 C CA . GLY B 1 153 ? -6.289 -22.062 14.641 1 78 153 GLY B CA 1
ATOM 3571 C C . GLY B 1 153 ? -6.605 -21.297 15.906 1 78 153 GLY B C 1
ATOM 3572 O O . GLY B 1 153 ? -7.484 -21.688 16.672 1 78 153 GLY B O 1
ATOM 3573 N N . LEU B 1 154 ? -5.898 -20.281 16.109 1 74.56 154 LEU B N 1
ATOM 3574 C CA . LEU B 1 154 ? -5.91 -19.5 17.344 1 74.56 154 LEU B CA 1
ATOM 3575 C C . LEU B 1 154 ? -7.266 -18.828 17.547 1 74.56 154 LEU B C 1
ATOM 3577 O O . LEU B 1 154 ? -7.742 -18.703 18.688 1 74.56 154 LEU B O 1
ATOM 3581 N N . VAL B 1 155 ? -7.902 -18.438 16.531 1 77.62 155 VAL B N 1
ATOM 3582 C CA . VAL B 1 155 ? -9.164 -17.719 16.641 1 77.62 155 VAL B CA 1
ATOM 3583 C C . VAL B 1 155 ? -10.25 -18.641 17.188 1 77.62 155 VAL B C 1
ATOM 3585 O O . VAL B 1 155 ? -10.953 -18.281 18.141 1 77.62 155 VAL B O 1
ATOM 3588 N N . ASN B 1 156 ? -10.297 -19.719 16.578 1 82.44 156 ASN B N 1
ATOM 3589 C CA . ASN B 1 156 ? -11.266 -20.688 17.078 1 82.44 156 ASN B CA 1
ATOM 3590 C C . ASN B 1 156 ? -10.891 -21.219 18.469 1 82.44 156 ASN B C 1
ATOM 3592 O O . ASN B 1 156 ? -11.766 -21.547 19.266 1 82.44 156 ASN B O 1
ATOM 3596 N N . GLY B 1 157 ? -9.664 -21.266 18.719 1 77.94 157 GLY B N 1
ATOM 3597 C CA . GLY B 1 157 ? -9.203 -21.656 20.047 1 77.94 157 GLY B CA 1
ATOM 3598 C C . GLY B 1 157 ? -9.672 -20.703 21.141 1 77.94 157 GLY B C 1
ATOM 3599 O O . GLY B 1 157 ? -9.992 -21.141 22.25 1 77.94 157 GLY B O 1
ATOM 3600 N N . PHE B 1 158 ? -9.727 -19.531 20.812 1 76.06 158 PHE B N 1
ATOM 3601 C CA . PHE B 1 158 ? -10.203 -18.531 21.75 1 76.06 158 PHE B CA 1
ATOM 3602 C C . PHE B 1 158 ? -11.727 -18.547 21.828 1 76.06 158 PHE B C 1
ATOM 3604 O O . PHE B 1 158 ? -12.297 -18.25 22.891 1 76.06 158 PHE B O 1
ATOM 3611 N N . LEU B 1 159 ? -12.383 -18.844 20.797 1 80.75 159 LEU B N 1
ATOM 3612 C CA . LEU B 1 159 ? -13.836 -18.781 20.734 1 80.75 159 LEU B CA 1
ATOM 3613 C C . LEU B 1 159 ? -14.461 -20.031 21.375 1 80.75 159 LEU B C 1
ATOM 3615 O O . LEU B 1 159 ? -15.523 -19.938 22 1 80.75 159 LEU B O 1
ATOM 3619 N N . ARG B 1 160 ? -13.805 -21.094 21.266 1 83.88 160 ARG B N 1
ATOM 3620 C CA . ARG B 1 160 ? -14.367 -22.359 21.734 1 83.88 160 ARG B CA 1
ATOM 3621 C C . ARG B 1 160 ? -14.602 -22.328 23.25 1 83.88 160 ARG B C 1
ATOM 3623 O O . ARG B 1 160 ? -15.68 -22.688 23.719 1 83.88 160 ARG B O 1
ATOM 3630 N N . PRO B 1 161 ? -13.625 -21.812 24 1 81.31 161 PRO B N 1
ATOM 3631 C CA . PRO B 1 161 ? -13.852 -21.75 25.438 1 81.31 161 PRO B CA 1
ATOM 3632 C C . PRO B 1 161 ? -14.992 -20.812 25.812 1 81.31 161 PRO B C 1
ATOM 3634 O O . PRO B 1 161 ? -15.578 -20.938 26.891 1 81.31 161 PRO B O 1
ATOM 3637 N N . LEU B 1 162 ? -15.32 -19.953 24.938 1 84.5 162 LEU B N 1
ATOM 3638 C CA . LEU B 1 162 ? -16.391 -19 25.203 1 84.5 162 LEU B CA 1
ATOM 3639 C C . LEU B 1 162 ? -17.734 -19.547 24.766 1 84.5 162 LEU B C 1
ATOM 3641 O O . LEU B 1 162 ? -18.766 -18.875 24.891 1 84.5 162 LEU B O 1
ATOM 3645 N N . GLY B 1 163 ? -17.719 -20.734 24.266 1 80.81 163 GLY B N 1
ATOM 3646 C CA . GLY B 1 163 ? -18.969 -21.391 23.875 1 80.81 163 GLY B CA 1
ATOM 3647 C C . GLY B 1 163 ? -19.359 -21.141 22.438 1 80.81 163 GLY B C 1
ATOM 3648 O O . GLY B 1 163 ? -20.453 -21.5 22.016 1 80.81 163 GLY B O 1
ATOM 3649 N N . LEU B 1 164 ? -18.547 -20.469 21.797 1 81.19 164 LEU B N 1
ATOM 3650 C CA . LEU B 1 164 ? -18.859 -20.172 20.406 1 81.19 164 LEU B CA 1
ATOM 3651 C C . LEU B 1 164 ? -18.281 -21.25 19.484 1 81.19 164 LEU B C 1
ATOM 3653 O O . LEU B 1 164 ? -17.219 -21.797 19.75 1 81.19 164 LEU B O 1
ATOM 3657 N N . GLU B 1 165 ? -19.125 -21.75 18.562 1 78.81 165 GLU B N 1
ATOM 3658 C CA . GLU B 1 165 ? -18.672 -22.781 17.625 1 78.81 165 GLU B CA 1
ATOM 3659 C C . GLU B 1 165 ? -17.641 -22.219 16.641 1 78.81 165 GLU B C 1
ATOM 3661 O O . GLU B 1 165 ? -17.766 -21.062 16.203 1 78.81 165 GLU B O 1
ATOM 3666 N N . GLY B 1 166 ? -16.5 -22.688 16.594 1 75.44 166 GLY B N 1
ATOM 3667 C CA . GLY B 1 166 ? -15.516 -22.312 15.609 1 75.44 166 GLY B CA 1
ATOM 3668 C C . GLY B 1 166 ? -16.062 -22.297 14.195 1 75.44 166 GLY B C 1
ATOM 3669 O O . GLY B 1 166 ? -17.188 -22.75 13.953 1 75.44 166 GLY B O 1
ATOM 3670 N N . ASN B 1 167 ? -15.562 -21.5 13.359 1 81.62 167 ASN B N 1
ATOM 3671 C CA . ASN B 1 167 ? -15.938 -21.406 11.953 1 81.62 167 ASN B CA 1
ATOM 3672 C C . ASN B 1 167 ? -14.742 -21.641 11.031 1 81.62 167 ASN B C 1
ATOM 3674 O O . ASN B 1 167 ? -13.594 -21.641 11.484 1 81.62 167 ASN B O 1
ATOM 3678 N N . GLU B 1 168 ? -15.062 -22.172 9.891 1 88.62 168 GLU B N 1
ATOM 3679 C CA . GLU B 1 168 ? -14.062 -22.141 8.828 1 88.62 168 GLU B CA 1
ATOM 3680 C C . GLU B 1 168 ? -13.992 -20.766 8.172 1 88.62 168 GLU B C 1
ATOM 3682 O O . GLU B 1 168 ? -14.406 -20.609 7.02 1 88.62 168 GLU B O 1
ATOM 3687 N N . TRP B 1 169 ? -13.391 -19.906 8.828 1 90 169 TRP B N 1
ATOM 3688 C CA . TRP B 1 169 ? -13.461 -18.484 8.547 1 90 169 TRP B CA 1
ATOM 3689 C C . TRP B 1 169 ? -13.156 -18.203 7.078 1 90 169 TRP B C 1
ATOM 3691 O O . TRP B 1 169 ? -13.812 -17.359 6.453 1 90 169 TRP B O 1
ATOM 3701 N N . LEU B 1 170 ? -12.227 -18.922 6.516 1 90.12 170 LEU B N 1
ATOM 3702 C CA . LEU B 1 170 ? -11.781 -18.641 5.152 1 90.12 170 LEU B CA 1
ATOM 3703 C C . LEU B 1 170 ? -12.508 -19.531 4.152 1 90.12 170 LEU B C 1
ATOM 3705 O O . LEU B 1 170 ? -12.578 -19.219 2.965 1 90.12 170 LEU B O 1
ATOM 3709 N N . ALA B 1 171 ? -13.062 -20.641 4.645 1 89.88 171 ALA B N 1
ATOM 3710 C CA . ALA B 1 171 ? -13.68 -21.609 3.756 1 89.88 171 ALA B CA 1
ATOM 3711 C C . ALA B 1 171 ? -15.188 -21.438 3.705 1 89.88 171 ALA B C 1
ATOM 3713 O O . ALA B 1 171 ? -15.859 -21.953 2.811 1 89.88 171 ALA B O 1
ATOM 3714 N N . ASP B 1 172 ? -15.703 -20.688 4.648 1 91.12 172 ASP B N 1
ATOM 3715 C CA . ASP B 1 172 ? -17.125 -20.375 4.684 1 91.12 172 ASP B CA 1
ATOM 3716 C C . ASP B 1 172 ? -17.438 -19.094 3.902 1 91.12 172 ASP B C 1
ATOM 3718 O O . ASP B 1 172 ? -16.906 -18.031 4.215 1 91.12 172 ASP B O 1
ATOM 3722 N N . PRO B 1 173 ? -18.328 -19.234 2.885 1 92.44 173 PRO B N 1
ATOM 3723 C CA . PRO B 1 173 ? -18.641 -18.078 2.031 1 92.44 173 PRO B CA 1
ATOM 3724 C C . PRO B 1 173 ? -19.234 -16.906 2.811 1 92.44 173 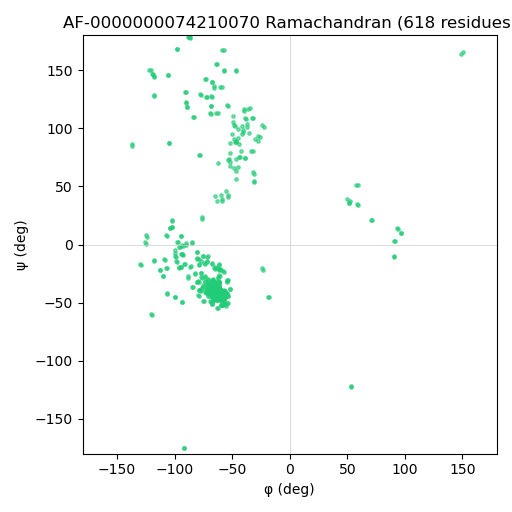PRO B C 1
ATOM 3726 O O . PRO B 1 173 ? -19.125 -15.758 2.387 1 92.44 173 PRO B O 1
ATOM 3729 N N . THR B 1 174 ? -19.781 -17.141 3.932 1 91.12 174 THR B N 1
ATOM 3730 C CA . THR B 1 174 ? -20.453 -16.078 4.691 1 91.12 174 THR B CA 1
ATOM 3731 C C . THR B 1 174 ? -19.438 -15.32 5.551 1 91.12 174 THR B C 1
ATOM 3733 O O . THR B 1 174 ? -19.703 -14.18 5.945 1 91.12 174 THR B O 1
ATOM 3736 N N . THR B 1 175 ? -18.281 -15.93 5.785 1 92.56 175 THR B N 1
ATOM 3737 C CA . THR B 1 175 ? -17.344 -15.266 6.695 1 92.56 175 THR B CA 1
ATOM 3738 C C . THR B 1 175 ? -16.047 -14.922 5.98 1 92.56 175 THR B C 1
ATOM 3740 O O . THR B 1 175 ? -15.258 -14.117 6.477 1 92.56 175 THR B O 1
ATOM 3743 N N . ALA B 1 176 ? -15.836 -15.477 4.816 1 94.62 176 ALA B N 1
ATOM 3744 C CA . ALA B 1 176 ? -14.547 -15.352 4.137 1 94.62 176 ALA B CA 1
ATOM 3745 C C . ALA B 1 176 ? -14.242 -13.898 3.795 1 94.62 176 ALA B C 1
ATOM 3747 O O . ALA B 1 176 ? -13.141 -13.414 4.047 1 94.62 176 ALA B O 1
ATOM 3748 N N . LEU B 1 177 ? -15.258 -13.227 3.27 1 95.31 177 LEU B N 1
ATOM 3749 C CA . LEU B 1 177 ? -15.031 -11.836 2.908 1 95.31 177 LEU B CA 1
ATOM 3750 C C . LEU B 1 177 ? -14.781 -10.984 4.148 1 95.31 177 LEU B C 1
ATOM 3752 O O . LEU B 1 177 ? -13.945 -10.078 4.125 1 95.31 177 LEU B O 1
ATOM 3756 N N . GLY B 1 178 ? -15.516 -11.281 5.188 1 93.81 178 GLY B N 1
ATOM 3757 C CA . GLY B 1 178 ? -15.281 -10.586 6.445 1 93.81 178 GLY B CA 1
ATOM 3758 C C . GLY B 1 178 ? -13.875 -10.773 6.98 1 93.81 178 GLY B C 1
ATOM 3759 O O . GLY B 1 178 ? -13.281 -9.844 7.523 1 93.81 178 GLY B O 1
ATOM 3760 N N . ALA B 1 179 ? -13.398 -11.977 6.828 1 92.12 179 ALA B N 1
ATOM 3761 C CA . ALA B 1 179 ? -12.031 -12.258 7.262 1 92.12 179 ALA B CA 1
ATOM 3762 C C . ALA B 1 179 ? -11.023 -11.453 6.453 1 92.12 179 ALA B C 1
ATOM 3764 O O . ALA B 1 179 ? -10.047 -10.93 7.008 1 92.12 179 ALA B O 1
ATOM 3765 N N . ILE B 1 180 ? -11.25 -11.367 5.152 1 93.12 180 ILE B N 1
ATOM 3766 C CA . ILE B 1 180 ? -10.375 -10.594 4.281 1 93.12 180 ILE B CA 1
ATOM 3767 C C . ILE B 1 180 ? -10.391 -9.125 4.715 1 93.12 180 ILE B C 1
ATOM 3769 O O . ILE B 1 180 ? -9.336 -8.5 4.84 1 93.12 180 ILE B O 1
ATOM 3773 N N . ILE B 1 181 ? -11.578 -8.602 4.973 1 93.5 181 ILE B N 1
ATOM 3774 C CA . ILE B 1 181 ? -11.727 -7.211 5.391 1 93.5 181 ILE B CA 1
ATOM 3775 C C . ILE B 1 181 ? -11 -6.988 6.715 1 93.5 181 ILE B C 1
ATOM 3777 O O . ILE B 1 181 ? -10.328 -5.973 6.902 1 93.5 181 ILE B O 1
ATOM 3781 N N . ALA B 1 182 ? -11.086 -7.945 7.574 1 88.88 182 ALA B N 1
ATOM 3782 C CA . ALA B 1 182 ? -10.43 -7.836 8.875 1 88.88 182 ALA B CA 1
ATOM 3783 C C . ALA B 1 182 ? -8.914 -7.73 8.719 1 88.88 182 ALA B C 1
ATOM 3785 O O . ALA B 1 182 ? -8.266 -6.953 9.422 1 88.88 182 ALA B O 1
ATOM 3786 N N . VAL B 1 183 ? -8.367 -8.531 7.828 1 87.81 183 VAL B N 1
ATOM 3787 C CA . VAL B 1 183 ? -6.93 -8.508 7.586 1 87.81 183 VAL B CA 1
ATOM 3788 C C . VAL B 1 183 ? -6.523 -7.156 7.004 1 87.81 183 VAL B C 1
ATOM 3790 O O . VAL B 1 183 ? -5.488 -6.598 7.375 1 87.81 183 VAL B O 1
ATOM 3793 N N . GLU B 1 184 ? -7.309 -6.629 6.117 1 89.06 184 GLU B N 1
ATOM 3794 C CA . GLU B 1 184 ? -7.027 -5.336 5.512 1 89.06 184 GLU B CA 1
ATOM 3795 C C . GLU B 1 184 ? -7.109 -4.211 6.539 1 89.06 184 GLU B C 1
ATOM 3797 O O . GLU B 1 184 ? -6.309 -3.273 6.508 1 89.06 184 GLU B O 1
ATOM 3802 N N . LEU B 1 185 ? -8.125 -4.301 7.367 1 88 185 LEU B N 1
ATOM 3803 C CA . LEU B 1 185 ? -8.242 -3.316 8.438 1 88 185 LEU B CA 1
ATOM 3804 C C . LEU B 1 185 ? -7.023 -3.355 9.344 1 88 185 LEU B C 1
ATOM 3806 O O . LEU B 1 185 ? -6.477 -2.309 9.703 1 88 185 LEU B O 1
ATOM 3810 N N . TRP B 1 186 ? -6.68 -4.504 9.641 1 84.62 186 TRP B N 1
ATOM 3811 C CA . TRP B 1 186 ? -5.5 -4.688 10.484 1 84.62 186 TRP B CA 1
ATOM 3812 C C . TRP B 1 186 ? -4.27 -4.055 9.836 1 84.62 186 TRP B C 1
ATOM 3814 O O . TRP B 1 186 ? -3.484 -3.383 10.516 1 84.62 186 TRP B O 1
ATOM 3824 N N . SER B 1 187 ? -4.129 -4.191 8.617 1 84.31 187 SER B N 1
ATOM 3825 C CA . SER B 1 187 ? -2.941 -3.742 7.895 1 84.31 187 SER B CA 1
ATOM 3826 C C . SER B 1 187 ? -2.961 -2.232 7.688 1 84.31 187 SER B C 1
ATOM 3828 O O . SER B 1 187 ? -1.906 -1.602 7.586 1 84.31 187 SER B O 1
ATOM 3830 N N . GLY B 1 188 ? -4.086 -1.646 7.691 1 85.94 188 GLY B N 1
ATOM 3831 C CA . GLY B 1 188 ? -4.176 -0.265 7.246 1 85.94 188 GLY B CA 1
ATOM 3832 C C . GLY B 1 188 ? -4.395 0.714 8.383 1 85.94 188 GLY B C 1
ATOM 3833 O O . GLY B 1 188 ? -4.109 1.905 8.25 1 85.94 188 GLY B O 1
ATOM 3834 N N . ILE B 1 189 ? -4.852 0.274 9.484 1 86.75 189 ILE B N 1
ATOM 3835 C CA . ILE B 1 189 ? -5.258 1.167 10.562 1 86.75 189 ILE B CA 1
ATOM 3836 C C . ILE B 1 189 ? -4.035 1.912 11.102 1 86.75 189 ILE B C 1
ATOM 3838 O O . ILE B 1 189 ? -4.094 3.123 11.328 1 86.75 189 ILE B O 1
ATOM 3842 N N . GLY B 1 190 ? -3 1.228 11.32 1 82.56 190 GLY B N 1
ATOM 3843 C CA . GLY B 1 190 ? -1.817 1.824 11.922 1 82.56 190 GLY B CA 1
ATOM 3844 C C . GLY B 1 190 ? -1.258 2.98 11.109 1 82.56 190 GLY B C 1
ATOM 3845 O O . GLY B 1 190 ? -1.057 4.074 11.648 1 82.56 190 GLY B O 1
ATOM 3846 N N . TYR B 1 191 ? -1.061 2.688 9.859 1 83.12 191 TYR B N 1
ATOM 3847 C CA . TYR B 1 191 ? -0.509 3.715 8.977 1 83.12 191 TYR B CA 1
ATOM 3848 C C . TYR B 1 191 ? -1.443 4.914 8.891 1 83.12 191 TYR B C 1
ATOM 3850 O O . TYR B 1 191 ? -0.994 6.062 8.914 1 83.12 191 TYR B O 1
ATOM 3858 N N . SER B 1 192 ? -2.676 4.676 8.812 1 90 192 SER B N 1
ATOM 3859 C CA . SER B 1 192 ? -3.658 5.754 8.742 1 90 192 SER B CA 1
ATOM 3860 C C . SER B 1 192 ? -3.68 6.566 10.031 1 90 192 SER B C 1
ATOM 3862 O O . SER B 1 192 ? -3.775 7.797 9.992 1 90 192 SER B O 1
ATOM 3864 N N . ALA B 1 193 ? -3.518 5.902 11.078 1 88.94 193 ALA B N 1
ATOM 3865 C CA . ALA B 1 193 ? -3.525 6.566 12.383 1 88.94 193 ALA B CA 1
ATOM 3866 C C . ALA B 1 193 ? -2.312 7.477 12.539 1 88.94 193 ALA B C 1
ATOM 3868 O O . ALA B 1 193 ? -2.43 8.594 13.055 1 88.94 193 ALA B O 1
ATOM 3869 N N . VAL B 1 194 ? -1.235 7.02 12.117 1 84.69 194 VAL B N 1
ATOM 3870 C CA . VAL B 1 194 ? -0.009 7.801 12.234 1 84.69 194 VAL B CA 1
ATOM 3871 C C . VAL B 1 194 ? -0.111 9.062 11.375 1 84.69 194 VAL B C 1
ATOM 3873 O O . VAL B 1 194 ? 0.308 10.141 11.797 1 84.69 194 VAL B O 1
ATOM 3876 N N . LEU B 1 195 ? -0.627 8.906 10.242 1 87.06 195 LEU B N 1
ATOM 3877 C CA . LEU B 1 195 ? -0.796 10.055 9.352 1 87.06 195 LEU B CA 1
ATOM 3878 C C . LEU B 1 195 ? -1.749 11.078 9.953 1 87.06 195 LEU B C 1
ATOM 3880 O O . LEU B 1 195 ? -1.442 12.273 9.992 1 87.06 195 LEU B O 1
ATOM 3884 N N . ILE B 1 196 ? -2.811 10.594 10.484 1 89.69 196 ILE B N 1
ATOM 3885 C CA . ILE B 1 196 ? -3.791 11.492 11.086 1 89.69 196 ILE B CA 1
ATOM 3886 C C . ILE B 1 196 ? -3.201 12.141 12.336 1 89.69 196 ILE B C 1
ATOM 3888 O O . ILE B 1 196 ? -3.389 13.336 12.57 1 89.69 196 ILE B O 1
ATOM 3892 N N . ALA B 1 197 ? -2.484 11.391 13.062 1 88 197 ALA B N 1
ATOM 3893 C CA . ALA B 1 197 ? -1.859 11.914 14.281 1 88 197 ALA B CA 1
ATOM 3894 C C . ALA B 1 197 ? -0.883 13.039 13.953 1 88 197 ALA B C 1
ATOM 3896 O O . ALA B 1 197 ? -0.773 14.008 14.703 1 88 197 ALA B O 1
ATOM 3897 N N . SER B 1 198 ? -0.186 12.82 12.875 1 82.88 198 SER B N 1
ATOM 3898 C CA . SER B 1 198 ? 0.774 13.844 12.477 1 82.88 198 SER B CA 1
ATOM 3899 C C . SER B 1 198 ? 0.078 15.172 12.18 1 82.88 198 SER B C 1
ATOM 3901 O O . SER B 1 198 ? 0.655 16.234 12.391 1 82.88 198 SER B O 1
ATOM 3903 N N . ARG B 1 199 ? -1.123 15.109 11.695 1 83.06 199 ARG B N 1
ATOM 3904 C CA . ARG B 1 199 ? -1.913 16.312 11.453 1 83.06 199 ARG B CA 1
ATOM 3905 C C . ARG B 1 199 ? -2.469 16.875 12.766 1 83.06 199 ARG B C 1
ATOM 3907 O O . ARG B 1 199 ? -2.527 18.094 12.953 1 83.06 199 ARG B O 1
ATOM 3914 N N . LEU B 1 200 ? -2.848 16.047 13.664 1 87.31 200 LEU B N 1
ATOM 3915 C CA . LEU B 1 200 ? -3.445 16.453 14.93 1 87.31 200 LEU B CA 1
ATOM 3916 C C . LEU B 1 200 ? -2.393 17.047 15.867 1 87.31 200 LEU B C 1
ATOM 3918 O O . LEU B 1 200 ? -2.715 17.844 16.75 1 87.31 200 LEU B O 1
ATOM 3922 N N . ASP B 1 201 ? -1.226 16.562 15.625 1 82.75 201 ASP B N 1
ATOM 3923 C CA . ASP B 1 201 ? -0.126 17.047 16.453 1 82.75 201 ASP B CA 1
ATOM 3924 C C . ASP B 1 201 ? 0.059 18.547 16.281 1 82.75 201 ASP B C 1
ATOM 3926 O O . ASP B 1 201 ? 0.646 19.219 17.156 1 82.75 201 ASP B O 1
ATOM 3930 N N . GLY B 1 202 ? -0.458 19.078 15.297 1 77.25 202 GLY B N 1
ATOM 3931 C CA . GLY B 1 202 ? -0.332 20.5 15.039 1 77.25 202 GLY B CA 1
ATOM 3932 C C . GLY B 1 202 ? -1.306 21.344 15.844 1 77.25 202 GLY B C 1
ATOM 3933 O O . GLY B 1 202 ? -1.171 22.562 15.914 1 77.25 202 GLY B O 1
ATOM 3934 N N . VAL B 1 203 ? -2.211 20.688 16.547 1 81.69 203 VAL B N 1
ATOM 3935 C CA . VAL B 1 203 ? -3.178 21.406 17.375 1 81.69 203 VAL B CA 1
ATOM 3936 C C . VAL B 1 203 ? -2.51 21.875 18.672 1 81.69 203 VAL B C 1
ATOM 3938 O O . VAL B 1 203 ? -1.896 21.078 19.375 1 81.69 203 VAL B O 1
ATOM 3941 N N . GLU B 1 204 ? -2.643 23.078 18.953 1 82.31 204 GLU B N 1
ATOM 3942 C CA . GLU B 1 204 ? -1.999 23.672 20.109 1 82.31 204 GLU B CA 1
ATOM 3943 C C . GLU B 1 204 ? -2.561 23.094 21.406 1 82.31 204 GLU B C 1
ATOM 3945 O O . GLU B 1 204 ? -3.777 22.984 21.562 1 82.31 204 GLU B O 1
ATOM 3950 N N . THR B 1 205 ? -1.667 22.844 22.188 1 82.38 205 THR B N 1
ATOM 3951 C CA . THR B 1 205 ? -2.029 22.266 23.484 1 82.38 205 THR B CA 1
ATOM 3952 C C . THR B 1 205 ? -2.9 23.25 24.281 1 82.38 205 THR B C 1
ATOM 3954 O O . THR B 1 205 ? -3.791 22.828 25.016 1 82.38 205 THR B O 1
ATOM 3957 N N . GLU B 1 206 ? -2.643 24.484 24.062 1 85.69 206 GLU B N 1
ATOM 3958 C CA . GLU B 1 206 ? -3.391 25.516 24.766 1 85.69 206 GLU B CA 1
ATOM 3959 C C . GLU B 1 206 ? -4.871 25.469 24.406 1 85.69 206 GLU B C 1
ATOM 3961 O O . GLU B 1 206 ? -5.73 25.688 25.266 1 85.69 206 GLU B O 1
ATOM 3966 N N . ILE B 1 207 ? -5.105 25.156 23.266 1 85.69 207 ILE B N 1
ATOM 3967 C CA . ILE B 1 207 ? -6.484 25.078 22.812 1 85.69 207 ILE B CA 1
ATOM 3968 C C . ILE B 1 207 ? -7.168 23.859 23.438 1 85.69 207 ILE B C 1
ATOM 3970 O O . ILE B 1 207 ? -8.336 23.938 23.828 1 85.69 207 ILE B O 1
ATOM 3974 N N . VAL B 1 208 ? -6.441 22.906 23.547 1 85.88 208 VAL B N 1
ATOM 3975 C CA . VAL B 1 208 ? -6.973 21.672 24.125 1 85.88 208 VAL B CA 1
ATOM 3976 C C . VAL B 1 208 ? -7.242 21.875 25.625 1 85.88 208 VAL B C 1
ATOM 3978 O O . VAL B 1 208 ? -8.273 21.438 26.125 1 85.88 208 VAL B O 1
ATOM 3981 N N . GLN B 1 209 ? -6.355 22.516 26.25 1 85.44 209 GLN B N 1
ATOM 3982 C CA . GLN B 1 209 ? -6.508 22.781 27.672 1 85.44 209 GLN B CA 1
ATOM 3983 C C . GLN B 1 209 ? -7.691 23.703 27.938 1 85.44 209 GLN B C 1
ATOM 3985 O O . GLN B 1 209 ? -8.445 23.5 28.906 1 85.44 209 GLN B O 1
ATOM 3990 N N . ALA B 1 210 ? -7.797 24.672 27.172 1 89.88 210 ALA B N 1
ATOM 3991 C CA . ALA B 1 210 ? -8.922 25.594 27.312 1 89.88 210 ALA B CA 1
ATOM 3992 C C . ALA B 1 210 ? -10.25 24.859 27.141 1 89.88 210 ALA B C 1
ATOM 3994 O O . ALA B 1 210 ? -11.211 25.125 27.859 1 89.88 210 ALA B O 1
ATOM 3995 N N . ALA B 1 211 ? -10.266 23.984 26.234 1 88.88 211 ALA B N 1
ATOM 3996 C CA . ALA B 1 211 ? -11.477 23.203 25.984 1 88.88 211 ALA B CA 1
ATOM 3997 C C . ALA B 1 211 ? -11.805 22.312 27.172 1 88.88 211 ALA B C 1
ATOM 3999 O O . ALA B 1 211 ? -12.969 22.141 27.531 1 88.88 211 ALA B O 1
ATOM 4000 N N . ARG B 1 212 ? -10.82 21.828 27.672 1 86.81 212 ARG B N 1
ATOM 4001 C CA . ARG B 1 212 ? -11.008 20.969 28.828 1 86.81 212 ARG B CA 1
ATOM 4002 C C . ARG B 1 212 ? -11.484 21.766 30.031 1 86.81 212 ARG B C 1
ATOM 4004 O O . ARG B 1 212 ? -12.297 21.281 30.828 1 86.81 212 ARG B O 1
ATOM 4011 N N . LEU B 1 213 ? -10.93 22.875 30.172 1 88.31 213 LEU B N 1
ATOM 4012 C CA . LEU B 1 213 ? -11.344 23.766 31.25 1 88.31 213 LEU B CA 1
ATOM 4013 C C . LEU B 1 213 ? -12.812 24.156 31.094 1 88.31 213 LEU B C 1
ATOM 4015 O O . LEU B 1 213 ? -13.516 24.359 32.094 1 88.31 213 LEU B O 1
ATOM 4019 N N . ASP B 1 214 ? -13.297 24.141 29.922 1 90.19 214 ASP B N 1
ATOM 4020 C CA . ASP B 1 214 ? -14.695 24.438 29.641 1 90.19 214 ASP B CA 1
ATOM 4021 C C . ASP B 1 214 ? -15.57 23.188 29.812 1 90.19 214 ASP B C 1
ATOM 4023 O O . ASP B 1 214 ? -16.766 23.234 29.562 1 90.19 214 ASP B O 1
ATOM 4027 N N . GLY B 1 215 ? -14.953 22.156 30.188 1 86.75 215 GLY B N 1
ATOM 4028 C CA . GLY B 1 215 ? -15.711 20.953 30.531 1 86.75 215 GLY B CA 1
ATOM 4029 C C . GLY B 1 215 ? -15.805 19.953 29.391 1 86.75 215 GLY B C 1
ATOM 4030 O O . GLY B 1 215 ? -16.609 19.031 29.438 1 86.75 215 GLY B O 1
ATOM 4031 N N . ALA B 1 216 ? -15.086 20.188 28.422 1 87.5 216 ALA B N 1
ATOM 4032 C CA . ALA B 1 216 ? -15.141 19.281 27.297 1 87.5 216 ALA B CA 1
ATOM 4033 C C . ALA B 1 216 ? -14.57 17.906 27.656 1 87.5 216 ALA B C 1
ATOM 4035 O O . ALA B 1 216 ? -13.461 17.812 28.188 1 87.5 216 ALA B O 1
ATOM 4036 N N . ASN B 1 217 ? -15.445 16.891 27.359 1 87.62 217 ASN B N 1
ATOM 4037 C CA . ASN B 1 217 ? -14.953 15.531 27.562 1 87.62 217 ASN B CA 1
ATOM 4038 C C . ASN B 1 217 ? -14.219 15.008 26.344 1 87.62 217 ASN B C 1
ATOM 4040 O O . ASN B 1 217 ? -14.164 15.68 25.312 1 87.62 217 ASN B O 1
ATOM 4044 N N . ASP B 1 218 ? -13.695 13.828 26.406 1 84.69 218 ASP B N 1
ATOM 4045 C CA . ASP B 1 218 ? -12.859 13.273 25.344 1 84.69 218 ASP B CA 1
ATOM 4046 C C . ASP B 1 218 ? -13.664 13.055 24.062 1 84.69 218 ASP B C 1
ATOM 4048 O O . ASP B 1 218 ? -13.148 13.227 22.969 1 84.69 218 ASP B O 1
ATOM 4052 N N . TRP B 1 219 ? -14.844 12.656 24.281 1 85.06 219 TRP B N 1
ATOM 4053 C CA . TRP B 1 219 ? -15.695 12.43 23.109 1 85.06 219 TRP B CA 1
ATOM 4054 C C . TRP B 1 219 ? -15.969 13.734 22.375 1 85.06 219 TRP B C 1
ATOM 4056 O O . TRP B 1 219 ? -15.914 13.781 21.141 1 85.06 219 TRP B O 1
ATOM 4066 N N . ARG B 1 220 ? -16.234 14.773 23.156 1 87.81 220 ARG B N 1
ATOM 4067 C CA . ARG B 1 220 ? -16.453 16.094 22.562 1 87.81 220 ARG B CA 1
ATOM 4068 C C . ARG B 1 220 ? -15.188 16.641 21.938 1 87.81 220 ARG B C 1
ATOM 4070 O O . ARG B 1 220 ? -15.234 17.266 20.875 1 87.81 220 ARG B O 1
ATOM 4077 N N . LEU B 1 221 ? -14.102 16.406 22.609 1 90.19 221 LEU B N 1
ATOM 4078 C CA . LEU B 1 221 ? -12.828 16.859 22.062 1 90.19 221 LEU B CA 1
ATOM 4079 C C . LEU B 1 221 ? -12.516 16.156 20.75 1 90.19 221 LEU B C 1
ATOM 4081 O O . LEU B 1 221 ? -12.094 16.797 19.781 1 90.19 221 LEU B O 1
ATOM 4085 N N . ALA B 1 222 ? -12.773 14.859 20.734 1 89.19 222 ALA B N 1
ATOM 4086 C CA . ALA B 1 222 ? -12.445 14.062 19.547 1 89.19 222 ALA B CA 1
ATOM 4087 C C . ALA B 1 222 ? -13.32 14.453 18.359 1 89.19 222 ALA B C 1
ATOM 4089 O O . ALA B 1 222 ? -12.812 14.812 17.297 1 89.19 222 ALA B O 1
ATOM 4090 N N . TRP B 1 223 ? -14.617 14.477 18.578 1 89.75 223 TRP B N 1
ATOM 4091 C CA . TRP B 1 223 ? -15.531 14.547 17.438 1 89.75 223 TRP B CA 1
ATOM 4092 C C . TRP B 1 223 ? -15.914 16 17.141 1 89.75 223 TRP B C 1
ATOM 4094 O O . TRP B 1 223 ? -16.25 16.328 16 1 89.75 223 TRP B O 1
ATOM 4104 N N . ARG B 1 224 ? -15.75 16.953 18.078 1 90.12 224 ARG B N 1
ATOM 4105 C CA . ARG B 1 224 ? -16.188 18.328 17.844 1 90.12 224 ARG B CA 1
ATOM 4106 C C . ARG B 1 224 ? -15 19.25 17.672 1 90.12 224 ARG B C 1
ATOM 4108 O O . ARG B 1 224 ? -15.141 20.375 17.172 1 90.12 224 ARG B O 1
ATOM 4115 N N . MET B 1 225 ? -13.859 18.812 17.984 1 90.06 225 MET B N 1
ATOM 4116 C CA . MET B 1 225 ? -12.688 19.672 17.844 1 90.06 225 MET B CA 1
ATOM 4117 C C . MET B 1 225 ? -11.672 19.062 16.906 1 90.06 225 MET B C 1
ATOM 4119 O O . MET B 1 225 ? -11.539 19.484 15.758 1 90.06 225 MET B O 1
ATOM 4123 N N . TYR B 1 226 ? -11.188 17.844 17.281 1 90.62 226 TY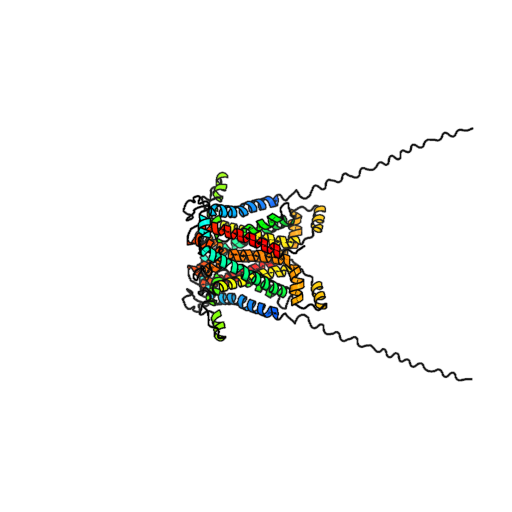R B N 1
ATOM 4124 C CA . TYR B 1 226 ? -10.102 17.25 16.516 1 90.62 226 TYR B CA 1
ATOM 4125 C C . TYR B 1 226 ? -10.578 16.844 15.133 1 90.62 226 TYR B C 1
ATOM 4127 O O . TYR B 1 226 ? -9.883 17.062 14.133 1 90.62 226 TYR B O 1
ATOM 4135 N N . TRP B 1 227 ? -11.75 16.281 15.062 1 90.69 227 TRP B N 1
ATOM 4136 C CA . TRP B 1 227 ? -12.25 15.781 13.781 1 90.69 227 TRP B CA 1
ATOM 4137 C C . TRP B 1 227 ? -12.438 16.922 12.797 1 90.69 227 TRP B C 1
ATOM 4139 O O . TRP B 1 227 ? -11.906 16.891 11.68 1 90.69 227 TRP B O 1
ATOM 4149 N N . PRO B 1 228 ? -13.094 18.031 13.219 1 89.38 228 PRO B N 1
ATOM 4150 C CA . PRO B 1 228 ? -13.266 19.141 12.281 1 89.38 228 PRO B CA 1
ATOM 4151 C C . PRO B 1 228 ? -11.938 19.781 11.875 1 89.38 228 PRO B C 1
ATOM 4153 O O . PRO B 1 228 ? -11.789 20.219 10.734 1 89.38 228 PRO B O 1
ATOM 4156 N N . ILE B 1 229 ? -11.039 19.797 12.781 1 86.19 229 ILE B N 1
ATOM 4157 C CA . ILE B 1 229 ? -9.742 20.406 12.5 1 86.19 229 ILE B CA 1
ATOM 4158 C C . ILE B 1 229 ? -8.984 19.578 11.469 1 86.19 229 ILE B C 1
ATOM 4160 O O . ILE B 1 229 ? -8.312 20.125 10.594 1 86.19 229 ILE B O 1
ATOM 4164 N N . ALA B 1 230 ? -9.203 18.281 11.516 1 89.38 230 ALA B N 1
ATOM 4165 C CA . ALA B 1 230 ? -8.414 17.391 10.664 1 89.38 230 ALA B CA 1
ATOM 4166 C C . ALA B 1 230 ? -9.25 16.859 9.516 1 89.38 230 ALA B C 1
ATOM 4168 O O . ALA B 1 230 ? -8.797 15.984 8.766 1 89.38 230 ALA B O 1
ATOM 4169 N N . ARG B 1 231 ? -10.352 17.297 9.344 1 89.38 231 ARG B N 1
ATOM 4170 C CA . ARG B 1 231 ? -11.312 16.719 8.414 1 89.38 231 ARG B CA 1
ATOM 4171 C C . ARG B 1 231 ? -10.742 16.656 7 1 89.38 231 ARG B C 1
ATOM 4173 O O . ARG B 1 231 ? -10.891 15.656 6.309 1 89.38 231 ARG B O 1
ATOM 4180 N N . ASP B 1 232 ? -10.133 17.672 6.527 1 83.5 232 ASP B N 1
ATOM 4181 C CA . ASP B 1 232 ? -9.57 17.703 5.184 1 83.5 232 ASP B CA 1
ATOM 4182 C C . ASP B 1 232 ? -8.453 16.672 5.027 1 83.5 232 ASP B C 1
ATOM 4184 O O . ASP B 1 232 ? -8.375 15.984 4.008 1 83.5 232 ASP B O 1
ATOM 4188 N N . PHE B 1 233 ? -7.676 16.688 6.035 1 85.56 233 PHE B N 1
ATOM 4189 C CA . PHE B 1 233 ? -6.578 15.727 5.977 1 85.56 233 PHE B CA 1
ATOM 4190 C C . PHE B 1 233 ? -7.098 14.297 6.094 1 85.56 233 PHE B C 1
ATOM 4192 O O . PHE B 1 233 ? -6.57 13.383 5.457 1 85.56 233 PHE B O 1
ATOM 4199 N N . ILE B 1 234 ? -8.102 14.125 6.902 1 91.25 234 ILE B N 1
ATOM 4200 C CA . ILE B 1 234 ? -8.734 12.812 7.012 1 91.25 234 ILE B CA 1
ATOM 4201 C C . ILE B 1 234 ? -9.312 12.406 5.66 1 91.25 234 ILE B C 1
ATOM 4203 O O . ILE B 1 234 ? -9.281 11.234 5.289 1 91.25 234 ILE B O 1
ATOM 4207 N N . GLY B 1 235 ? -9.836 13.406 4.965 1 88.06 235 GLY B N 1
ATOM 4208 C CA . GLY B 1 235 ? -10.297 13.141 3.609 1 88.06 235 GLY B CA 1
ATOM 4209 C C . GLY B 1 235 ? -9.195 12.602 2.709 1 88.06 235 GLY B C 1
ATOM 4210 O O . GLY B 1 235 ? -9.422 11.664 1.942 1 88.06 235 GLY B O 1
ATOM 4211 N N . VAL B 1 236 ? -8.023 13.172 2.824 1 84.12 236 VAL B N 1
ATOM 4212 C CA . VAL B 1 236 ? -6.879 12.719 2.035 1 84.12 236 VAL B CA 1
ATOM 4213 C C . VAL B 1 236 ? -6.52 11.289 2.422 1 84.12 236 VAL B C 1
ATOM 4215 O O . VAL B 1 236 ? -6.293 10.438 1.552 1 84.12 236 VAL B O 1
ATOM 4218 N N . VAL B 1 237 ? -6.504 11.023 3.717 1 89.12 237 VAL B N 1
ATOM 4219 C CA . VAL B 1 237 ? -6.18 9.688 4.203 1 89.12 237 VAL B CA 1
ATOM 4220 C C . VAL B 1 237 ? -7.25 8.695 3.742 1 89.12 237 VAL B C 1
ATOM 4222 O O . VAL B 1 237 ? -6.938 7.566 3.365 1 89.12 237 VAL B O 1
ATOM 4225 N N . ALA B 1 238 ? -8.477 9.148 3.789 1 91.75 238 ALA B N 1
ATOM 4226 C CA . ALA B 1 238 ? -9.578 8.305 3.344 1 91.75 238 ALA B CA 1
ATOM 4227 C C . ALA B 1 238 ? -9.438 7.953 1.864 1 91.75 238 ALA B C 1
ATOM 4229 O O . ALA B 1 238 ? -9.727 6.824 1.457 1 91.75 238 ALA B O 1
ATOM 4230 N N . MET B 1 239 ? -9.078 8.898 1.121 1 88.44 239 MET B N 1
ATOM 4231 C CA . MET B 1 239 ? -8.875 8.641 -0.303 1 88.44 239 MET B CA 1
ATOM 4232 C C . MET B 1 239 ? -7.754 7.637 -0.526 1 88.44 239 MET B C 1
ATOM 4234 O O . MET B 1 239 ? -7.871 6.746 -1.372 1 88.44 239 MET B O 1
ATOM 4238 N N . LEU B 1 240 ? -6.734 7.816 0.188 1 85.62 240 LEU B N 1
ATOM 4239 C CA . LEU B 1 240 ? -5.605 6.902 0.069 1 85.62 240 LEU B CA 1
ATOM 4240 C C . LEU B 1 240 ? -6.008 5.484 0.454 1 85.62 240 LEU B C 1
ATOM 4242 O O . LEU B 1 240 ? -5.656 4.527 -0.237 1 85.62 240 LEU B O 1
ATOM 4246 N N . GLN B 1 241 ? -6.699 5.379 1.528 1 90.12 241 GLN B N 1
ATOM 4247 C CA . GLN B 1 241 ? -7.117 4.059 1.984 1 90.12 241 GLN B CA 1
ATOM 4248 C C . GLN B 1 241 ? -8.172 3.467 1.056 1 90.12 241 GLN B C 1
ATOM 4250 O O . GLN B 1 241 ? -8.227 2.25 0.862 1 90.12 241 GLN B O 1
ATOM 4255 N N . PHE B 1 242 ? -9.031 4.301 0.556 1 91 242 PHE B N 1
ATOM 4256 C CA . PHE B 1 242 ? -9.992 3.857 -0.447 1 91 242 PHE B CA 1
ATOM 4257 C C . PHE B 1 242 ? -9.281 3.188 -1.617 1 91 242 PHE B C 1
ATOM 4259 O O . PHE B 1 242 ? -9.633 2.076 -2.014 1 91 242 PHE B O 1
ATOM 4266 N N . LEU B 1 243 ? -8.32 3.842 -2.105 1 86.62 243 LEU B N 1
ATOM 4267 C CA . LEU B 1 243 ? -7.566 3.301 -3.23 1 86.62 243 LEU B CA 1
ATOM 4268 C C . LEU B 1 243 ? -6.828 2.029 -2.828 1 86.62 243 LEU B C 1
ATOM 4270 O O . LEU B 1 243 ? -6.773 1.068 -3.598 1 86.62 243 LEU B O 1
ATOM 4274 N N . SER B 1 244 ? -6.254 2.072 -1.68 1 85.31 244 SER B N 1
ATOM 4275 C CA . SER B 1 244 ? -5.527 0.901 -1.202 1 85.31 244 SER B CA 1
ATOM 4276 C C . SER B 1 244 ? -6.438 -0.32 -1.117 1 85.31 244 SER B C 1
ATOM 4278 O O . SER B 1 244 ? -6.078 -1.402 -1.585 1 85.31 244 SER B O 1
ATOM 4280 N N . MET B 1 245 ? -7.586 -0.184 -0.555 1 87.94 245 MET B N 1
ATOM 4281 C CA . MET B 1 245 ? -8.523 -1.293 -0.387 1 87.94 245 MET B CA 1
ATOM 4282 C C . MET B 1 245 ? -9.047 -1.773 -1.736 1 87.94 245 MET B C 1
ATOM 4284 O O . MET B 1 245 ? -9.227 -2.975 -1.943 1 87.94 245 MET B O 1
ATOM 4288 N N . LEU B 1 246 ? -9.305 -0.88 -2.551 1 86.5 246 LEU B N 1
ATOM 4289 C CA . LEU B 1 246 ? -9.875 -1.209 -3.854 1 86.5 246 LEU B CA 1
ATOM 4290 C C . LEU B 1 246 ? -8.859 -1.956 -4.715 1 86.5 246 LEU B C 1
ATOM 4292 O O . LEU B 1 246 ? -9.211 -2.908 -5.414 1 86.5 246 LEU B O 1
ATOM 4296 N N . PHE B 1 247 ? -7.648 -1.604 -4.594 1 79.81 247 PHE B N 1
ATOM 4297 C CA . PHE B 1 247 ? -6.707 -2.084 -5.598 1 79.81 247 PHE B CA 1
ATOM 4298 C C . PHE B 1 247 ? -5.75 -3.107 -4.996 1 79.81 247 PHE B C 1
ATOM 4300 O O . PHE B 1 247 ? -5.227 -3.969 -5.707 1 79.81 247 PHE B O 1
ATOM 4307 N N . ASN B 1 248 ? -5.465 -3.059 -3.695 1 76.44 248 ASN B N 1
ATOM 4308 C CA . ASN B 1 248 ? -4.5 -3.963 -3.082 1 76.44 248 ASN B CA 1
ATOM 4309 C C . ASN B 1 248 ? -5.176 -5.207 -2.52 1 76.44 248 ASN B C 1
ATOM 4311 O O . ASN B 1 248 ? -4.504 -6.121 -2.033 1 76.44 248 ASN B O 1
ATOM 4315 N N . SER B 1 249 ? -6.477 -5.262 -2.643 1 83.19 249 SER B N 1
ATOM 4316 C CA . SER B 1 249 ? -7.211 -6.418 -2.141 1 83.19 249 SER B CA 1
ATOM 4317 C C . SER B 1 249 ? -6.836 -7.684 -2.9 1 83.19 249 SER B C 1
ATOM 4319 O O . SER B 1 249 ? -7.004 -8.797 -2.391 1 83.19 249 SER B O 1
ATOM 4321 N N . ALA B 1 250 ? -6.305 -7.492 -4.066 1 87.19 250 ALA B N 1
ATOM 4322 C CA . ALA B 1 250 ? -5.965 -8.633 -4.906 1 87.19 250 ALA B CA 1
ATOM 4323 C C . ALA B 1 250 ? -4.941 -9.531 -4.219 1 87.19 250 ALA B C 1
ATOM 4325 O O . ALA B 1 250 ? -5.051 -10.766 -4.27 1 87.19 250 ALA B O 1
ATOM 4326 N N . GLN B 1 251 ? -4.012 -8.914 -3.619 1 83.38 251 GLN B N 1
ATOM 4327 C CA . GLN B 1 251 ? -2.951 -9.688 -2.982 1 83.38 251 GLN B CA 1
ATOM 4328 C C . GLN B 1 251 ? -3.484 -10.484 -1.792 1 83.38 251 GLN B C 1
ATOM 4330 O O . GLN B 1 251 ? -3.135 -11.648 -1.611 1 83.38 251 GLN B O 1
ATOM 4335 N N . THR B 1 252 ? -4.27 -9.875 -1.004 1 87.75 252 THR B N 1
ATOM 4336 C CA . THR B 1 252 ? -4.832 -10.531 0.171 1 87.75 252 THR B CA 1
ATOM 4337 C C . THR B 1 252 ? -5.73 -11.703 -0.237 1 87.75 252 THR B C 1
ATOM 4339 O O . THR B 1 252 ? -5.648 -12.789 0.341 1 87.75 252 THR B O 1
ATOM 4342 N N . VAL B 1 253 ? -6.562 -11.477 -1.214 1 91.81 253 VAL B N 1
ATOM 4343 C CA . VAL B 1 253 ? -7.465 -12.516 -1.698 1 91.81 253 VAL B CA 1
ATOM 4344 C C . VAL B 1 253 ? -6.66 -13.656 -2.314 1 91.81 253 VAL B C 1
ATOM 4346 O O . VAL B 1 253 ? -6.949 -14.828 -2.07 1 91.81 253 VAL B O 1
ATOM 4349 N N . LEU B 1 254 ? -5.684 -13.281 -3.08 1 87.5 254 LEU B N 1
ATOM 4350 C CA . LEU B 1 254 ? -4.844 -14.281 -3.73 1 87.5 254 LEU B CA 1
ATOM 4351 C C . LEU B 1 254 ? -4.184 -15.195 -2.699 1 87.5 254 LEU B C 1
ATOM 4353 O O . LEU B 1 254 ? -4.172 -16.422 -2.859 1 87.5 254 LEU B O 1
ATOM 4357 N N . LEU B 1 255 ? -3.693 -14.633 -1.672 1 85.69 255 LEU B N 1
ATOM 4358 C CA . LEU B 1 255 ? -2.859 -15.367 -0.726 1 85.69 255 LEU B CA 1
ATOM 4359 C C . LEU B 1 255 ? -3.717 -16.156 0.26 1 85.69 255 LEU B C 1
ATOM 4361 O O . LEU B 1 255 ? -3.314 -17.219 0.725 1 85.69 255 LEU B O 1
ATOM 4365 N N . LEU B 1 256 ? -4.949 -15.719 0.482 1 88.38 256 LEU B N 1
ATOM 4366 C CA . LEU B 1 256 ? -5.711 -16.312 1.57 1 88.38 256 LEU B CA 1
ATOM 4367 C C . LEU B 1 256 ? -6.805 -17.234 1.027 1 88.38 256 LEU B C 1
ATOM 4369 O O . LEU B 1 256 ? -7.027 -18.328 1.559 1 88.38 256 LEU B O 1
ATOM 4373 N N . THR B 1 257 ? -7.48 -16.734 -0.068 1 91.81 257 THR B N 1
ATOM 4374 C CA . THR B 1 257 ? -8.695 -17.453 -0.419 1 91.81 257 THR B CA 1
ATOM 4375 C C . THR B 1 257 ? -8.711 -17.812 -1.904 1 91.81 257 THR B C 1
ATOM 4377 O O . THR B 1 257 ? -9.508 -18.625 -2.348 1 91.81 257 THR B O 1
ATOM 4380 N N . GLN B 1 258 ? -7.844 -17.109 -2.656 1 90.81 258 GLN B N 1
ATOM 4381 C CA . GLN B 1 258 ? -7.832 -17.25 -4.109 1 90.81 258 GLN B CA 1
ATOM 4382 C C . GLN B 1 258 ? -9.227 -17.062 -4.691 1 90.81 258 GLN B C 1
ATOM 4384 O O . GLN B 1 258 ? -9.648 -17.828 -5.566 1 90.81 258 GLN B O 1
ATOM 4389 N N . GLY B 1 259 ? -9.953 -16.172 -4.074 1 92.19 259 GLY B N 1
ATOM 4390 C CA . GLY B 1 259 ? -11.266 -15.797 -4.562 1 92.19 259 GLY B CA 1
ATOM 4391 C C . GLY B 1 259 ? -12.383 -16.641 -3.988 1 92.19 259 GLY B C 1
ATOM 4392 O O . GLY B 1 259 ? -13.562 -16.328 -4.156 1 92.19 259 GLY B O 1
ATOM 4393 N N . GLY B 1 260 ? -12.055 -17.703 -3.326 1 91.44 260 GLY B N 1
ATOM 4394 C CA . GLY B 1 260 ? -13.047 -18.641 -2.822 1 91.44 260 GLY B CA 1
ATOM 4395 C C . GLY B 1 260 ? -13.586 -18.266 -1.453 1 91.44 260 GLY B C 1
ATOM 4396 O O . GLY B 1 260 ? -13.188 -17.25 -0.885 1 91.44 260 GLY B O 1
ATOM 4397 N N . PRO B 1 261 ? -14.539 -19.078 -0.92 1 89.44 261 PRO B N 1
ATOM 4398 C CA . PRO B 1 261 ? -15.242 -20.156 -1.621 1 89.44 261 PRO B CA 1
ATOM 4399 C C . PRO B 1 261 ? -16.281 -19.625 -2.617 1 89.44 261 PRO B C 1
ATOM 4401 O O . PRO B 1 261 ? -16.938 -18.609 -2.355 1 89.44 261 PRO B O 1
ATOM 4404 N N . GLU B 1 262 ? -16.438 -20.25 -3.762 1 91.69 262 GLU B N 1
ATOM 4405 C CA . GLU B 1 262 ? -17.469 -19.922 -4.75 1 91.69 262 GLU B CA 1
ATOM 4406 C C . GLU B 1 262 ? -17.438 -18.438 -5.082 1 91.69 262 GLU B C 1
ATOM 4408 O O . GLU B 1 262 ? -18.484 -17.781 -5.055 1 91.69 262 GLU B O 1
ATOM 4413 N N . ASN B 1 263 ? -16.344 -17.812 -5.168 1 94.5 263 ASN B N 1
ATOM 4414 C CA . ASN B 1 263 ? -16.125 -16.422 -5.543 1 94.5 263 ASN B CA 1
ATOM 4415 C C . ASN B 1 263 ? -16.609 -15.469 -4.445 1 94.5 263 ASN B C 1
ATOM 4417 O O . ASN B 1 263 ? -16.844 -14.289 -4.703 1 94.5 263 ASN B O 1
ATOM 4421 N N . ALA B 1 264 ? -16.719 -16 -3.244 1 95.38 264 ALA B N 1
ATOM 4422 C CA . ALA B 1 264 ? -17.25 -15.203 -2.135 1 95.38 264 ALA B CA 1
ATOM 4423 C C . ALA B 1 264 ? -16.281 -14.078 -1.762 1 95.38 264 ALA B C 1
ATOM 4425 O O . ALA B 1 264 ? -16.672 -13.117 -1.098 1 95.38 264 ALA B O 1
ATOM 4426 N N . THR B 1 265 ? -15.055 -14.227 -2.246 1 95.75 265 THR B N 1
ATOM 4427 C CA . THR B 1 265 ? -14.078 -13.203 -1.883 1 95.75 265 THR B CA 1
ATOM 4428 C C . THR B 1 265 ? -13.453 -12.586 -3.131 1 95.75 265 THR B C 1
ATOM 4430 O O . THR B 1 265 ? -12.5 -11.812 -3.035 1 95.75 265 THR B O 1
ATOM 4433 N N . THR B 1 266 ? -14.016 -12.953 -4.273 1 96.44 266 THR B N 1
ATOM 4434 C CA . THR B 1 266 ? -13.492 -12.391 -5.516 1 96.44 266 THR B CA 1
ATOM 4435 C C . THR B 1 266 ? -13.805 -10.906 -5.613 1 96.44 266 THR B C 1
ATOM 4437 O O . THR B 1 266 ? -14.969 -10.516 -5.695 1 96.44 266 THR B O 1
ATOM 4440 N N . THR B 1 267 ? -12.789 -10.141 -5.555 1 96.12 267 THR B N 1
ATOM 4441 C CA . THR B 1 267 ? -12.914 -8.703 -5.758 1 96.12 267 THR B CA 1
ATOM 4442 C C . THR B 1 267 ? -12.555 -8.328 -7.191 1 96.12 267 THR B C 1
ATOM 4444 O O . THR B 1 267 ? -12.047 -9.156 -7.949 1 96.12 267 THR B O 1
ATOM 4447 N N . LEU B 1 268 ? -12.859 -7.121 -7.559 1 95.12 268 LEU B N 1
ATOM 4448 C CA . LEU B 1 268 ? -12.555 -6.672 -8.914 1 95.12 268 LEU B CA 1
ATOM 4449 C C . LEU B 1 268 ? -11.047 -6.699 -9.164 1 95.12 268 LEU B C 1
ATOM 4451 O O . LEU B 1 268 ? -10.602 -7.113 -10.234 1 95.12 268 LEU B O 1
ATOM 4455 N N . ALA B 1 269 ? -10.281 -6.281 -8.211 1 92.12 269 ALA B N 1
ATOM 4456 C CA . ALA B 1 269 ? -8.82 -6.297 -8.352 1 92.12 269 ALA B CA 1
ATOM 4457 C C . ALA B 1 269 ? -8.305 -7.719 -8.547 1 92.12 269 ALA B C 1
ATOM 4459 O O . ALA B 1 269 ? -7.414 -7.957 -9.359 1 92.12 269 ALA B O 1
ATOM 4460 N N . TYR B 1 270 ? -8.852 -8.633 -7.773 1 93.75 270 TYR B N 1
ATOM 4461 C CA . TYR B 1 270 ? -8.43 -10.023 -7.922 1 93.75 270 TYR B CA 1
ATOM 4462 C C . TYR B 1 270 ? -8.883 -10.594 -9.258 1 93.75 270 TYR B C 1
ATOM 4464 O O . TYR B 1 270 ? -8.18 -11.406 -9.859 1 93.75 270 TYR B O 1
ATOM 4472 N N . LEU B 1 271 ? -10.086 -10.219 -9.664 1 94.69 271 LEU B N 1
ATOM 4473 C CA . LEU B 1 271 ? -10.578 -10.68 -10.961 1 94.69 271 LEU B CA 1
ATOM 4474 C C . LEU B 1 271 ? -9.633 -10.258 -12.086 1 94.69 271 LEU B C 1
ATOM 4476 O O . LEU B 1 271 ? -9.414 -11.008 -13.031 1 94.69 271 LEU B O 1
ATOM 4480 N N . ILE B 1 272 ? -9.109 -9.062 -12.008 1 90.69 272 ILE B N 1
ATOM 4481 C CA . ILE B 1 272 ? -8.125 -8.586 -12.969 1 90.69 272 ILE B CA 1
ATOM 4482 C C . ILE B 1 272 ? -6.914 -9.523 -12.969 1 90.69 272 ILE B C 1
ATOM 4484 O O . ILE B 1 272 ? -6.438 -9.93 -14.031 1 90.69 272 ILE B O 1
ATOM 4488 N N . TYR B 1 273 ? -6.48 -9.867 -11.836 1 87.88 273 TYR B N 1
ATOM 4489 C CA . TYR B 1 273 ? -5.344 -10.773 -11.695 1 87.88 273 TYR B CA 1
ATOM 4490 C C . TYR B 1 273 ? -5.652 -12.133 -12.305 1 87.88 273 TYR B C 1
ATOM 4492 O O . TYR B 1 273 ? -4.859 -12.664 -13.086 1 87.88 273 TYR B O 1
ATOM 4500 N N . ARG B 1 274 ? -6.703 -12.703 -11.883 1 91.88 274 ARG B N 1
ATOM 4501 C CA . ARG B 1 274 ? -7.078 -14.047 -12.32 1 91.88 274 ARG B CA 1
ATOM 4502 C C . ARG B 1 274 ? -7.191 -14.117 -13.844 1 91.88 274 ARG B C 1
ATOM 4504 O O . ARG B 1 274 ? -6.66 -15.039 -14.469 1 91.88 274 ARG B O 1
ATOM 4511 N N . LYS B 1 275 ? -7.844 -13.141 -14.391 1 91.81 275 LYS B N 1
ATOM 4512 C CA . LYS B 1 275 ? -8.055 -13.133 -15.828 1 91.81 275 LYS B CA 1
ATOM 4513 C C . LYS B 1 275 ? -6.758 -12.852 -16.578 1 91.81 275 LYS B C 1
ATOM 4515 O O . LYS B 1 275 ? -6.531 -13.391 -17.656 1 91.81 275 LYS B O 1
ATOM 4520 N N . ALA B 1 276 ? -5.914 -12.07 -16.031 1 86.12 276 ALA B N 1
ATOM 4521 C CA . ALA B 1 276 ? -4.668 -11.703 -16.703 1 86.12 276 ALA B CA 1
ATOM 4522 C C . ALA B 1 276 ? -3.629 -12.812 -16.562 1 86.12 276 ALA B C 1
ATOM 4524 O O . ALA B 1 276 ? -2.967 -13.172 -17.547 1 86.12 276 ALA B O 1
ATOM 4525 N N . PHE B 1 277 ? -3.477 -13.414 -15.352 1 82.94 277 PHE B N 1
ATOM 4526 C CA . PHE B 1 277 ? -2.293 -14.219 -15.07 1 82.94 277 PHE B CA 1
ATOM 4527 C C . PHE B 1 277 ? -2.664 -15.688 -14.914 1 82.94 277 PHE B C 1
ATOM 4529 O O . PHE B 1 277 ? -1.801 -16.562 -15.008 1 82.94 277 PHE B O 1
ATOM 4536 N N . VAL B 1 278 ? -3.865 -15.938 -14.617 1 84.62 278 VAL B N 1
ATOM 4537 C CA . VAL B 1 278 ? -4.281 -17.328 -14.477 1 84.62 278 VAL B CA 1
ATOM 4538 C C . VAL B 1 278 ? -4.988 -17.781 -15.75 1 84.62 278 VAL B C 1
ATOM 4540 O O . VAL B 1 278 ? -4.621 -18.812 -16.328 1 84.62 278 VAL B O 1
ATOM 4543 N N . GLU B 1 279 ? -5.895 -16.953 -16.266 1 89.44 279 GLU B N 1
ATOM 4544 C CA . GLU B 1 279 ? -6.684 -17.344 -17.422 1 89.44 279 GLU B CA 1
ATOM 4545 C C . GLU B 1 279 ? -6.109 -16.734 -18.703 1 89.44 279 GLU B C 1
ATOM 4547 O O . GLU B 1 279 ? -6.543 -17.078 -19.812 1 89.44 279 GLU B O 1
ATOM 4552 N N . THR B 1 280 ? -5.195 -15.852 -18.656 1 85.69 280 THR B N 1
ATOM 4553 C CA . THR B 1 280 ? -4.465 -15.242 -19.766 1 85.69 280 THR B CA 1
ATOM 4554 C C . THR B 1 280 ? -5.426 -14.539 -20.719 1 85.69 280 THR B C 1
ATOM 4556 O O . THR B 1 280 ? -5.34 -14.727 -21.938 1 85.69 280 THR B O 1
ATOM 4559 N N . ASP B 1 281 ? -6.441 -13.984 -20.266 1 89.31 281 ASP B N 1
ATOM 4560 C CA . ASP B 1 281 ? -7.367 -13.133 -21.016 1 89.31 281 ASP B CA 1
ATOM 4561 C C . ASP B 1 281 ? -7.156 -11.656 -20.672 1 89.31 281 ASP B C 1
ATOM 4563 O O . ASP B 1 281 ? -7.93 -11.078 -19.906 1 89.31 281 ASP B O 1
ATOM 4567 N N . LEU B 1 282 ? -6.25 -11.094 -21.406 1 86.81 282 LEU B N 1
ATOM 4568 C CA . LEU B 1 282 ? -5.797 -9.75 -21.062 1 86.81 282 LEU B CA 1
ATOM 4569 C C . LEU B 1 282 ? -6.844 -8.711 -21.453 1 86.81 282 LEU B C 1
ATOM 4571 O O . LEU B 1 282 ? -6.973 -7.68 -20.781 1 86.81 282 LEU B O 1
ATOM 4575 N N . GLY B 1 283 ? -7.492 -8.984 -22.516 1 89.06 283 GLY B N 1
ATOM 4576 C CA . GLY B 1 283 ? -8.547 -8.062 -22.906 1 89.06 283 GLY B CA 1
ATOM 4577 C C . GLY B 1 283 ? -9.633 -7.926 -21.859 1 89.06 283 GLY B C 1
ATOM 4578 O O . GLY B 1 283 ? -9.969 -6.809 -21.453 1 89.06 283 GLY B O 1
ATOM 4579 N N . TYR B 1 284 ? -10.164 -9.078 -21.422 1 92.69 284 TYR B N 1
ATOM 4580 C CA . TYR B 1 284 ? -11.164 -9.086 -20.359 1 92.69 284 TYR B CA 1
ATOM 4581 C C . TYR B 1 284 ? -10.617 -8.438 -19.094 1 92.69 284 TYR B C 1
ATOM 4583 O O . TYR B 1 284 ? -11.305 -7.641 -18.438 1 92.69 284 TYR B O 1
ATOM 4591 N N . SER B 1 285 ? -9.391 -8.82 -18.781 1 91.75 285 SER B N 1
ATOM 4592 C CA . SER B 1 285 ? -8.75 -8.32 -17.562 1 91.75 285 SER B CA 1
ATOM 4593 C C . SER B 1 285 ? -8.68 -6.797 -17.578 1 91.75 285 SER B C 1
ATOM 4595 O O . SER B 1 285 ? -9.062 -6.148 -16.594 1 91.75 285 SER B O 1
ATOM 4597 N N . GLN B 1 286 ? -8.25 -6.266 -18.656 1 89.69 286 GLN B N 1
ATOM 4598 C CA . GLN B 1 286 ? -8.07 -4.82 -18.688 1 89.69 286 GLN B CA 1
ATOM 4599 C C . GLN B 1 286 ? -9.406 -4.098 -18.828 1 89.69 286 GLN B C 1
ATOM 4601 O O . GLN B 1 286 ? -9.562 -2.975 -18.344 1 89.69 286 GLN B O 1
ATOM 4606 N N . ALA B 1 287 ? -10.383 -4.738 -19.453 1 93.69 287 ALA B N 1
ATOM 4607 C CA . ALA B 1 287 ? -11.727 -4.164 -19.438 1 93.69 287 ALA B CA 1
ATOM 4608 C C . ALA B 1 287 ? -12.242 -3.994 -18.016 1 93.69 287 ALA B C 1
ATOM 4610 O O . ALA B 1 287 ? -12.82 -2.957 -17.672 1 93.69 287 ALA B O 1
ATOM 4611 N N . VAL B 1 288 ? -12.047 -5.016 -17.203 1 94 288 VAL B N 1
ATOM 4612 C CA . VAL B 1 288 ? -12.398 -4.906 -15.789 1 94 288 VAL B CA 1
ATOM 4613 C C . VAL B 1 288 ? -11.555 -3.812 -15.133 1 94 288 VAL B C 1
ATOM 4615 O O . VAL B 1 288 ? -12.047 -3.076 -14.273 1 94 288 VAL B O 1
ATOM 4618 N N . GLY B 1 289 ? -10.273 -3.736 -15.539 1 92.06 289 GLY B N 1
ATOM 4619 C CA . GLY B 1 289 ? -9.398 -2.686 -15.047 1 92.06 289 GLY B CA 1
ATOM 4620 C C . GLY B 1 289 ? -9.938 -1.291 -15.312 1 92.06 289 GLY B C 1
ATOM 4621 O O . GLY B 1 289 ? -9.852 -0.414 -14.445 1 92.06 289 GLY B O 1
ATOM 4622 N N . VAL B 1 290 ? -10.508 -1.096 -16.438 1 91.19 290 VAL B N 1
ATOM 4623 C CA . VAL B 1 290 ? -11.078 0.197 -16.797 1 91.19 290 VAL B CA 1
ATOM 4624 C C . VAL B 1 290 ? -12.273 0.505 -15.906 1 91.19 290 VAL B C 1
ATOM 4626 O O . VAL B 1 290 ? -12.43 1.633 -15.43 1 91.19 290 VAL B O 1
ATOM 4629 N N . VAL B 1 291 ? -13.086 -0.479 -15.742 1 93.81 291 VAL B N 1
ATOM 4630 C CA . VAL B 1 291 ? -14.242 -0.288 -14.883 1 93.81 291 VAL B CA 1
ATOM 4631 C C . VAL B 1 291 ? -13.781 0.065 -13.469 1 93.81 291 VAL B C 1
ATOM 4633 O O . VAL B 1 291 ? -14.328 0.978 -12.844 1 93.81 291 VAL B O 1
ATOM 4636 N N . LEU B 1 292 ? -12.812 -0.691 -13.031 1 91.75 292 LEU B N 1
ATOM 4637 C CA . LEU B 1 292 ? -12.273 -0.436 -11.703 1 91.75 292 LEU B CA 1
ATOM 4638 C C . LEU B 1 292 ? -11.688 0.969 -11.609 1 91.75 292 LEU B C 1
ATOM 4640 O O . LEU B 1 292 ? -11.82 1.642 -10.586 1 91.75 292 LEU B O 1
ATOM 4644 N N . PHE B 1 293 ? -11.039 1.364 -12.633 1 88.44 293 PHE B N 1
ATOM 4645 C CA . PHE B 1 293 ? -10.469 2.705 -12.703 1 88.44 293 PHE B CA 1
ATOM 4646 C C . PHE B 1 293 ? -11.555 3.764 -12.562 1 88.44 293 PHE B C 1
ATOM 4648 O O . PHE B 1 293 ? -11.398 4.723 -11.805 1 88.44 293 PHE B O 1
ATOM 4655 N N . VAL B 1 294 ? -12.625 3.592 -13.25 1 90.44 294 VAL B N 1
ATOM 4656 C CA . VAL B 1 294 ? -13.734 4.543 -13.211 1 90.44 294 VAL B CA 1
ATOM 4657 C C . VAL B 1 294 ? -14.359 4.555 -11.82 1 90.44 294 VAL B C 1
ATOM 4659 O O . VAL B 1 294 ? -14.664 5.621 -11.281 1 90.44 294 VAL B O 1
ATOM 4662 N N . ILE B 1 295 ? -14.523 3.412 -11.227 1 91.81 295 ILE B N 1
ATOM 4663 C CA . ILE B 1 295 ? -15.055 3.318 -9.867 1 91.81 295 ILE B CA 1
ATOM 4664 C C . ILE B 1 295 ? -14.109 4.023 -8.891 1 91.81 295 ILE B C 1
ATOM 4666 O O . ILE B 1 295 ? -14.562 4.715 -7.977 1 91.81 295 ILE B O 1
ATOM 4670 N N . GLY B 1 296 ? -12.828 3.799 -9.117 1 89.44 296 GLY B N 1
ATOM 4671 C CA . GLY B 1 296 ? -11.852 4.496 -8.297 1 89.44 296 GLY B CA 1
ATOM 4672 C C . GLY B 1 296 ? -11.969 6.004 -8.383 1 89.44 296 GLY B C 1
ATOM 4673 O O . GLY B 1 296 ?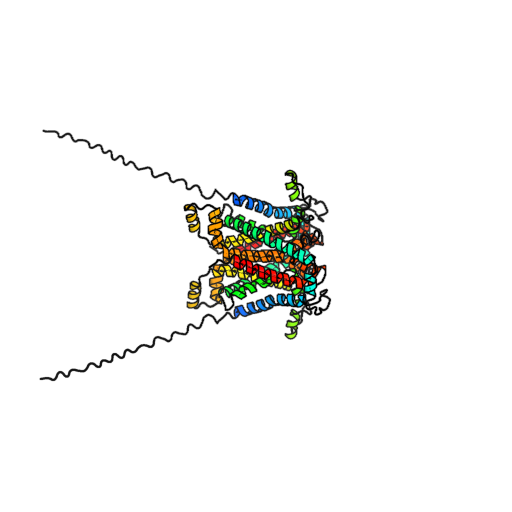 -11.945 6.695 -7.363 1 89.44 296 GLY B O 1
ATOM 4674 N N . LEU B 1 297 ? -12.172 6.531 -9.586 1 86.81 297 LEU B N 1
ATOM 4675 C CA . LEU B 1 297 ? -12.305 7.969 -9.789 1 86.81 297 LEU B CA 1
ATOM 4676 C C . LEU B 1 297 ? -13.578 8.5 -9.125 1 86.81 297 LEU B C 1
ATOM 4678 O O . LEU B 1 297 ? -13.555 9.547 -8.484 1 86.81 297 LEU B O 1
ATOM 4682 N N . LEU B 1 298 ? -14.578 7.785 -9.305 1 89.38 298 LEU B N 1
ATOM 4683 C CA . LEU B 1 298 ? -15.852 8.195 -8.719 1 89.38 298 LEU B CA 1
ATOM 4684 C C . LEU B 1 298 ? -15.789 8.164 -7.195 1 89.38 298 LEU B C 1
ATOM 4686 O O . LEU B 1 298 ? -16.328 9.055 -6.531 1 89.38 298 LEU B O 1
ATOM 4690 N N . GLY B 1 299 ? -15.188 7.109 -6.703 1 89.06 299 GLY B N 1
ATOM 4691 C CA . GLY B 1 299 ? -15.023 7.031 -5.258 1 89.06 299 GLY B CA 1
ATOM 4692 C C . GLY B 1 299 ? -14.18 8.156 -4.695 1 89.06 299 GLY B C 1
ATOM 4693 O O . GLY B 1 299 ? -14.516 8.734 -3.654 1 89.06 299 GLY B O 1
ATOM 4694 N N . MET B 1 300 ? -13.133 8.461 -5.371 1 85.25 300 MET B N 1
ATOM 4695 C CA . MET B 1 300 ? -12.289 9.57 -4.953 1 85.25 300 MET B CA 1
ATOM 4696 C C . MET B 1 300 ? -13.062 10.883 -4.961 1 85.25 300 MET B C 1
ATOM 4698 O O . MET B 1 300 ? -12.945 11.688 -4.031 1 85.25 300 MET B O 1
ATOM 4702 N N . TRP B 1 301 ? -13.797 11.086 -5.957 1 84.56 301 TRP B N 1
ATOM 4703 C CA . TRP B 1 301 ? -14.617 12.289 -6.082 1 84.56 301 TRP B CA 1
ATOM 4704 C C . TRP B 1 301 ? -15.648 12.359 -4.957 1 84.56 301 TRP B C 1
ATOM 4706 O O . TRP B 1 301 ? -15.852 13.422 -4.367 1 84.56 301 TRP B O 1
ATOM 4716 N N . ALA B 1 302 ? -16.219 11.297 -4.664 1 88.44 302 ALA B N 1
ATOM 4717 C CA . ALA B 1 302 ? -17.234 11.234 -3.613 1 88.44 302 ALA B CA 1
ATOM 4718 C C . ALA B 1 302 ? -16.625 11.539 -2.248 1 88.44 302 ALA B C 1
ATOM 4720 O O . ALA B 1 302 ? -17.203 12.289 -1.456 1 88.44 302 ALA B O 1
ATOM 4721 N N . ILE B 1 303 ? -15.484 10.969 -2.006 1 87.31 303 ILE B N 1
ATOM 4722 C CA . ILE B 1 303 ? -14.812 11.18 -0.728 1 87.31 303 ILE B CA 1
ATOM 4723 C C . ILE B 1 303 ? -14.398 12.641 -0.597 1 87.31 303 ILE B C 1
ATOM 4725 O O . ILE B 1 303 ? -14.57 13.25 0.46 1 87.31 303 ILE B O 1
ATOM 4729 N N . ARG B 1 304 ? -13.914 13.234 -1.604 1 79.88 304 ARG B N 1
ATOM 4730 C CA . ARG B 1 304 ? -13.492 14.633 -1.592 1 79.88 304 ARG B CA 1
ATOM 4731 C C . ARG B 1 304 ? -14.68 15.562 -1.343 1 79.88 304 ARG B C 1
ATOM 4733 O O . ARG B 1 304 ? -14.547 16.562 -0.639 1 79.88 304 ARG B O 1
ATOM 4740 N N . ARG B 1 305 ? -15.711 15.258 -1.922 1 82.81 305 ARG B N 1
ATOM 4741 C CA . ARG B 1 305 ? -16.906 16.094 -1.778 1 82.81 305 ARG B CA 1
ATOM 4742 C C . ARG B 1 305 ? -17.469 16 -0.365 1 82.81 305 ARG B C 1
ATOM 4744 O O . ARG B 1 305 ? -17.984 16.984 0.172 1 82.81 305 ARG B O 1
ATOM 4751 N N . THR B 1 306 ? -17.391 14.852 0.164 1 82.62 306 THR B N 1
ATOM 4752 C CA . THR B 1 306 ? -17.984 14.625 1.482 1 82.62 306 THR B CA 1
ATOM 4753 C C . THR B 1 306 ? -17.078 15.195 2.576 1 82.62 306 THR B C 1
ATOM 4755 O O . THR B 1 306 ? -17.562 15.688 3.594 1 82.62 306 THR B O 1
ATOM 4758 N N . LEU B 1 307 ? -15.797 15.039 2.412 1 74.88 307 LEU B N 1
ATOM 4759 C CA . LEU B 1 307 ? -14.891 15.445 3.484 1 74.88 307 LEU B CA 1
ATOM 4760 C C . LEU B 1 307 ? -14.281 16.812 3.195 1 74.88 307 LEU B C 1
ATOM 4762 O O . LEU B 1 307 ? -13.461 17.312 3.973 1 74.88 307 LEU B O 1
ATOM 4766 N N . ARG B 1 308 ? -14.5 17.375 2.016 1 62.97 308 ARG B N 1
ATOM 4767 C CA . ARG B 1 308 ? -14.094 18.766 1.767 1 62.97 308 ARG B CA 1
ATOM 4768 C C . ARG B 1 308 ? -14.828 19.719 2.697 1 62.97 308 ARG B C 1
ATOM 4770 O O . ARG B 1 308 ? -16.016 19.531 2.99 1 62.97 308 ARG B O 1
ATOM 4777 N N . ALA B 1 309 ? -13.898 20.266 3.539 1 53.16 309 ALA B N 1
ATOM 4778 C CA . ALA B 1 309 ? -14.43 21.312 4.398 1 53.16 309 ALA B CA 1
ATOM 4779 C C . ALA B 1 309 ? -15.266 22.312 3.598 1 53.16 309 ALA B C 1
ATOM 4781 O O . ALA B 1 309 ? -14.938 22.625 2.453 1 53.16 309 ALA B O 1
ATOM 4782 N N . THR B 1 310 ? -16.562 22.281 3.621 1 43.19 310 THR B N 1
ATOM 4783 C CA . THR B 1 310 ? -17.344 23.438 3.227 1 43.19 310 THR B CA 1
ATOM 4784 C C . THR B 1 310 ? -16.594 24.734 3.543 1 43.19 310 THR B C 1
ATOM 4786 O O . THR B 1 310 ? -16.359 25.047 4.711 1 43.19 310 THR B O 1
ATOM 4789 N N . HIS B 1 311 ? -15.414 24.953 2.961 1 35.41 311 HIS B N 1
ATOM 4790 C CA . HIS B 1 311 ? -15.18 26.375 3.178 1 35.41 311 HIS B CA 1
ATOM 4791 C C . HIS B 1 311 ? -16.297 27.219 2.568 1 35.41 311 HIS B C 1
ATOM 4793 O O . HIS B 1 311 ? -16.812 26.875 1.503 1 35.41 311 HIS B O 1
#

Sequence (622 aa):
MTALLDAGRPDTTGDGKTAAPRSRRRGTIRDRFPGLALPALIWYAVFMIGPVVAMFVIAFMSWPGMLTTPTPAGLDNFARVFADETFWTATANSAIQIVVGLPIMIGLAFLLAFYVVQKPRGHRVLRYLLFIPALISAPATAMVFYAMLNPDGLVNGFLRPLGLEGNEWLADPTTALGAIIAVELWSGIGYSAVLIASRLDGVETEIVQAARLDGANDWRLAWRMYWPIARDFIGVVAMLQFLSMLFNSAQTVLLLTQGGPENATTTLAYLIYRKAFVETDLGYSQAVGVVLFVIGLLGMWAIRRTLRATHMTALLDAGRPDTTGDGKTAAPRSRRRGTIRDRFPGLALPALIWYAVFMIGPVVAMFVIAFMSWPGMLTTPTPAGLDNFARVFADETFWTATANSAIQIVVGLPIMIGLAFLLAFYVVQKPRGHRVLRYLLFIPALISAPATAMVFYAMLNPDGLVNGFLRPLGLEGNEWLADPTTALGAIIAVELWSGIGYSAVLIASRLDGVETEIVQAARLDGANDWRLAWRMYWPIARDFIGVVAMLQFLSMLFNSAQTVLLLTQGGPENATTTLAYLIYRKAFVETDLGYSQAVGVVLFVIGLLGMWAIRRTLRATH

Nearest PDB structures (foldseek):
  8ja7-assembly1_A  TM=8.915E-01  e=1.580E-10  Mycobacterium tuberculosis H37Rv
  7cad-assembly1_A  TM=8.940E-01  e=5.922E-10  Mycolicibacterium smegmatis MC2 155
  4tqv-assembly4_M  TM=8.526E-01  e=2.151E-10  Sphingomonas sp.
  4tqu-assembly1_M  TM=8.607E-01  e=3.649E-10  Sphingomonas sp.
  4xtc-assembly1_M  TM=8.608E-01  e=1.050E-09  Sphingomonas sp. A1

Radius of gyration: 32.03 Å; Cα contacts (8 Å, |Δi|>4): 849; chains: 2; bounding box: 46×141×123 Å

Foldseek 3Di:
DPPPPPPPPPPCPVVPPPPDPPPPPPPPPPPVPDPVCVVVVVCCCCVVVVVVVVLVQLLQWFFLAPVDDIHGNGCVLVVVLVVDPLNVLQVVLLVCLLVPLLVVLLVLLLVLLLVLLVVPVCSVVVLVVLCVLVVADLLRLQVQLLQQLDQPHVVQVVVVVVVHRRDSQCADLVRNSVSLSVSLSSNRSSVLNSQLNVQLNPDDPVVVVVCVVVPDDSVCCRVVPSCLSCLQVSLVSSLVSSVCSQAVSLSSCVNHHLCDDVNSNNHLNVVLVCCCPVSVRNNSSSNSVVVSVVVSVVVSVVSCVVSPPPD/DPPPPPPDPPPPPVVPPPPDPPPPPPPPPPPVPDPVCVVVVVCCCCVVVVVVVVLVVLLQWFFLAPVDDIHGNGCVLVVVLVVDPLNVLQVVLLVCLLVPLLVVLLVLLLVLLLVLLVVPVCSVVVLVVLCVLVVADLLRLQVQLLQQLDQPHVVQVVVVVVVHRRDSQCADLVRNSVSLSVSLSSNRSSVLNSQLNVQLNPDDPVVVVVCVVVPDDSVCCRVVPSCLSCLQVSLVSSLVSSVCSQAVSLSSCVNHHLCDDVNSNNHLNVVLVCCCPVSVRNNSSSNSVVVSVVVSVVVSVVSCVVSVDPD

Secondary structure (DSSP, 8-state):
----------------------------TTS---SSHHHHHHHHHHHHHHHHHHHHHHHTEE-S-TTS--EE-TTHHHHHHHH-HHHHHHHHHHHHIIIIIHHHHHHHHHHHHHHHHT--TTHHHHHHHTTGGGGS-HHHHHHHHHHHTSTTSHHHHHHGGGTPPP--TTTSHHHHHHHHHHHHHHHHHHHHHHHHHHHHTTS-HHHHHHHHHTT--HHHIIIIIIHHHHHHHHHHHHHHHHHHHHHHHHHHHHHHTTT-STTTT--HHHHHHIIIIIS--HHHHHHHHHHHHHHHHHHHHHHHHHHS---/----------------------------TTS---SSHHHHHHHHHHHHHHHHHHHHHHHTEE-S-TTS--EE-TTHHHHHHHH-HHHHHHHHHHHHIIIIIHHHHHHHHHHHHHHHHT--TTHHHHHHHTTGGGGS-HHHHHHHHHHHTSTTSHHHHHHGGGTPPP--TTTSHHHHHHHHHHHHHHHHHHHHHHHHHHHHTTS-HHHHHHHHHTT--HHHIIIIIIHHHHHHHHHHHHHHHHHHHHHHHHHHHHHHTTT-STTTT--HHHHHHIIIIIS--HHHHHHHHHHHHHHHHHHHHHHHHHHS---

pLDDT: mean 79.08, std 18.28, range [26.92, 97.25]

Solvent-accessible surface area (backbone atoms only — not comparable to full-atom values): 32380 Å² total; per-residue (Å²): 137,81,78,75,76,79,76,76,72,80,79,73,73,72,76,73,74,72,72,69,76,74,76,72,73,72,65,68,77,74,71,75,61,65,67,76,53,41,59,55,46,49,49,42,50,52,63,51,46,43,49,54,51,46,38,56,52,39,16,28,22,44,24,73,28,93,87,45,79,66,38,83,38,58,64,52,28,48,53,51,48,78,68,33,66,65,50,53,44,8,47,52,41,41,46,48,45,47,67,54,42,46,57,52,32,50,53,51,11,48,53,50,12,55,51,49,63,65,52,48,94,59,36,70,56,49,60,52,58,36,44,44,48,52,43,44,28,60,50,56,47,35,50,38,49,51,50,29,41,28,63,89,12,60,54,25,58,60,32,41,82,72,69,39,80,59,53,47,34,50,68,32,54,86,36,17,38,56,49,52,43,51,54,51,41,59,52,44,25,30,58,48,11,51,56,49,23,62,60,55,60,70,56,57,63,67,59,51,51,52,40,41,74,73,63,50,47,69,68,49,42,45,64,69,43,51,39,66,73,39,30,51,59,48,30,52,51,47,43,51,49,49,37,45,55,57,24,53,43,23,58,57,28,54,66,64,39,63,21,25,34,95,46,40,36,22,24,54,32,31,47,24,32,42,26,39,74,70,65,24,29,36,8,48,15,24,28,50,43,49,53,51,29,50,51,44,51,52,50,43,51,52,43,45,65,69,31,44,65,84,119,136,81,77,75,74,77,77,79,76,80,79,74,74,72,77,72,74,70,73,70,77,74,76,70,71,71,67,68,78,72,71,74,62,64,68,76,52,42,58,57,46,49,49,43,48,51,63,52,46,44,50,54,52,46,37,57,54,40,15,28,22,43,25,74,29,91,87,45,78,67,39,83,37,58,64,51,28,49,54,51,48,76,67,32,66,65,48,54,45,8,46,50,42,41,48,48,44,47,69,53,41,45,57,51,32,53,52,50,11,48,53,49,12,55,50,50,62,67,54,48,94,60,38,71,56,48,59,52,57,35,44,44,47,51,42,43,28,61,51,55,46,35,49,36,50,50,49,28,42,29,63,88,13,59,54,24,59,60,33,41,82,73,71,39,80,59,52,48,35,52,67,33,53,86,37,18,38,57,49,52,43,49,53,50,44,59,50,43,23,30,58,49,11,52,55,48,22,61,61,53,59,70,55,56,63,66,59,53,50,52,41,42,73,72,63,49,47,69,66,50,42,45,64,68,42,51,39,67,75,39,30,51,59,48,29,53,50,48,44,52,49,49,38,45,57,58,25,53,43,22,59,56,28,55,67,63,40,63,21,24,35,93,46,41,36,21,25,55,34,30,46,24,32,44,27,38,74,72,65,23,29,36,8,49,14,24,29,50,44,49,52,50,28,51,50,44,51,52,49,44,51,51,42,46,64,70,32,43,66,83,119